Protein AF-0000000087414180 (afdb_homodimer)

InterPro domains:
  IPR001584 Integrase, catalytic core [PF00665] (111-208)
  IPR001584 Integrase, catalytic core [PF13333] (220-267)
  IPR001584 Integrase, catalytic core [PS50994] (100-274)
  IPR012337 Ribonuclease H-like superfamily [SSF53098] (107-270)
  IPR025948 HTH-like domain [PF13276] (43-95)
  IPR036397 Ribonuclease H superfamily [G3DSA:3.30.420.10] (105-278)
  IPR048020 IS3 transposase [NF033516] (4-269)
  IPR050900 Transposase IS3/IS150/IS904 [PTHR46889] (3-269)

Sequence (558 aa):
MEDSHLSVEEVCRLLSVHKSTFYRQKAKATFVQPSARQRPKQAVIQEKVRVLCQQHPTYGYRRIWALLKRQGIEVNQKTVYSVMKAEGLTQKQKRYEAKRTYQPVDFQINSSNQVWHIDMTKIWTSEGWKYLVSIIDAYDRRIVAWSLDNYCRDDEAISVLEKAVNEAFPYGVREQGLKLVQDNGSQFTSRDFVSTLKILGIEQIRTSYKHPQSNGKMERWYRTLKEEEVWANEYQNLEEARASIGTYITLYNEQRPHSALGYRAPLEVYMGEYSTKAAMEDSHLSVEEVCRLLSVHKSTFYRQKAKATFVQPSARQRPKQAVIQEKVRVLCQQHPTYGYRRIWALLKRQGIEVNQKTVYSVMKAEGLTQKQKRYEAKRTYQPVDFQINSSNQVWHIDMTKIWTSEGWKYLVSIIDAYDRRIVAWSLDNYCRDDEAISVLEKAVNEAFPYGVREQGLKLVQDNGSQFTSRDFVSTLKILGIEQIRTSYKHPQSNGKMERWYRTLKEEEVWANEYQNLEEARASIGTYITLYNEQRPHSALGYRAPLEVYMGEYSTKAA

Secondary structure (DSSP, 8-state):
-------HHHHHHHHT--HHHHHHHHHHHT-----TTTHHHHHHHHHHHHHHHHH-TT--HHHHHHHHHHTT----HHHHHHHHHHTT-----------------SS---STTSEEEEEEEEEEETTEEEEEEEEEETTT--EEEEEEES---HHHHHHHHHHHHHHH-TT--TTS--EEEE---HHHHSHHHHHHHHHHTPEEEE--TT-GGGGHHHHHHHHHHIIIIITT--B-SHHHHHHHHHHHHHHHHHT--BGGGTTB-HHHHHHHHHHHHH-/-------HHHHHHHHT--HHHHHHHHHHHT-----TTTHHHHHHHHHHHHHHHHH-TT--HHHHHHHHHHTT----HHHHHHHHHHTT-----------------SS---STTSEEEEEEEEEEETTEEEEEEEEEETTT--EEEEEEES---HHHHHHHHHHHHHHH-TT--TTS--EEEE---HHHHSHHHHHHHHHHTPEEEE--TT-GGGGHHHHHHHHHHIIIIITT--B-SHHHHHHHHHHHHHHHHHT--BGGGTTB-HHHHHHHHHHHHH-

Solvent-accessible surface area (backbone atoms only — not comparable to full-atom values): 30558 Å² total; per-residue (Å²): 132,81,79,73,76,68,48,71,62,53,50,20,60,74,66,73,40,61,58,67,57,51,54,49,48,51,48,57,68,56,56,57,67,71,50,84,79,51,44,59,56,50,51,50,48,48,50,51,52,49,52,50,40,69,75,34,72,78,50,40,47,69,50,50,40,46,52,36,43,72,71,68,43,87,72,58,60,65,56,44,40,50,50,29,46,75,70,54,57,44,55,63,69,70,77,43,76,46,74,74,77,75,56,76,59,95,59,87,76,85,43,71,73,40,38,35,38,46,51,74,48,78,44,74,28,51,38,14,69,30,28,36,37,39,30,34,28,70,55,37,60,26,69,66,28,60,46,72,35,84,56,79,47,36,66,57,51,45,51,30,49,52,52,27,44,52,67,76,24,78,88,54,49,58,85,65,62,29,30,39,35,29,59,84,46,68,39,61,63,30,66,69,37,48,51,50,32,58,75,46,43,41,45,80,39,65,41,41,71,88,48,12,50,65,50,52,66,56,53,52,47,52,51,51,46,38,70,68,46,50,74,43,48,64,31,64,35,68,69,55,38,45,53,54,52,48,52,49,52,50,43,43,25,65,61,38,58,29,75,94,58,78,41,36,16,18,45,53,48,49,51,48,49,49,52,55,66,74,95,133,81,79,74,79,66,48,68,63,53,50,21,60,74,66,74,41,60,56,68,56,51,53,49,48,50,48,58,68,58,56,56,67,70,51,85,79,51,44,60,56,50,51,50,49,48,50,51,50,50,52,50,40,70,74,36,70,78,50,41,48,66,50,49,39,46,52,36,44,73,72,69,43,84,71,59,60,65,56,44,38,50,51,30,45,75,68,52,58,42,55,64,69,73,79,43,76,46,73,75,78,75,55,74,60,95,60,87,77,87,45,71,73,39,37,35,36,45,53,73,49,78,42,77,26,53,38,12,69,29,29,35,36,39,29,34,29,70,56,39,60,27,69,67,30,60,46,72,34,84,56,80,46,37,66,58,51,46,51,30,50,50,52,27,45,52,69,77,24,77,89,55,51,59,87,66,64,30,31,39,34,29,57,86,46,67,39,62,62,31,68,68,36,48,49,51,32,57,76,46,44,42,45,80,39,66,41,40,73,85,48,11,51,64,50,52,66,56,52,52,47,52,49,49,46,37,67,69,47,50,76,43,49,63,31,64,34,69,68,55,40,46,53,53,52,49,52,49,51,51,43,44,24,64,62,38,58,29,74,94,58,79,42,37,17,18,45,52,50,50,50,49,50,49,51,54,65,74,95

pLDDT: mean 80.88, std 18.25, range [28.14, 98.44]

Nearest PDB structures (foldseek):
  8fnm-assembly1_G  TM=6.494E-01  e=1.776E-10  Homo sapiens
  8fnn-assembly1_A  TM=6.494E-01  e=2.878E-10  Homo sapiens
  3f9k-assembly1_A  TM=7.356E-01  e=6.624E-09  Human immunodeficiency virus type 2 (ISOLATE ROD)
  7pel-assembly1_E  TM=6.591E-01  e=3.412E-09  Simian T-lymphotropic virus 1
  3jca-assembly1_F  TM=6.755E-01  e=1.637E-08  Mouse mammary tumor virus

Radius of gyration: 28.56 Å; Cα contacts (8 Å, |Δi|>4): 791; chains: 2; bounding box: 86×73×85 Å

Organism: NCBI:txid267746

Foldseek 3Di:
DPPPPQDLCRVCVVVVHPSVVVVVVVCVVPVPPCPPVNVVVLVVVLVLLVVVCVVALPDALVQSQLVCVVVVHDDDSVSSNVSCVVVVSHDPPPPPVPPPPQDDDPDDDDAWQQEKEWDKDWAAALVGIKIKIWIATPPLRATQFMDIGRDDALVRVLVRVVSSCCRVPVPAQAPVNGEYEYEPDCSCPPPVNVVSCVVRNYHYDYCDPVNVSVCVSVVVVVVCLCVRFRVVDHHHDRVRVCVRSVVVSVCQQQPAFDVVNVGDHSVVRNVVRVVVVVD/DPPPPQDLCRVCVVVVHDSVVVVVVVCVVPVPPCPPVCVVVLVVVLVLLVVVCVVALPDALVQSQLVCVVVVHDDDSVSSNVSCVVVVSHPPPPPPVPPPPQDDDPDDDDAWQQEKEWDKDWAAALVGIKIKIWIATPPLRATQFMDIGRDDALVRVLVRVVSSCCRVPVPAQAPVNGEYEYEVDCSCPPPVNVVSCVVRNYHYDYCDPVNVSRCVSVVVVVVCLCVRFRVVDHHHDRVRCRVRSVVVSVCQQQPAFDVVNVGDHSVVRNVVRVVVVVD

Structure (mmCIF, N/CA/C/O backbone):
data_AF-0000000087414180-model_v1
#
loop_
_entity.id
_entity.type
_entity.pdbx_description
1 polymer Transposase
#
loop_
_atom_site.group_PDB
_atom_site.id
_atom_site.type_symbol
_atom_site.label_atom_id
_atom_site.label_alt_id
_atom_site.label_comp_id
_atom_site.label_asym_id
_atom_site.label_entity_id
_atom_site.label_seq_id
_atom_site.pdbx_PDB_ins_code
_atom_site.Cartn_x
_atom_site.Cartn_y
_atom_site.Cartn_z
_atom_site.occupancy
_atom_site.B_iso_or_equiv
_atom_site.auth_seq_id
_atom_site.auth_comp_id
_atom_site.auth_asym_id
_atom_site.auth_atom_id
_atom_site.pdbx_PDB_model_num
ATOM 1 N N . MET A 1 1 ? -59.938 -28.969 -28.438 1 28.14 1 MET A N 1
ATOM 2 C CA . MET A 1 1 ? -59.469 -27.625 -28.141 1 28.14 1 MET A CA 1
ATOM 3 C C . MET A 1 1 ? -58.031 -27.656 -27.609 1 28.14 1 MET A C 1
ATOM 5 O O . MET A 1 1 ? -57.781 -28.203 -26.547 1 28.14 1 MET A O 1
ATOM 9 N N . GLU A 1 2 ? -57 -27.859 -28.5 1 32.5 2 GLU A N 1
ATOM 10 C CA . GLU A 1 2 ? -55.594 -28.078 -28.25 1 32.5 2 GLU A CA 1
ATOM 11 C C . GLU A 1 2 ? -55 -26.953 -27.406 1 32.5 2 GLU A C 1
ATOM 13 O O . GLU A 1 2 ? -55.125 -25.766 -27.734 1 32.5 2 GLU A O 1
ATOM 18 N N . ASP A 1 3 ? -55.125 -27.031 -26.031 1 37.16 3 ASP A N 1
ATOM 19 C CA . ASP A 1 3 ? -54.5 -26.156 -25.031 1 37.16 3 ASP A CA 1
ATOM 20 C C . ASP A 1 3 ? -53.125 -25.703 -25.484 1 37.16 3 ASP A C 1
ATOM 22 O O . ASP A 1 3 ? -52.188 -26.516 -25.562 1 37.16 3 ASP A O 1
ATOM 26 N N . SER A 1 4 ? -53.062 -24.891 -26.5 1 44 4 SER A N 1
ATOM 27 C CA . SER A 1 4 ? -51.875 -24.281 -27.062 1 44 4 SER A CA 1
ATOM 28 C C . SER A 1 4 ? -50.969 -23.688 -25.953 1 44 4 SER A C 1
ATOM 30 O O . SER A 1 4 ? -51.406 -22.797 -25.234 1 44 4 SER A O 1
ATOM 32 N N . HIS A 1 5 ? -50.219 -24.547 -25.25 1 51.25 5 HIS A N 1
ATOM 33 C CA . HIS A 1 5 ? -49.219 -24.188 -24.25 1 51.25 5 HIS A CA 1
ATOM 34 C C . HIS A 1 5 ? -48.312 -23.047 -24.734 1 51.25 5 HIS A C 1
ATOM 36 O O . HIS A 1 5 ? -47.656 -23.172 -25.75 1 51.25 5 HIS A O 1
ATOM 42 N N . LEU A 1 6 ? -48.812 -21.828 -24.625 1 52.41 6 LEU A N 1
ATOM 43 C CA . LEU A 1 6 ? -47.969 -20.672 -24.922 1 52.41 6 LEU A CA 1
ATOM 44 C C . LEU A 1 6 ? -46.656 -20.734 -24.125 1 52.41 6 LEU A C 1
ATOM 46 O O . LEU A 1 6 ? -46.656 -21.125 -22.953 1 52.41 6 LEU A O 1
ATOM 50 N N . SER A 1 7 ? -45.562 -20.719 -24.797 1 61.56 7 SER A N 1
ATOM 51 C CA . SER A 1 7 ? -44.25 -20.672 -24.141 1 61.56 7 SER A CA 1
ATOM 52 C C . SER A 1 7 ? -44.094 -19.438 -23.281 1 61.56 7 SER A C 1
ATOM 54 O O . SER A 1 7 ? -44.844 -18.453 -23.453 1 61.56 7 SER A O 1
ATOM 56 N N . VAL A 1 8 ? -43.375 -19.484 -22.25 1 64.12 8 VAL A N 1
ATOM 57 C CA . VAL A 1 8 ? -43.094 -18.359 -21.375 1 64.12 8 VAL A CA 1
ATOM 58 C C . VAL A 1 8 ? -42.719 -17.125 -22.203 1 64.12 8 VAL A C 1
ATOM 60 O O . VAL A 1 8 ? -43.188 -16.016 -21.906 1 64.12 8 VAL A O 1
ATOM 63 N N . GLU A 1 9 ? -42.031 -17.391 -23.188 1 65 9 GLU A N 1
ATOM 64 C CA . GLU A 1 9 ? -41.625 -16.312 -24.078 1 65 9 GLU A CA 1
ATOM 65 C C . GLU A 1 9 ? -42.812 -15.695 -24.797 1 65 9 GLU A C 1
ATOM 67 O O . GLU A 1 9 ? -42.906 -14.477 -24.953 1 65 9 GLU A O 1
ATOM 72 N N . GLU A 1 10 ? -43.656 -16.484 -25.25 1 64 10 GLU A N 1
ATOM 73 C CA . GLU A 1 10 ? -44.844 -16.031 -25.953 1 64 10 GLU A CA 1
ATOM 74 C C . GLU A 1 10 ? -45.781 -15.266 -25.031 1 64 10 GLU A C 1
ATOM 76 O O . GLU A 1 10 ? -46.375 -14.25 -25.422 1 64 10 GLU A O 1
ATOM 81 N N . VAL A 1 11 ? -45.906 -15.797 -23.859 1 61.19 11 VAL A N 1
ATOM 82 C CA . VAL A 1 11 ? -46.75 -15.133 -22.875 1 61.19 11 VAL A CA 1
ATOM 83 C C . VAL A 1 11 ? -46.125 -13.781 -22.516 1 61.19 11 VAL A C 1
ATOM 85 O O . VAL A 1 11 ? -46.844 -12.773 -22.438 1 61.19 11 VAL A O 1
ATOM 88 N N . CYS A 1 12 ? -44.844 -13.805 -22.344 1 64.56 12 CYS A N 1
ATOM 89 C CA . CYS A 1 12 ? -44.156 -12.555 -22.016 1 64.56 12 CYS A CA 1
ATOM 90 C C . CYS A 1 12 ? -44.312 -11.547 -23.156 1 64.56 12 CYS A C 1
ATOM 92 O O . CYS A 1 12 ? -44.562 -10.367 -22.906 1 64.56 12 CYS A O 1
ATOM 94 N N . ARG A 1 13 ? -44.156 -11.93 -24.344 1 64.62 13 ARG A N 1
ATOM 95 C CA . ARG A 1 13 ? -44.344 -11.094 -25.516 1 64.62 13 ARG A CA 1
ATOM 96 C C . ARG A 1 13 ? -45.781 -10.555 -25.594 1 64.62 13 ARG A C 1
ATOM 98 O O . ARG A 1 13 ? -46 -9.383 -25.906 1 64.62 13 ARG A O 1
ATOM 105 N N . LEU A 1 14 ? -46.719 -11.359 -25.297 1 63.19 14 LEU A N 1
ATOM 106 C CA . LEU A 1 14 ? -48.125 -10.977 -25.391 1 63.19 14 LEU A CA 1
ATOM 107 C C . LEU A 1 14 ? -48.469 -9.945 -24.312 1 63.19 14 LEU A C 1
ATOM 109 O O . LEU A 1 14 ? -49.312 -9.062 -24.547 1 63.19 14 LEU A O 1
ATOM 113 N N . LEU A 1 15 ? -47.781 -10.086 -23.188 1 63.03 15 LEU A N 1
ATOM 114 C CA . LEU A 1 15 ? -48.094 -9.203 -22.062 1 63.03 15 LEU A CA 1
ATOM 115 C C . LEU A 1 15 ? -47.125 -8.023 -22.016 1 63.03 15 LEU A C 1
ATOM 117 O O . LEU A 1 15 ? -47.219 -7.168 -21.141 1 63.03 15 LEU A O 1
ATOM 121 N N . SER A 1 16 ? -46.25 -7.84 -23.047 1 63.69 16 SER A N 1
ATOM 122 C CA . SER A 1 16 ? -45.25 -6.766 -23.172 1 63.69 16 SER A CA 1
ATOM 123 C C . SER A 1 16 ? -44.375 -6.66 -21.938 1 63.69 16 SER A C 1
ATOM 125 O O . SER A 1 16 ? -44.094 -5.559 -21.453 1 63.69 16 SER A O 1
ATOM 127 N N . VAL A 1 17 ? -44.219 -7.656 -21.328 1 61 17 VAL A N 1
ATOM 128 C CA . VAL A 1 17 ? -43.281 -7.738 -20.203 1 61 17 VAL A CA 1
ATOM 129 C C . VAL A 1 17 ? -42 -8.469 -20.656 1 61 17 VAL A C 1
ATOM 131 O O . VAL A 1 17 ? -42.094 -9.445 -21.391 1 61 17 VAL A O 1
ATOM 134 N N . HIS A 1 18 ? -40.875 -7.871 -20.562 1 64.25 18 HIS A N 1
ATOM 135 C CA . HIS A 1 18 ? -39.625 -8.539 -20.906 1 64.25 18 HIS A CA 1
ATOM 136 C C . HIS A 1 18 ? -39.5 -9.859 -20.156 1 64.25 18 HIS A C 1
ATOM 138 O O . HIS A 1 18 ? -39.906 -9.969 -19 1 64.25 18 HIS A O 1
ATOM 144 N N . LYS A 1 19 ? -39.062 -10.953 -20.703 1 63.41 19 LYS A N 1
ATOM 145 C CA . LYS A 1 19 ? -38.906 -12.297 -20.156 1 63.41 19 LYS A CA 1
ATOM 146 C C . LYS A 1 19 ? -38.156 -12.273 -18.828 1 63.41 19 LYS A C 1
ATOM 148 O O . LYS A 1 19 ? -38.5 -13.023 -17.906 1 63.41 19 LYS A O 1
ATOM 153 N N . SER A 1 20 ? -37.219 -11.383 -18.734 1 63.75 20 SER A N 1
ATOM 154 C CA . SER A 1 20 ? -36.406 -11.305 -17.516 1 63.75 20 SER A CA 1
ATOM 155 C C . SER A 1 20 ? -37.25 -10.812 -16.328 1 63.75 20 SER A C 1
ATOM 157 O O . SER A 1 20 ? -37.062 -11.273 -15.203 1 63.75 20 SER A O 1
ATOM 159 N N . THR A 1 21 ? -38.094 -9.977 -16.578 1 59.94 21 THR A N 1
ATOM 160 C CA . THR A 1 21 ? -39 -9.477 -15.562 1 59.94 21 THR A CA 1
ATOM 161 C C . THR A 1 21 ? -39.938 -10.578 -15.086 1 59.94 21 THR A C 1
ATOM 163 O O . THR A 1 21 ? -40.25 -10.664 -13.891 1 59.94 21 THR A O 1
ATOM 166 N N . PHE A 1 22 ? -40.531 -11.406 -15.984 1 55.47 22 PHE A N 1
ATOM 167 C CA . PHE A 1 22 ? -41.375 -12.547 -15.641 1 55.47 22 PHE A CA 1
ATOM 168 C C . PHE A 1 22 ? -40.625 -13.508 -14.719 1 55.47 22 PHE A C 1
ATOM 170 O O . PHE A 1 22 ? -41.188 -13.93 -13.695 1 55.47 22 PHE A O 1
ATOM 177 N N . TYR A 1 23 ? -39.5 -13.844 -15.047 1 61.5 23 TYR A N 1
ATOM 178 C CA . TYR A 1 23 ? -38.719 -14.781 -14.234 1 61.5 23 TYR A CA 1
ATOM 179 C C . TYR A 1 23 ? -38.312 -14.148 -12.906 1 61.5 23 TYR A C 1
ATOM 181 O O . TYR A 1 23 ? -38.281 -14.828 -11.875 1 61.5 23 TYR A O 1
ATOM 189 N N . ARG A 1 24 ? -38.156 -12.883 -12.945 1 59.09 24 ARG A N 1
ATOM 190 C CA . ARG A 1 24 ? -37.906 -12.164 -11.703 1 59.09 24 ARG A CA 1
ATOM 191 C C . ARG A 1 24 ? -39.125 -12.195 -10.797 1 59.09 24 ARG A C 1
ATOM 193 O O . ARG A 1 24 ? -39 -12.422 -9.586 1 59.09 24 ARG A O 1
ATOM 200 N N . GLN A 1 25 ? -40.25 -11.953 -11.375 1 55.09 25 GLN A N 1
ATOM 201 C CA . GLN A 1 25 ? -41.5 -11.953 -10.633 1 55.09 25 GLN A CA 1
ATOM 202 C C . GLN A 1 25 ? -41.906 -13.375 -10.25 1 55.09 25 GLN A C 1
ATOM 204 O O . GLN A 1 25 ? -42.406 -13.602 -9.156 1 55.09 25 GLN A O 1
ATOM 209 N N . LYS A 1 26 ? -41.844 -14.289 -11.18 1 52.84 26 LYS A N 1
ATOM 210 C CA . LYS A 1 26 ? -42.062 -15.695 -10.844 1 52.84 26 LYS A CA 1
ATOM 211 C C . LYS A 1 26 ? -41.125 -16.141 -9.719 1 52.84 26 LYS A C 1
ATOM 213 O O . LYS A 1 26 ? -41.562 -16.859 -8.812 1 52.84 26 LYS A O 1
ATOM 218 N N . ALA A 1 27 ? -39.844 -15.789 -9.773 1 47.72 27 ALA A N 1
ATOM 219 C CA . ALA A 1 27 ? -38.906 -16.094 -8.719 1 47.72 27 ALA A CA 1
ATOM 220 C C . ALA A 1 27 ? -39.281 -15.406 -7.41 1 47.72 27 ALA A C 1
ATOM 222 O O . ALA A 1 27 ? -39.156 -15.984 -6.332 1 47.72 27 ALA A O 1
ATOM 223 N N . LYS A 1 28 ? -39.656 -14.211 -7.496 1 47.06 28 LYS A N 1
ATOM 224 C CA . LYS A 1 28 ? -40.156 -13.531 -6.309 1 47.06 28 LYS A CA 1
ATOM 225 C C . LYS A 1 28 ? -41.438 -14.219 -5.777 1 47.06 28 LYS A C 1
ATOM 227 O O . LYS A 1 28 ? -41.625 -14.297 -4.562 1 47.06 28 LYS A O 1
ATOM 232 N N . ALA A 1 29 ? -42.312 -14.484 -6.598 1 46.44 29 ALA A N 1
ATOM 233 C CA . ALA A 1 29 ? -43.562 -15.148 -6.191 1 46.44 29 ALA A CA 1
ATOM 234 C C . ALA A 1 29 ? -43.281 -16.562 -5.68 1 46.44 29 ALA A C 1
ATOM 236 O O . ALA A 1 29 ? -43.969 -17.062 -4.805 1 46.44 29 ALA A O 1
ATOM 237 N N . THR A 1 30 ? -42.406 -17.266 -6.395 1 40.19 30 THR A N 1
ATOM 238 C CA . THR A 1 30 ? -41.969 -18.547 -5.848 1 40.19 30 THR A CA 1
ATOM 239 C C . THR A 1 30 ? -40.969 -18.344 -4.707 1 40.19 30 THR A C 1
ATOM 241 O O . THR A 1 30 ? -40.219 -19.25 -4.367 1 40.19 30 THR A O 1
ATOM 244 N N . PHE A 1 31 ? -40.656 -17.203 -4.281 1 38.81 31 PHE A N 1
ATOM 245 C CA . PHE A 1 31 ? -39.938 -17.094 -3.014 1 38.81 31 PHE A CA 1
ATOM 246 C C . PHE A 1 31 ? -40.562 -18.016 -1.964 1 38.81 31 PHE A C 1
ATOM 248 O O . PHE A 1 31 ? -41.594 -17.672 -1.368 1 38.81 31 PHE A O 1
ATOM 255 N N . VAL A 1 32 ? -40.719 -19.219 -2.334 1 35.5 32 VAL A N 1
ATOM 256 C CA . VAL A 1 32 ? -41 -20.25 -1.344 1 35.5 32 VAL A CA 1
ATOM 257 C C . VAL A 1 32 ? -40.125 -20.031 -0.099 1 35.5 32 VAL A C 1
ATOM 259 O O . VAL A 1 32 ? -38.969 -19.703 -0.203 1 35.5 32 VAL A O 1
ATOM 262 N N . GLN A 1 33 ? -40.656 -19.656 1.005 1 41.31 33 GLN A N 1
ATOM 263 C CA . GLN A 1 33 ? -39.969 -19.859 2.283 1 41.31 33 GLN A CA 1
ATOM 264 C C . GLN A 1 33 ? -39.031 -21.062 2.225 1 41.31 33 GLN A C 1
ATOM 266 O O . GLN A 1 33 ? -39.344 -22.078 1.578 1 41.31 33 GLN A O 1
ATOM 271 N N . PRO A 1 34 ? -37.719 -20.922 2.23 1 41.75 34 PRO A N 1
ATOM 272 C CA . PRO A 1 34 ? -36.969 -22.172 2.219 1 41.75 34 PRO A CA 1
ATOM 273 C C . PRO A 1 34 ? -37.75 -23.344 2.809 1 41.75 34 PRO A C 1
ATOM 275 O O . PRO A 1 34 ? -38.438 -23.172 3.816 1 41.75 34 PRO A O 1
ATOM 278 N N . SER A 1 35 ? -38.312 -24.219 2.088 1 39.94 35 SER A N 1
ATOM 279 C CA . SER A 1 35 ? -38.969 -25.391 2.621 1 39.94 35 SER A CA 1
ATOM 280 C C . SER A 1 35 ? -38.25 -25.938 3.848 1 39.94 35 SER A C 1
ATOM 282 O O . SER A 1 35 ? -37.062 -25.672 4.043 1 39.94 35 SER A O 1
ATOM 284 N N . ALA A 1 36 ? -38.875 -26.578 4.793 1 44.5 36 ALA A N 1
ATOM 285 C CA . ALA A 1 36 ? -38.312 -27.25 5.977 1 44.5 36 ALA A CA 1
ATOM 286 C C . ALA A 1 36 ? -37.031 -28 5.645 1 44.5 36 ALA A C 1
ATOM 288 O O . ALA A 1 36 ? -36.125 -28.078 6.469 1 44.5 36 ALA A O 1
ATOM 289 N N . ARG A 1 37 ? -36.906 -28.641 4.566 1 44.31 37 ARG A N 1
ATOM 290 C CA . ARG A 1 37 ? -35.75 -29.453 4.168 1 44.31 37 ARG A CA 1
ATOM 291 C C . ARG A 1 37 ? -34.594 -28.562 3.723 1 44.31 37 ARG A C 1
ATOM 293 O O . ARG A 1 37 ? -33.438 -29 3.719 1 44.31 37 ARG A O 1
ATOM 300 N N . GLN A 1 38 ? -34.719 -27.391 3.107 1 49.53 38 GLN A N 1
ATOM 301 C CA . GLN A 1 38 ? -33.688 -26.531 2.553 1 49.53 38 GLN A CA 1
ATOM 302 C C . GLN A 1 38 ? -33.062 -25.641 3.635 1 49.53 38 GLN A C 1
ATOM 304 O O . GLN A 1 38 ? -31.984 -25.109 3.453 1 49.53 38 GLN A O 1
ATOM 309 N N . ARG A 1 39 ? -33.656 -25.5 4.738 1 51.31 39 ARG A N 1
ATOM 310 C CA . ARG A 1 39 ? -33.219 -24.719 5.895 1 51.31 39 ARG A CA 1
ATOM 311 C C . ARG A 1 39 ? -31.906 -25.281 6.461 1 51.31 39 ARG A C 1
ATOM 313 O O . ARG A 1 39 ? -31.016 -24.516 6.824 1 51.31 39 ARG A O 1
ATOM 320 N N . PRO A 1 40 ? -31.969 -26.562 6.605 1 51.88 40 PRO A N 1
ATOM 321 C CA . PRO A 1 40 ? -30.719 -27.047 7.188 1 51.88 40 PRO A CA 1
ATOM 322 C C . PRO A 1 40 ? -29.5 -26.75 6.312 1 51.88 40 PRO A C 1
ATOM 324 O O . PRO A 1 40 ? -28.422 -26.438 6.832 1 51.88 40 PRO A O 1
ATOM 327 N N . LYS A 1 41 ? -29.703 -26.75 4.98 1 67.25 41 LYS A N 1
ATOM 328 C CA . LYS A 1 41 ? -28.578 -26.516 4.074 1 67.25 41 LYS A CA 1
ATOM 329 C C . LYS A 1 41 ? -28.125 -25.047 4.133 1 67.25 41 LYS A C 1
ATOM 331 O O . LYS A 1 41 ? -26.922 -24.766 4.133 1 67.25 41 LYS A O 1
ATOM 336 N N . GLN A 1 42 ? -29.078 -24.234 4.359 1 74.81 42 GLN A N 1
ATOM 337 C CA . GLN A 1 42 ? -28.734 -22.812 4.438 1 74.81 42 GLN A CA 1
ATOM 338 C C . GLN A 1 42 ? -27.984 -22.5 5.727 1 74.81 42 GLN A C 1
ATOM 340 O O . GLN A 1 42 ? -27.047 -21.703 5.723 1 74.81 42 GLN A O 1
ATOM 345 N N . ALA A 1 43 ? -28.469 -23.203 6.75 1 80.88 43 ALA A N 1
ATOM 346 C CA . ALA A 1 43 ? -27.797 -22.984 8.031 1 80.88 43 ALA A CA 1
ATOM 347 C C . ALA A 1 43 ? -26.359 -23.484 7.98 1 80.88 43 ALA A C 1
ATOM 349 O O . ALA A 1 43 ? -25.453 -22.859 8.539 1 80.88 43 ALA A O 1
ATOM 350 N N . VAL A 1 44 ? -26.234 -24.562 7.297 1 83.19 44 VAL A N 1
ATOM 351 C CA . VAL A 1 44 ? -24.891 -25.125 7.168 1 83.19 44 VAL A CA 1
ATOM 352 C C . VAL A 1 44 ? -24.016 -24.188 6.348 1 83.19 44 VAL A C 1
ATOM 354 O O . VAL A 1 44 ? -22.859 -23.938 6.707 1 83.19 44 VAL A O 1
ATOM 357 N N . ILE A 1 45 ? -24.578 -23.688 5.324 1 87.31 45 ILE A N 1
ATOM 358 C CA . ILE A 1 45 ? -23.844 -22.781 4.457 1 87.31 45 ILE A CA 1
ATOM 359 C C . ILE A 1 45 ? -23.484 -21.516 5.23 1 87.31 45 ILE A C 1
ATOM 361 O O . ILE A 1 45 ? -22.359 -21.016 5.141 1 87.31 45 ILE A O 1
ATOM 365 N N . GLN A 1 46 ? -24.344 -21.078 5.996 1 88.75 46 GLN A N 1
ATOM 366 C CA . GLN A 1 46 ? -24.125 -19.875 6.797 1 88.75 46 GLN A CA 1
ATOM 367 C C . GLN A 1 46 ? -23 -20.078 7.797 1 88.75 46 GLN A C 1
ATOM 369 O O . GLN A 1 46 ? -22.125 -19.219 7.957 1 88.75 46 GLN A O 1
ATOM 374 N N . GLU A 1 47 ? -23.047 -21.203 8.383 1 88.31 47 GLU A N 1
ATOM 375 C CA . GLU A 1 47 ? -22 -21.5 9.359 1 88.31 47 GLU A CA 1
ATOM 376 C C . GLU A 1 47 ? -20.641 -21.625 8.695 1 88.31 47 GLU A C 1
ATOM 378 O O . GLU A 1 47 ? -19.641 -21.125 9.219 1 88.31 47 GLU A O 1
ATOM 383 N N . LYS A 1 48 ? -20.625 -22.281 7.637 1 90.44 48 LYS A N 1
ATOM 384 C CA . LYS A 1 48 ? -19.359 -22.469 6.93 1 90.44 48 LYS A CA 1
ATOM 385 C C . LYS A 1 48 ? -18.812 -21.141 6.426 1 90.44 48 LYS A C 1
ATOM 387 O O . LYS A 1 48 ? -17.609 -20.891 6.496 1 90.44 48 LYS A O 1
ATOM 392 N N . VAL A 1 49 ? -19.641 -20.344 5.922 1 89.5 49 VAL A N 1
ATOM 393 C CA . VAL A 1 49 ? -19.266 -19.016 5.457 1 89.5 49 VAL A CA 1
ATOM 394 C C . VAL A 1 49 ? -18.688 -18.219 6.617 1 89.5 49 VAL A C 1
ATOM 396 O O . VAL A 1 49 ? -17.656 -17.562 6.477 1 89.5 49 VAL A O 1
ATOM 399 N N . ARG A 1 50 ? -19.266 -18.344 7.703 1 85.44 50 ARG A N 1
ATOM 400 C CA . ARG A 1 50 ? -18.812 -17.625 8.891 1 85.44 50 ARG A C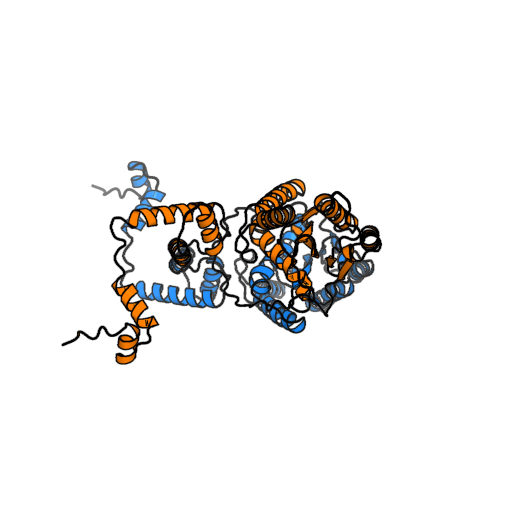A 1
ATOM 401 C C . ARG A 1 50 ? -17.406 -18.062 9.289 1 85.44 50 ARG A C 1
ATOM 403 O O . ARG A 1 50 ? -16.547 -17.234 9.594 1 85.44 50 ARG A O 1
ATOM 410 N N . VAL A 1 51 ? -17.25 -19.312 9.305 1 85.44 51 VAL A N 1
ATOM 411 C CA . VAL A 1 51 ? -15.961 -19.875 9.695 1 85.44 51 VAL A CA 1
ATOM 412 C C . VAL A 1 51 ? -14.875 -19.422 8.734 1 85.44 51 VAL A C 1
ATOM 414 O O . VAL A 1 51 ? -13.797 -18.984 9.156 1 85.44 51 VAL A O 1
ATOM 417 N N . LEU A 1 52 ? -15.164 -19.484 7.496 1 88.44 52 LEU A N 1
ATOM 418 C CA . LEU A 1 52 ? -14.188 -19.094 6.48 1 88.44 52 LEU A CA 1
ATOM 419 C C . LEU A 1 52 ? -13.875 -17.609 6.566 1 88.44 52 LEU A C 1
ATOM 421 O O . LEU A 1 52 ? -12.727 -17.203 6.402 1 88.44 52 LEU A O 1
ATOM 425 N N . CYS A 1 53 ? -14.828 -16.844 6.863 1 85.19 53 CYS A N 1
ATOM 426 C CA . CYS A 1 53 ? -14.633 -15.398 6.98 1 85.19 53 CYS A CA 1
ATOM 427 C C . CYS A 1 53 ? -13.797 -15.062 8.203 1 85.19 53 CYS A C 1
ATOM 429 O O . CYS A 1 53 ? -13.023 -14.102 8.188 1 85.19 53 CYS A O 1
ATOM 431 N N . GLN A 1 54 ? -13.961 -15.844 9.188 1 80.62 54 GLN A N 1
ATOM 432 C CA . GLN A 1 54 ? -13.148 -15.656 10.383 1 80.62 54 GLN A CA 1
ATOM 433 C C . GLN A 1 54 ? -11.688 -16 10.109 1 80.62 54 GLN A C 1
ATOM 435 O O . GLN A 1 54 ? -10.781 -15.312 10.586 1 80.62 54 GLN A O 1
ATOM 440 N N . GLN A 1 55 ? -11.555 -17.016 9.305 1 81.56 55 GLN A N 1
ATOM 441 C CA . GLN A 1 55 ? -10.211 -17.469 8.969 1 81.56 55 GLN A CA 1
ATOM 442 C C . GLN A 1 55 ? -9.547 -16.516 7.969 1 81.56 55 GLN A C 1
ATOM 444 O O . GLN A 1 55 ? -8.328 -16.359 7.977 1 81.56 55 GLN A O 1
ATOM 449 N N . HIS A 1 56 ? -10.406 -16 7.145 1 84.38 56 HIS A N 1
ATOM 450 C CA . HIS A 1 56 ? -9.914 -15.125 6.09 1 84.38 56 HIS A CA 1
ATOM 451 C C . HIS A 1 56 ? -10.688 -13.812 6.066 1 84.38 56 HIS A C 1
ATOM 453 O O . HIS A 1 56 ? -11.453 -13.555 5.141 1 84.38 56 HIS A O 1
ATOM 459 N N . PRO A 1 57 ? -10.367 -13.008 6.91 1 76.69 57 PRO A N 1
ATOM 460 C CA . PRO A 1 57 ? -11.164 -11.789 7.07 1 76.69 57 PRO A CA 1
ATOM 461 C C . PRO A 1 57 ? -11.047 -10.844 5.875 1 76.69 57 PRO A C 1
ATOM 463 O O . PRO A 1 57 ? -11.906 -9.977 5.68 1 76.69 57 PRO A O 1
ATOM 466 N N . THR A 1 58 ? -10.102 -11.086 5.039 1 78.62 58 THR A N 1
ATOM 467 C CA . THR A 1 58 ? -9.883 -10.156 3.939 1 78.62 58 THR A CA 1
ATOM 468 C C . THR A 1 58 ? -10.516 -10.68 2.654 1 78.62 58 THR A C 1
ATOM 470 O O . THR A 1 58 ? -10.562 -9.977 1.645 1 78.62 58 THR A O 1
ATOM 473 N N . TYR A 1 59 ? -10.992 -11.844 2.736 1 84.75 59 TYR A N 1
ATOM 474 C CA . TYR A 1 59 ? -11.523 -12.438 1.515 1 84.75 59 TYR A CA 1
ATOM 475 C C . TYR A 1 59 ? -12.922 -11.914 1.22 1 84.75 59 TYR A C 1
ATOM 477 O O . TYR A 1 59 ? -13.758 -11.805 2.123 1 84.75 59 TYR A O 1
ATOM 485 N N . GLY A 1 60 ? -13.211 -11.586 -0.061 1 84.25 60 GLY A N 1
ATOM 486 C CA . GLY A 1 60 ? -14.562 -11.297 -0.517 1 84.25 60 GLY A CA 1
ATOM 487 C C . GLY A 1 60 ? -15.359 -12.555 -0.818 1 84.25 60 GLY A C 1
ATOM 488 O O . GLY A 1 60 ? -14.852 -13.664 -0.693 1 84.25 60 GLY A O 1
ATOM 489 N N . TYR A 1 61 ? -16.562 -12.242 -1.223 1 87.69 61 TYR A N 1
ATOM 490 C CA . TYR A 1 61 ? -17.5 -13.359 -1.358 1 87.69 61 TYR A CA 1
ATOM 491 C C . TYR A 1 61 ? -17.047 -14.32 -2.455 1 87.69 61 TYR A C 1
ATOM 493 O O . TYR A 1 61 ? -17.297 -15.523 -2.387 1 87.69 61 TYR A O 1
ATOM 501 N N . ARG A 1 62 ? -16.328 -13.805 -3.424 1 89.88 62 ARG A N 1
ATOM 502 C CA . ARG A 1 62 ? -15.891 -14.664 -4.516 1 89.88 62 ARG A CA 1
ATOM 503 C C . ARG A 1 62 ? -14.836 -15.656 -4.039 1 89.88 62 ARG A C 1
ATOM 505 O O . ARG A 1 62 ? -14.867 -16.828 -4.41 1 89.88 62 ARG A O 1
ATOM 512 N N . ARG A 1 63 ? -13.945 -15.234 -3.279 1 90.44 63 ARG A N 1
ATOM 513 C CA . ARG A 1 63 ? -12.906 -16.125 -2.768 1 90.44 63 ARG A CA 1
ATOM 514 C C . ARG A 1 63 ? -13.469 -17.094 -1.743 1 90.44 63 ARG A C 1
ATOM 516 O O . ARG A 1 63 ? -13.062 -18.25 -1.688 1 90.44 63 ARG A O 1
ATOM 523 N N . ILE A 1 64 ? -14.367 -16.625 -0.948 1 90.94 64 ILE A N 1
ATOM 524 C CA . ILE A 1 64 ? -15.039 -17.5 0.003 1 90.94 64 ILE A CA 1
ATOM 525 C C . ILE A 1 64 ? -15.812 -18.578 -0.75 1 90.94 64 ILE A C 1
ATOM 527 O O . ILE A 1 64 ? -15.773 -19.75 -0.374 1 90.94 64 ILE A O 1
ATOM 531 N N . TRP A 1 65 ? -16.484 -18.109 -1.765 1 93.06 65 TRP A N 1
ATOM 532 C CA . TRP A 1 65 ? -17.188 -19.062 -2.623 1 93.06 65 TRP A CA 1
ATOM 533 C C . TRP A 1 65 ? -16.234 -20.109 -3.174 1 93.06 65 TRP A C 1
ATOM 535 O O . TRP A 1 65 ? -16.531 -21.312 -3.145 1 93.06 65 TRP A O 1
ATOM 545 N N . ALA A 1 66 ? -15.117 -19.703 -3.629 1 93.12 66 ALA A N 1
ATOM 546 C CA . ALA A 1 66 ? -14.133 -20.609 -4.195 1 93.12 66 ALA A CA 1
ATOM 547 C C . ALA A 1 66 ? -13.648 -21.609 -3.146 1 93.12 66 ALA A C 1
ATOM 549 O O . ALA A 1 66 ? -13.453 -22.797 -3.449 1 93.12 66 ALA A O 1
ATOM 550 N N . LEU A 1 67 ? -13.461 -21.125 -1.987 1 92.12 67 LEU A N 1
ATOM 551 C CA . LEU A 1 67 ? -13.016 -22 -0.908 1 92.12 67 LEU A CA 1
ATOM 552 C C . LEU A 1 67 ? -14.086 -23.047 -0.577 1 92.12 67 LEU A C 1
ATOM 554 O O . LEU A 1 67 ? -13.773 -24.203 -0.322 1 92.12 67 LEU A O 1
ATOM 558 N N . LEU A 1 68 ? -15.328 -22.625 -0.584 1 92.19 68 LEU A N 1
ATOM 559 C CA . LEU A 1 68 ? -16.422 -23.562 -0.364 1 92.19 68 LEU A CA 1
ATOM 560 C C . LEU A 1 68 ? -16.453 -24.641 -1.447 1 92.19 68 LEU A C 1
ATOM 562 O O . LEU A 1 68 ? -16.594 -25.828 -1.147 1 92.19 68 LEU A O 1
ATOM 566 N N . LYS A 1 69 ? -16.281 -24.219 -2.621 1 90.88 69 LYS A N 1
ATOM 567 C CA . LYS A 1 69 ? -16.266 -25.141 -3.746 1 90.88 69 LYS A CA 1
ATOM 568 C C . LYS A 1 69 ? -15.141 -26.156 -3.6 1 90.88 69 LYS A C 1
ATOM 570 O O . LYS A 1 69 ? -15.328 -27.344 -3.863 1 90.88 69 LYS A O 1
ATOM 575 N N . ARG A 1 70 ? -14.094 -25.688 -3.18 1 89.38 70 ARG A N 1
ATOM 576 C CA . ARG A 1 70 ? -12.938 -26.562 -2.973 1 89.38 70 ARG A CA 1
ATOM 577 C C . ARG A 1 70 ? -13.219 -27.578 -1.877 1 89.38 70 ARG A C 1
ATOM 579 O O . ARG A 1 70 ? -12.664 -28.688 -1.894 1 89.38 70 ARG A O 1
ATOM 586 N N . GLN A 1 71 ? -14.039 -27.234 -0.97 1 89.19 71 GLN A N 1
ATOM 587 C CA . GLN A 1 71 ? -14.406 -28.141 0.115 1 89.19 71 GLN A CA 1
ATOM 588 C C . GLN A 1 71 ? -15.555 -29.062 -0.298 1 89.19 71 GLN A C 1
ATOM 590 O O . GLN A 1 71 ? -16.078 -29.812 0.523 1 89.19 71 GLN A O 1
ATOM 595 N N . GLY A 1 72 ? -15.984 -28.875 -1.456 1 88.44 72 GLY A N 1
ATOM 596 C CA . GLY A 1 72 ? -17.031 -29.75 -1.975 1 88.44 72 GLY A CA 1
ATOM 597 C C . GLY A 1 72 ? -18.422 -29.188 -1.758 1 88.44 72 GLY A C 1
ATOM 598 O O . GLY A 1 72 ? -19.422 -29.906 -1.949 1 88.44 72 GLY A O 1
ATOM 599 N N . ILE A 1 73 ? -18.453 -28.031 -1.299 1 88.69 73 ILE A N 1
ATOM 600 C CA . ILE A 1 73 ? -19.75 -27.406 -1.062 1 88.69 73 ILE A CA 1
ATOM 601 C C . ILE A 1 73 ? -20.156 -26.562 -2.273 1 88.69 73 ILE A C 1
ATOM 603 O O . ILE A 1 73 ? -19.516 -25.547 -2.562 1 88.69 73 ILE A O 1
ATOM 607 N N . GLU A 1 74 ? -21.109 -27.031 -2.939 1 89 74 GLU A N 1
ATOM 608 C CA . G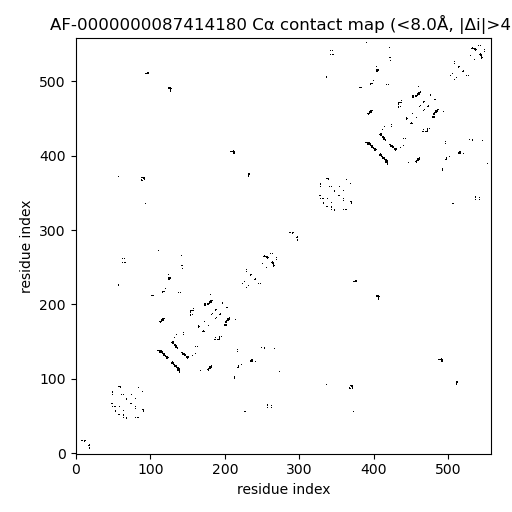LU A 1 74 ? -21.562 -26.328 -4.133 1 89 74 GLU A CA 1
ATOM 609 C C . GLU A 1 74 ? -22.656 -25.312 -3.789 1 89 74 GLU A C 1
ATOM 611 O O . GLU A 1 74 ? -23.719 -25.688 -3.312 1 89 74 GLU A O 1
ATOM 616 N N . VAL A 1 75 ? -22.422 -24.156 -3.92 1 90 75 VAL A N 1
ATOM 617 C CA . VAL A 1 75 ? -23.359 -23.078 -3.666 1 90 75 VAL A CA 1
ATOM 618 C C . VAL A 1 75 ? -23.172 -21.969 -4.703 1 90 75 VAL A C 1
ATOM 620 O O . VAL A 1 75 ? -22.078 -21.812 -5.25 1 90 75 VAL A O 1
ATOM 623 N N . ASN A 1 76 ? -24.281 -21.312 -4.992 1 91.12 76 ASN A N 1
ATOM 624 C CA . ASN A 1 76 ? -24.188 -20.172 -5.91 1 91.12 76 ASN A CA 1
ATOM 625 C C . ASN A 1 76 ? -23.469 -19 -5.277 1 91.12 76 ASN A C 1
ATOM 627 O O . ASN A 1 76 ? -23.625 -18.719 -4.086 1 91.12 76 ASN A O 1
ATOM 631 N N . GLN A 1 77 ? -22.734 -18.312 -6.125 1 90.94 77 GLN A N 1
ATOM 632 C CA . GLN A 1 77 ? -21.953 -17.172 -5.672 1 90.94 77 GLN A CA 1
ATOM 633 C C . GLN A 1 77 ? -22.859 -16.125 -5.023 1 90.94 77 GLN A C 1
ATOM 635 O O . GLN A 1 77 ? -22.484 -15.508 -4.02 1 90.94 77 GLN A O 1
ATOM 640 N N . LYS A 1 78 ? -23.938 -15.977 -5.551 1 90.44 78 LYS A N 1
ATOM 641 C CA . LYS A 1 78 ? -24.859 -14.961 -5.062 1 90.44 78 LYS A CA 1
ATOM 642 C C . LYS A 1 78 ? -25.359 -15.297 -3.654 1 90.44 78 LYS A C 1
ATOM 644 O O . LYS A 1 78 ? -25.609 -14.398 -2.85 1 90.44 78 LYS A O 1
ATOM 649 N N . THR A 1 79 ? -25.5 -16.531 -3.389 1 89.31 79 THR A N 1
ATOM 650 C CA . THR A 1 79 ? -25.906 -16.969 -2.057 1 89.31 79 THR A CA 1
ATOM 651 C C . THR A 1 79 ? -24.844 -16.609 -1.023 1 89.31 79 THR A C 1
ATOM 653 O O . THR A 1 79 ? -25.156 -16.125 0.063 1 89.31 79 THR A O 1
ATOM 656 N N . VAL A 1 80 ? -23.656 -16.875 -1.423 1 90.62 80 VAL A N 1
ATOM 657 C CA . VAL A 1 80 ? -22.547 -16.531 -0.528 1 90.62 80 VAL A CA 1
ATOM 658 C C . VAL A 1 80 ? -22.547 -15.031 -0.258 1 90.62 80 VAL A C 1
ATOM 660 O O . VAL A 1 80 ? -22.406 -14.602 0.889 1 90.62 80 VAL A O 1
ATOM 663 N N . TYR A 1 81 ? -22.734 -14.289 -1.26 1 89.31 81 TYR A N 1
ATOM 664 C CA . TYR A 1 81 ? -22.797 -12.836 -1.138 1 89.31 81 TYR A CA 1
ATOM 665 C C . TYR A 1 81 ? -23.922 -12.422 -0.188 1 89.31 81 TYR A C 1
ATOM 667 O O . TYR A 1 81 ? -23.703 -11.586 0.698 1 89.31 81 TYR A O 1
ATOM 675 N N . SER A 1 82 ? -25.016 -12.992 -0.389 1 86.75 82 SER A N 1
ATOM 676 C CA . SER A 1 82 ? -26.188 -12.664 0.423 1 86.75 82 SER A CA 1
ATOM 677 C C . SER A 1 82 ? -25.938 -12.977 1.896 1 86.75 82 SER A C 1
ATOM 679 O O . SER A 1 82 ? -26.312 -12.188 2.771 1 86.75 82 SER A O 1
ATOM 681 N N . VAL A 1 83 ? -25.375 -14.102 2.148 1 85.62 83 VAL A N 1
ATOM 682 C CA . VAL A 1 83 ? -25.078 -14.516 3.516 1 85.62 83 VAL A CA 1
ATOM 683 C C . VAL A 1 83 ? -24.094 -13.547 4.152 1 85.62 83 VAL A C 1
ATOM 685 O O . VAL A 1 83 ? -24.297 -13.086 5.277 1 85.62 83 VAL A O 1
ATOM 688 N N . MET A 1 84 ? -23.078 -13.258 3.402 1 85.75 84 MET A N 1
ATOM 689 C CA . MET A 1 84 ? -22.047 -12.359 3.932 1 85.75 84 MET A CA 1
ATOM 690 C C . MET A 1 84 ? -22.609 -10.969 4.18 1 85.75 84 MET A C 1
ATOM 692 O O . MET A 1 84 ? -22.297 -10.336 5.188 1 85.75 84 MET A O 1
ATOM 696 N N . LYS A 1 85 ? -23.391 -10.555 3.271 1 81.19 85 LYS A N 1
ATOM 697 C CA . LYS A 1 85 ? -24.031 -9.25 3.406 1 81.19 85 LYS A CA 1
ATOM 698 C C . LYS A 1 85 ? -24.938 -9.203 4.633 1 81.19 85 LYS A C 1
ATOM 700 O O . LYS A 1 85 ? -24.891 -8.242 5.41 1 81.19 85 LYS A O 1
ATOM 705 N N . ALA A 1 86 ? -25.688 -10.156 4.766 1 77.38 86 ALA A N 1
ATOM 706 C CA . ALA A 1 86 ? -26.625 -10.242 5.883 1 77.38 86 ALA A CA 1
ATOM 707 C C . ALA A 1 86 ? -25.891 -10.234 7.219 1 77.38 86 ALA A C 1
ATOM 709 O O . ALA A 1 86 ? -26.391 -9.703 8.211 1 77.38 86 ALA A O 1
ATOM 710 N N . GLU A 1 87 ? -24.734 -10.789 7.203 1 75.81 87 GLU A N 1
ATOM 711 C CA . GLU A 1 87 ? -23.969 -10.906 8.438 1 75.81 87 GLU A CA 1
ATOM 712 C C . GLU A 1 87 ? -22.984 -9.75 8.594 1 75.81 87 GLU A C 1
ATOM 714 O O . GLU A 1 87 ? -22.219 -9.711 9.555 1 75.81 87 GLU A O 1
ATOM 719 N N . GLY A 1 88 ? -23 -8.898 7.602 1 71.69 88 GLY A N 1
ATOM 720 C CA . GLY A 1 88 ? -22.109 -7.754 7.68 1 71.69 88 GLY A CA 1
ATOM 721 C C . GLY A 1 88 ? -20.656 -8.117 7.426 1 71.69 88 GLY A C 1
ATOM 722 O O . GLY A 1 88 ? -19.75 -7.484 7.973 1 71.69 88 GLY A O 1
ATOM 723 N N . LEU A 1 89 ? -20.469 -9.172 6.676 1 68.19 89 LEU A N 1
ATOM 724 C CA . LEU A 1 89 ? -19.125 -9.703 6.473 1 68.19 89 LEU A CA 1
ATOM 725 C C . LEU A 1 89 ? -18.562 -9.266 5.121 1 68.19 89 LEU A C 1
ATOM 727 O O . LEU A 1 89 ? -17.469 -9.68 4.738 1 68.19 89 LEU A O 1
ATOM 731 N N . THR A 1 90 ? -19.312 -8.523 4.406 1 65.12 90 THR A N 1
ATOM 732 C CA . THR A 1 90 ? -18.844 -8.133 3.082 1 65.12 90 THR A CA 1
ATOM 733 C C . THR A 1 90 ? -17.797 -7.027 3.178 1 65.12 90 THR A C 1
ATOM 735 O O . THR A 1 90 ? -17.859 -6.18 4.07 1 65.12 90 THR A O 1
ATOM 738 N N . GLN A 1 91 ? -16.609 -7.379 2.484 1 57.5 91 GLN A N 1
ATOM 739 C CA . GLN A 1 91 ? -15.617 -6.32 2.354 1 57.5 91 GLN A CA 1
ATOM 740 C C . GLN A 1 91 ? -16.125 -5.191 1.462 1 57.5 91 GLN A C 1
ATOM 742 O O . GLN A 1 91 ? -16.75 -5.445 0.43 1 57.5 91 GLN A O 1
ATOM 747 N N . LYS A 1 92 ? -16.547 -4.188 1.914 1 51.62 92 LYS A N 1
ATOM 748 C CA . LYS A 1 92 ? -17.062 -3.117 1.066 1 51.62 92 LYS A CA 1
ATOM 749 C C . LYS A 1 92 ? -16.078 -2.758 -0.037 1 51.62 92 LYS A C 1
ATOM 751 O O . LYS A 1 92 ? -14.906 -2.494 0.236 1 51.62 92 LYS A O 1
ATOM 756 N N . GLN A 1 93 ? -16.172 -3.592 -1.227 1 47.41 93 GLN A N 1
ATOM 757 C CA . GLN A 1 93 ? -15.328 -3.275 -2.381 1 47.41 93 GLN A CA 1
ATOM 758 C C . GLN A 1 93 ? -15.484 -1.813 -2.789 1 47.41 93 GLN A C 1
ATOM 760 O O . GLN A 1 93 ? -16.609 -1.321 -2.939 1 47.41 93 GLN A O 1
ATOM 765 N N . LYS A 1 94 ? -14.773 -0.979 -2.34 1 47.59 94 LYS A N 1
ATOM 766 C CA . LYS A 1 94 ? -14.812 0.333 -2.979 1 47.59 94 LYS A CA 1
ATOM 767 C C . LYS A 1 94 ? -14.938 0.203 -4.492 1 47.59 94 LYS A C 1
ATOM 769 O O . LYS A 1 94 ? -14.219 -0.574 -5.121 1 47.59 94 LYS A O 1
ATOM 774 N N . ARG A 1 95 ? -16.125 0.133 -5.078 1 41.81 95 ARG A N 1
ATOM 775 C CA . ARG A 1 95 ? -16.484 0.03 -6.492 1 41.81 95 ARG A CA 1
ATOM 776 C C . ARG A 1 95 ? -15.562 0.904 -7.348 1 41.81 95 ARG A C 1
ATOM 778 O O . ARG A 1 95 ? -15.906 2.045 -7.66 1 41.81 95 ARG A O 1
ATOM 785 N N . TYR A 1 96 ? -14.297 1.196 -6.973 1 42.09 96 TYR A N 1
ATOM 786 C CA . TYR A 1 96 ? -13.742 2.02 -8.047 1 42.09 96 TYR A CA 1
ATOM 787 C C . TYR A 1 96 ? -13.516 1.193 -9.305 1 42.09 96 TYR A C 1
ATOM 789 O O . TYR A 1 96 ? -12.945 0.102 -9.242 1 42.09 96 TYR A O 1
ATOM 797 N N . GLU A 1 97 ? -14.602 1.12 -10.094 1 41.12 97 GLU A N 1
ATOM 798 C CA . GLU A 1 97 ? -14.633 0.444 -11.391 1 41.12 97 GLU A CA 1
ATOM 799 C C . GLU A 1 97 ? -13.391 0.775 -12.211 1 41.12 97 GLU A C 1
ATOM 801 O O . GLU A 1 97 ? -13.477 1.476 -13.219 1 41.12 97 GLU A O 1
ATOM 806 N N . ALA A 1 98 ? -12.32 1.103 -11.625 1 44.56 98 ALA A N 1
ATOM 807 C CA . ALA A 1 98 ? -11.312 1.299 -12.656 1 44.56 98 ALA A CA 1
ATOM 808 C C . ALA A 1 98 ? -11.055 0.005 -13.422 1 44.56 98 ALA A C 1
ATOM 810 O O . ALA A 1 98 ? -10.664 -1.007 -12.836 1 44.56 98 ALA A O 1
ATOM 811 N N . LYS A 1 99 ? -11.75 -0.161 -14.492 1 42.53 99 LYS A N 1
ATOM 812 C CA . LYS A 1 99 ? -11.445 -1.277 -15.383 1 42.53 99 LYS A CA 1
ATOM 813 C C . LYS A 1 99 ? -10.008 -1.209 -15.883 1 42.53 99 LYS A C 1
ATOM 815 O O . LYS A 1 99 ? -9.602 -0.222 -16.5 1 42.53 99 LYS A O 1
ATOM 820 N N . ARG A 1 100 ? -9.078 -1.915 -15.242 1 47.69 100 ARG A N 1
ATOM 821 C CA . ARG A 1 100 ? -7.719 -1.99 -15.758 1 47.69 100 ARG A CA 1
ATOM 822 C C . ARG A 1 100 ? -7.699 -2.545 -17.172 1 47.69 100 ARG A C 1
ATOM 824 O O . ARG A 1 100 ? -8.281 -3.596 -17.453 1 47.69 100 ARG A O 1
ATOM 831 N N . THR A 1 101 ? -7.641 -1.702 -18.172 1 43.59 101 THR A N 1
ATOM 832 C CA . THR A 1 101 ? -7.332 -2.203 -19.5 1 43.59 101 THR A CA 1
ATOM 833 C C . THR A 1 101 ? -5.902 -2.738 -19.562 1 43.59 101 THR A C 1
ATOM 835 O O . THR A 1 101 ? -4.949 -2.002 -19.312 1 43.59 101 THR A O 1
ATOM 838 N N . TYR A 1 102 ? -5.809 -3.988 -19.25 1 45.78 102 TYR A N 1
ATOM 839 C CA . TYR A 1 102 ? -4.496 -4.602 -19.391 1 45.78 102 TYR A CA 1
ATOM 840 C C . TYR A 1 102 ? -4.055 -4.605 -20.859 1 45.78 102 TYR A C 1
ATOM 842 O O . TYR A 1 102 ? -4.797 -5.055 -21.734 1 45.78 102 TYR A O 1
ATOM 850 N N . GLN A 1 103 ? -3.23 -3.752 -21.203 1 46.69 103 GLN A N 1
ATOM 851 C CA . GLN A 1 103 ? -2.627 -4.008 -22.516 1 46.69 103 GLN A CA 1
ATOM 852 C C . GLN A 1 103 ? -1.641 -5.172 -22.438 1 46.69 103 GLN A C 1
ATOM 854 O O . GLN A 1 103 ? -0.766 -5.199 -21.578 1 46.69 103 GLN A O 1
ATOM 859 N N . PRO A 1 104 ? -1.939 -6.156 -23.172 1 47.91 104 PRO A N 1
ATOM 860 C CA . PRO A 1 104 ? -1.107 -7.359 -23.203 1 47.91 104 PRO A CA 1
ATOM 861 C C . PRO A 1 104 ? 0.35 -7.062 -23.547 1 47.91 104 PRO A C 1
ATOM 863 O O . PRO A 1 104 ? 0.634 -6.113 -24.281 1 47.91 104 PRO A O 1
ATOM 866 N N . VAL A 1 105 ? 1.233 -7.367 -22.609 1 53.31 105 VAL A N 1
ATOM 867 C CA . VAL A 1 105 ? 2.631 -7.461 -23.031 1 53.31 105 VAL A CA 1
ATOM 868 C C . VAL A 1 105 ? 2.729 -8.18 -24.375 1 53.31 105 VAL A C 1
ATOM 870 O O . VAL A 1 105 ? 1.88 -9.016 -24.703 1 53.31 105 VAL A O 1
ATOM 873 N N . ASP A 1 106 ? 3.602 -7.609 -25.188 1 55.59 106 ASP A N 1
ATOM 874 C CA . ASP A 1 106 ? 3.807 -8.016 -26.562 1 55.59 106 ASP A CA 1
ATOM 875 C C . ASP A 1 106 ? 4.027 -9.523 -26.672 1 55.59 106 ASP A C 1
ATOM 877 O O . ASP A 1 106 ? 4.148 -10.062 -27.781 1 55.59 106 ASP A O 1
ATOM 881 N N . PHE A 1 107 ? 4.277 -10.156 -25.516 1 65.19 107 PHE A N 1
ATOM 882 C CA . PHE A 1 107 ? 4.48 -11.578 -25.781 1 65.19 107 PHE A CA 1
ATOM 883 C C . PHE A 1 107 ? 3.463 -12.422 -25.016 1 65.19 107 PHE A C 1
ATOM 885 O O . PHE A 1 107 ? 2.967 -12.008 -23.969 1 65.19 107 PHE A O 1
ATOM 892 N N . GLN A 1 108 ? 3.119 -13.352 -25.656 1 77.25 108 GLN A N 1
ATOM 893 C CA . GLN A 1 108 ? 2.172 -14.32 -25.125 1 77.25 108 GLN A CA 1
ATOM 894 C C . GLN A 1 108 ? 2.818 -15.164 -24.031 1 77.25 108 GLN A C 1
ATOM 896 O O . GLN A 1 108 ? 3.9 -15.719 -24.219 1 77.25 108 GLN A O 1
ATOM 901 N N . ILE A 1 109 ? 2.326 -15.164 -22.875 1 86.88 109 ILE A N 1
ATOM 902 C CA . ILE A 1 109 ? 2.777 -15.984 -21.75 1 86.88 109 ILE A CA 1
ATOM 903 C C . ILE A 1 109 ? 1.931 -17.25 -21.656 1 86.88 109 ILE A C 1
ATOM 905 O O . ILE A 1 109 ? 0.731 -17.188 -21.375 1 86.88 109 ILE A O 1
ATOM 909 N N . ASN A 1 110 ? 2.611 -18.406 -21.891 1 89.44 110 ASN A N 1
ATOM 910 C CA . ASN A 1 110 ? 1.828 -19.625 -22 1 89.44 110 ASN A CA 1
ATOM 911 C C . ASN A 1 110 ? 2.291 -20.688 -21 1 89.44 110 ASN A C 1
ATOM 913 O O . ASN A 1 110 ? 1.742 -21.781 -20.938 1 89.44 110 ASN A O 1
ATOM 917 N N . SER A 1 111 ? 3.289 -20.344 -20.25 1 92.5 111 SER A N 1
ATOM 918 C CA . SER A 1 111 ? 3.783 -21.328 -19.297 1 92.5 111 SER A CA 1
ATOM 919 C C . SER A 1 111 ? 4.484 -20.641 -18.125 1 92.5 111 SER A C 1
ATOM 921 O O . SER A 1 111 ? 4.809 -19.453 -18.188 1 92.5 111 SER A O 1
ATOM 923 N N . SER A 1 112 ? 4.691 -21.438 -17.141 1 94.44 112 SER A N 1
ATOM 924 C CA . SER A 1 112 ? 5.453 -20.953 -15.984 1 94.44 112 SER A CA 1
ATOM 925 C C . SER A 1 112 ? 6.922 -20.766 -16.344 1 94.44 112 SER A C 1
ATOM 927 O O . SER A 1 112 ? 7.441 -21.406 -17.25 1 94.44 112 SER A O 1
ATOM 929 N N . ASN A 1 113 ? 7.574 -19.844 -15.672 1 95 113 ASN A N 1
ATOM 930 C CA . ASN A 1 113 ? 9.016 -19.594 -15.758 1 95 113 ASN A CA 1
ATOM 931 C C . ASN A 1 113 ? 9.414 -19.094 -17.141 1 95 113 ASN A C 1
ATOM 933 O O . ASN A 1 113 ? 10.539 -19.344 -17.594 1 95 113 ASN A O 1
ATOM 937 N N . GLN A 1 114 ? 8.492 -18.5 -17.797 1 94.12 114 GLN A N 1
ATOM 938 C CA . GLN A 1 114 ? 8.797 -17.812 -19.047 1 94.12 114 GLN A CA 1
ATOM 939 C C . GLN A 1 114 ? 9.117 -16.328 -18.797 1 94.12 114 GLN A C 1
ATOM 941 O O . GLN A 1 114 ? 10.047 -15.789 -19.391 1 94.12 114 GLN A O 1
ATOM 946 N N . VAL A 1 115 ? 8.297 -15.789 -17.969 1 93.81 115 VAL A N 1
ATOM 947 C CA . VAL A 1 115 ? 8.461 -14.375 -17.641 1 93.81 115 VAL A CA 1
ATOM 948 C C . VAL A 1 115 ? 8.305 -14.18 -16.125 1 93.81 115 VAL A C 1
ATOM 950 O O . VAL A 1 115 ? 7.32 -14.625 -15.531 1 93.81 115 VAL A O 1
ATOM 953 N N . TRP A 1 116 ? 9.312 -13.57 -15.547 1 95.5 116 TRP A N 1
ATOM 954 C CA . TRP A 1 116 ? 9.273 -13.188 -14.141 1 95.5 116 TRP A CA 1
ATOM 955 C C . TRP A 1 116 ? 9.25 -11.672 -13.992 1 95.5 116 TRP A C 1
ATOM 957 O O . TRP A 1 116 ? 9.758 -10.945 -14.859 1 95.5 116 TRP A O 1
ATOM 967 N N . HIS A 1 117 ? 8.625 -11.227 -12.977 1 95 117 HIS A N 1
ATOM 968 C CA . HIS A 1 117 ? 8.703 -9.828 -12.555 1 95 117 HIS A CA 1
ATOM 969 C C . HIS A 1 117 ? 9.438 -9.695 -11.219 1 95 117 HIS A C 1
ATOM 971 O O . HIS A 1 117 ? 9.188 -10.469 -10.289 1 95 117 HIS A O 1
ATOM 977 N N . ILE A 1 118 ? 10.367 -8.758 -11.164 1 95.38 118 ILE A N 1
ATOM 978 C CA . ILE A 1 118 ? 11.07 -8.492 -9.914 1 95.38 118 ILE A CA 1
ATOM 979 C C . ILE A 1 118 ? 10.844 -7.047 -9.492 1 95.38 118 ILE A C 1
ATOM 981 O O . ILE A 1 118 ? 10.805 -6.145 -10.328 1 95.38 118 ILE A O 1
ATOM 985 N N . ASP A 1 119 ? 10.625 -6.82 -8.25 1 93.69 119 ASP A N 1
ATOM 986 C CA . ASP A 1 119 ? 10.492 -5.484 -7.684 1 93.69 119 ASP A CA 1
ATOM 987 C C . ASP A 1 119 ? 10.727 -5.5 -6.176 1 93.69 119 ASP A C 1
ATOM 989 O O . ASP A 1 119 ? 10.953 -6.562 -5.59 1 93.69 119 ASP A O 1
ATOM 993 N N . MET A 1 120 ? 10.75 -4.297 -5.68 1 93.38 120 MET A N 1
ATOM 994 C CA . MET A 1 120 ? 10.992 -4.141 -4.25 1 93.38 120 MET A CA 1
ATOM 995 C C . MET A 1 120 ? 9.938 -3.236 -3.615 1 93.38 120 MET A C 1
ATOM 997 O O . MET A 1 120 ? 9.43 -2.32 -4.266 1 93.38 120 MET A O 1
ATOM 1001 N N . THR A 1 121 ? 9.562 -3.494 -2.363 1 93.69 121 THR A N 1
ATOM 1002 C CA . THR A 1 121 ? 8.711 -2.609 -1.582 1 93.69 121 THR A CA 1
ATOM 1003 C C . THR A 1 121 ? 9.227 -2.475 -0.154 1 93.69 121 THR A C 1
ATOM 1005 O O . THR A 1 121 ? 10.07 -3.26 0.281 1 93.69 121 THR A O 1
ATOM 1008 N N . LYS A 1 122 ? 8.711 -1.491 0.479 1 91.88 122 LYS A N 1
ATOM 1009 C CA . LYS A 1 122 ? 9.109 -1.242 1.86 1 91.88 122 LYS A CA 1
ATOM 1010 C C . LYS A 1 122 ? 8.07 -1.778 2.842 1 91.88 122 LYS A C 1
ATOM 1012 O O . LYS A 1 122 ? 6.871 -1.689 2.59 1 91.88 122 LYS A O 1
ATOM 1017 N N . ILE A 1 123 ? 8.617 -2.295 3.93 1 93.19 123 ILE A N 1
ATOM 1018 C CA . ILE A 1 123 ? 7.801 -2.787 5.035 1 93.19 123 ILE A CA 1
ATOM 1019 C C . ILE A 1 123 ? 8.258 -2.143 6.34 1 93.19 123 ILE A C 1
ATOM 1021 O O . ILE A 1 123 ? 9.453 -2.129 6.652 1 93.19 123 ILE A O 1
ATOM 1025 N N . TRP A 1 124 ? 7.285 -1.68 7.066 1 89.75 124 TRP A N 1
ATOM 1026 C CA . TRP A 1 124 ? 7.625 -0.978 8.297 1 89.75 124 TRP A CA 1
ATOM 1027 C C . TRP A 1 124 ? 7.664 -1.94 9.484 1 89.75 124 TRP A C 1
ATOM 1029 O O . TRP A 1 124 ? 6.809 -2.822 9.602 1 89.75 124 TRP A O 1
ATOM 1039 N N . THR A 1 125 ? 8.672 -1.775 10.352 1 89.38 125 THR A N 1
ATOM 1040 C CA . THR A 1 125 ? 8.789 -2.457 11.641 1 89.38 125 THR A CA 1
ATOM 1041 C C . THR A 1 125 ? 9.133 -1.465 12.75 1 89.38 125 THR A C 1
ATOM 1043 O O . THR A 1 125 ? 9.453 -0.307 12.477 1 89.38 125 THR A O 1
ATOM 1046 N N . SER A 1 126 ? 9.078 -1.965 13.938 1 84.44 126 SER A N 1
ATOM 1047 C CA . SER A 1 126 ? 9.438 -1.104 15.062 1 84.44 126 SER A CA 1
ATOM 1048 C C . SER A 1 126 ? 10.906 -0.705 15.008 1 84.44 126 SER A C 1
ATOM 1050 O O . SER A 1 126 ? 11.32 0.265 15.648 1 84.44 126 SER A O 1
ATOM 1052 N N . GLU A 1 127 ? 11.695 -1.454 14.219 1 84 127 GLU A N 1
ATOM 1053 C CA . GLU A 1 127 ? 13.117 -1.155 14.031 1 84 127 GLU A CA 1
ATOM 1054 C C . GLU A 1 127 ? 13.328 -0.208 12.852 1 84 127 GLU A C 1
ATOM 1056 O O . GLU A 1 127 ? 14.445 0.246 12.609 1 84 127 GLU A O 1
ATOM 1061 N N . GLY A 1 128 ? 12.266 0.095 12.203 1 84.5 128 GLY A N 1
ATOM 1062 C CA . GLY A 1 128 ? 12.383 0.924 11.016 1 84.5 128 GLY A CA 1
ATOM 1063 C C . GLY A 1 128 ? 11.984 0.202 9.742 1 84.5 128 GLY A C 1
ATOM 1064 O O . GLY A 1 128 ? 11.336 -0.845 9.797 1 84.5 128 GLY A O 1
ATOM 1065 N N . TRP A 1 129 ? 12.352 0.804 8.664 1 88.06 129 TRP A N 1
ATOM 1066 C CA . TRP A 1 129 ? 11.984 0.272 7.359 1 88.06 129 TRP A CA 1
ATOM 1067 C C . TRP A 1 129 ? 12.82 -0.962 7.023 1 88.06 129 TRP A C 1
ATOM 1069 O O . TRP A 1 129 ? 14.023 -1 7.289 1 88.06 129 TRP A O 1
ATOM 1079 N N . LYS A 1 130 ? 12.133 -1.895 6.527 1 92.19 130 LYS A N 1
ATOM 1080 C CA . LYS A 1 130 ? 12.742 -3.062 5.898 1 92.19 130 LYS A CA 1
ATOM 1081 C C . LYS A 1 130 ? 12.367 -3.145 4.422 1 92.19 130 LYS A C 1
ATOM 1083 O O . LYS A 1 130 ? 11.398 -2.525 3.984 1 92.19 130 LYS A O 1
ATOM 1088 N N . TYR A 1 131 ? 13.211 -3.912 3.688 1 93.81 131 TYR A N 1
ATOM 1089 C CA . TYR A 1 131 ? 13.047 -3.922 2.238 1 93.81 131 TYR A CA 1
ATOM 1090 C C . TYR A 1 131 ? 12.758 -5.328 1.73 1 93.81 131 TYR A C 1
ATOM 1092 O O . TYR A 1 131 ? 13.562 -6.242 1.915 1 93.81 131 TYR A O 1
ATOM 1100 N N . LEU A 1 132 ? 11.609 -5.461 1.097 1 97.06 132 LEU A N 1
ATOM 1101 C CA . LEU A 1 132 ? 11.172 -6.746 0.558 1 97.06 132 LEU A CA 1
ATOM 1102 C C . LEU A 1 132 ? 11.391 -6.805 -0.95 1 97.06 132 LEU A C 1
ATOM 1104 O O . LEU A 1 132 ? 10.797 -6.023 -1.697 1 97.06 132 LEU A O 1
ATOM 1108 N N . VAL A 1 133 ? 12.234 -7.691 -1.365 1 97.19 133 VAL A N 1
ATOM 1109 C CA . VAL A 1 133 ? 12.391 -8 -2.783 1 97.19 133 VAL A CA 1
ATOM 1110 C C . VAL A 1 133 ? 11.625 -9.273 -3.123 1 97.19 133 VAL A C 1
ATOM 1112 O O . VAL A 1 133 ? 11.688 -10.258 -2.383 1 97.19 133 VAL A O 1
ATOM 1115 N N . SER A 1 134 ? 10.875 -9.227 -4.207 1 97.62 134 SER A N 1
ATOM 1116 C CA . SER A 1 134 ? 10.094 -10.398 -4.598 1 97.62 134 SER A CA 1
ATOM 1117 C C . SER A 1 134 ? 10.156 -10.625 -6.105 1 97.62 134 SER A C 1
ATOM 1119 O O . SER A 1 134 ? 10.328 -9.672 -6.875 1 97.62 134 SER A O 1
ATOM 1121 N N . ILE A 1 135 ? 10 -11.859 -6.488 1 97.88 135 ILE A N 1
ATOM 1122 C CA . ILE A 1 135 ? 9.836 -12.266 -7.875 1 97.88 135 ILE A CA 1
ATOM 1123 C C . ILE A 1 135 ? 8.508 -13.008 -8.039 1 97.88 135 ILE A C 1
ATOM 1125 O O . ILE A 1 135 ? 8.234 -13.961 -7.301 1 97.88 135 ILE A O 1
ATOM 1129 N N . ILE A 1 136 ? 7.73 -12.555 -8.961 1 97.5 136 ILE A N 1
ATOM 1130 C CA . ILE A 1 136 ? 6.457 -13.211 -9.234 1 97.5 136 ILE A CA 1
ATOM 1131 C C . ILE A 1 136 ? 6.453 -13.75 -10.664 1 97.5 136 ILE A C 1
ATOM 1133 O O . ILE A 1 136 ? 6.957 -13.094 -11.578 1 97.5 136 ILE A O 1
ATOM 1137 N N . ASP A 1 137 ? 5.945 -14.938 -10.828 1 96.5 137 ASP A N 1
ATOM 1138 C CA . ASP A 1 137 ? 5.781 -15.516 -12.156 1 96.5 137 ASP A CA 1
ATOM 1139 C C . ASP A 1 137 ? 4.566 -14.922 -12.867 1 96.5 137 ASP A C 1
ATOM 1141 O O . ASP A 1 137 ? 3.488 -14.812 -12.281 1 96.5 137 ASP A O 1
ATOM 1145 N N . ALA A 1 138 ? 4.738 -14.656 -14.094 1 93.69 138 ALA A N 1
ATOM 1146 C CA . ALA A 1 138 ? 3.699 -13.953 -14.844 1 93.69 138 ALA A CA 1
ATOM 1147 C C . ALA A 1 138 ? 2.545 -14.883 -15.188 1 93.69 138 ALA A C 1
ATOM 1149 O O . ALA A 1 138 ? 1.415 -14.438 -15.398 1 93.69 138 ALA A O 1
ATOM 1150 N N . TYR A 1 139 ? 2.785 -16.109 -15.273 1 93.81 139 TYR A N 1
ATOM 1151 C CA . TYR A 1 139 ? 1.779 -17.062 -15.727 1 93.81 139 TYR A CA 1
ATOM 1152 C C . TYR A 1 139 ? 0.99 -17.625 -14.547 1 93.81 139 TYR A C 1
ATOM 1154 O O . TYR A 1 139 ? -0.225 -17.422 -14.453 1 93.81 139 TYR A O 1
ATOM 1162 N N . ASP A 1 140 ? 1.678 -18.188 -13.641 1 95.88 140 ASP A N 1
ATOM 1163 C CA . ASP A 1 140 ? 0.973 -18.891 -12.57 1 95.88 140 ASP A CA 1
ATOM 1164 C C . ASP A 1 140 ? 0.834 -18.016 -11.328 1 95.88 140 ASP A C 1
ATOM 1166 O O . ASP A 1 140 ? 0.208 -18.406 -10.344 1 95.88 140 ASP A O 1
ATOM 1170 N N . ARG A 1 141 ? 1.453 -16.859 -11.266 1 96.38 141 ARG A N 1
ATOM 1171 C CA . ARG A 1 141 ? 1.318 -15.828 -10.234 1 96.38 141 ARG A CA 1
ATOM 1172 C C . ARG A 1 141 ? 1.989 -16.266 -8.938 1 96.38 141 ARG A C 1
ATOM 1174 O O . ARG A 1 141 ? 1.768 -15.664 -7.887 1 96.38 141 ARG A O 1
ATOM 1181 N N . ARG A 1 142 ? 2.779 -17.281 -9.008 1 97.38 142 ARG A N 1
ATOM 1182 C CA . ARG A 1 142 ? 3.51 -17.703 -7.816 1 97.38 142 ARG A CA 1
ATOM 1183 C C . ARG A 1 142 ? 4.602 -16.688 -7.457 1 97.38 142 ARG A C 1
ATOM 1185 O O . ARG A 1 142 ? 5.262 -16.141 -8.344 1 97.38 142 ARG A O 1
ATOM 1192 N N . ILE A 1 143 ? 4.723 -16.484 -6.18 1 98.38 143 ILE A N 1
ATOM 1193 C CA . ILE A 1 143 ? 5.945 -15.836 -5.719 1 98.38 143 ILE A CA 1
ATOM 1194 C C . ILE A 1 143 ? 7.09 -16.844 -5.707 1 98.38 143 ILE A C 1
ATOM 1196 O O . ILE A 1 143 ? 7.145 -17.719 -4.844 1 98.38 143 ILE A O 1
ATOM 1200 N N . VAL A 1 144 ? 7.992 -16.672 -6.68 1 98.12 144 VAL A N 1
ATOM 1201 C CA . VAL A 1 144 ? 9.039 -17.656 -6.918 1 98.12 144 VAL A CA 1
ATOM 1202 C C . VAL A 1 144 ? 10.109 -17.562 -5.832 1 98.12 144 VAL A C 1
ATOM 1204 O O .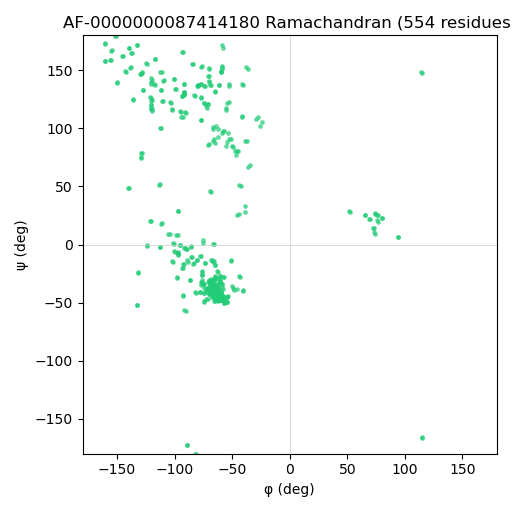 VAL A 1 144 ? 10.641 -18.578 -5.375 1 98.12 144 VAL A O 1
ATOM 1207 N N . ALA A 1 145 ? 10.43 -16.375 -5.508 1 98.44 145 ALA A N 1
ATOM 1208 C CA . ALA A 1 145 ? 11.406 -16.109 -4.461 1 98.44 145 ALA A CA 1
ATOM 1209 C C . ALA A 1 145 ? 11.188 -14.727 -3.842 1 98.44 145 ALA A C 1
ATOM 1211 O O . ALA A 1 145 ? 10.531 -13.867 -4.438 1 98.44 145 ALA A O 1
ATOM 1212 N N . TRP A 1 146 ? 11.703 -14.562 -2.656 1 98.44 146 TRP A N 1
ATOM 1213 C CA . TRP A 1 146 ? 11.625 -13.289 -1.948 1 98.44 146 TRP A CA 1
ATOM 1214 C C . TRP A 1 146 ? 12.68 -13.211 -0.846 1 98.44 146 TRP A C 1
ATOM 1216 O O . TRP A 1 146 ? 13.234 -14.234 -0.442 1 98.44 146 TRP A O 1
ATOM 1226 N N . SER A 1 147 ? 12.969 -12.008 -0.49 1 98.12 147 SER A N 1
ATOM 1227 C CA . SER A 1 147 ? 13.797 -11.758 0.683 1 98.12 147 SER A CA 1
ATOM 1228 C C . SER A 1 147 ? 13.438 -10.438 1.348 1 98.12 147 SER A C 1
ATOM 1230 O O . SER A 1 147 ? 13.07 -9.469 0.669 1 98.12 147 SER A O 1
ATOM 1232 N N . LEU A 1 148 ? 13.414 -10.43 2.635 1 97.81 148 LEU A N 1
ATOM 1233 C CA . LEU A 1 148 ? 13.242 -9.227 3.432 1 97.81 148 LEU A CA 1
ATOM 1234 C C . LEU A 1 148 ? 14.531 -8.867 4.168 1 97.81 148 LEU A C 1
ATOM 1236 O O . LEU A 1 148 ? 15.047 -9.672 4.953 1 97.81 148 LEU A O 1
ATOM 1240 N N . ASP A 1 149 ? 14.969 -7.641 3.914 1 95.75 149 ASP A N 1
ATOM 1241 C CA . ASP A 1 149 ? 16.297 -7.312 4.41 1 95.75 149 ASP A CA 1
ATOM 1242 C C . ASP A 1 149 ? 16.344 -5.891 4.969 1 95.75 149 ASP A C 1
ATOM 1244 O O . ASP A 1 149 ? 15.414 -5.109 4.77 1 95.75 149 ASP A O 1
ATOM 1248 N N . ASN A 1 150 ? 17.469 -5.582 5.652 1 91.5 150 ASN A N 1
ATOM 1249 C CA . ASN A 1 150 ? 17.703 -4.254 6.215 1 91.5 150 ASN A CA 1
ATOM 1250 C C . ASN A 1 150 ? 18.094 -3.248 5.137 1 91.5 150 ASN A C 1
ATOM 1252 O O . ASN A 1 150 ? 17.906 -2.041 5.309 1 91.5 150 ASN A O 1
ATOM 1256 N N . TYR A 1 151 ? 18.625 -3.822 4.039 1 87.62 151 TYR A N 1
ATOM 1257 C CA . TYR A 1 151 ? 19.188 -2.951 3.01 1 87.62 151 TYR A CA 1
ATOM 1258 C C . TYR A 1 151 ? 18.547 -3.221 1.656 1 87.62 151 TYR A C 1
ATOM 1260 O O . TYR A 1 151 ? 17.922 -4.27 1.453 1 87.62 151 TYR A O 1
ATOM 1268 N N . CYS A 1 152 ? 18.594 -2.215 0.855 1 86.19 152 CYS A N 1
ATOM 1269 C CA . CYS A 1 152 ? 18.047 -2.311 -0.487 1 86.19 152 CYS A CA 1
ATOM 1270 C C . CYS A 1 152 ? 19.141 -2.234 -1.544 1 86.19 152 CYS A C 1
ATOM 1272 O O . CYS A 1 152 ? 19.047 -1.435 -2.477 1 86.19 152 CYS A O 1
ATOM 1274 N N . ARG A 1 153 ? 20.109 -3.029 -1.393 1 88.38 153 ARG A N 1
ATOM 1275 C CA . ARG A 1 153 ? 21.234 -3.018 -2.314 1 88.38 153 ARG A CA 1
ATOM 1276 C C . ARG A 1 153 ? 21.047 -4.035 -3.432 1 88.38 153 ARG A C 1
ATOM 1278 O O . ARG A 1 153 ? 20.109 -4.836 -3.395 1 88.38 153 ARG A O 1
ATOM 1285 N N . ASP A 1 154 ? 21.828 -3.895 -4.43 1 93.44 154 ASP A N 1
ATOM 1286 C CA . ASP A 1 154 ? 21.766 -4.855 -5.527 1 93.44 154 ASP A CA 1
ATOM 1287 C C . ASP A 1 154 ? 22.094 -6.266 -5.043 1 93.44 154 ASP A C 1
ATOM 1289 O O . ASP A 1 154 ? 21.609 -7.25 -5.594 1 93.44 154 ASP A O 1
ATOM 1293 N N . ASP A 1 155 ? 22.875 -6.379 -3.984 1 95.38 155 ASP A N 1
ATOM 1294 C CA . ASP A 1 155 ? 23.219 -7.684 -3.428 1 95.38 155 ASP A CA 1
ATOM 1295 C C . ASP A 1 155 ? 21.969 -8.461 -3.02 1 95.38 155 ASP A C 1
ATOM 1297 O O . ASP A 1 155 ? 21.875 -9.664 -3.273 1 95.38 155 ASP A O 1
ATOM 1301 N N . GLU A 1 156 ? 21.078 -7.809 -2.35 1 95.06 156 GLU A N 1
ATOM 1302 C CA . GLU A 1 156 ? 19.828 -8.461 -1.928 1 95.06 156 GLU A CA 1
ATOM 1303 C C . GLU A 1 156 ? 19 -8.891 -3.131 1 95.06 156 GLU A C 1
ATOM 1305 O O . GLU A 1 156 ? 18.422 -9.984 -3.131 1 95.06 156 GLU A O 1
ATOM 1310 N N . ALA A 1 157 ? 18.938 -8.07 -4.105 1 96.25 157 ALA A N 1
ATOM 1311 C CA . ALA A 1 157 ? 18.203 -8.391 -5.324 1 96.25 157 ALA A CA 1
ATOM 1312 C C . ALA A 1 157 ? 18.812 -9.594 -6.031 1 96.25 157 ALA A C 1
ATOM 1314 O O . ALA A 1 157 ? 18.094 -10.492 -6.488 1 96.25 157 ALA A O 1
ATOM 1315 N N . ILE A 1 158 ? 20.125 -9.609 -6.133 1 97.75 158 ILE A N 1
ATOM 1316 C CA . ILE A 1 158 ? 20.828 -10.695 -6.789 1 97.75 158 ILE A CA 1
ATOM 1317 C C . ILE A 1 158 ? 20.594 -12 -6.031 1 97.75 158 ILE A C 1
ATOM 1319 O O . ILE A 1 158 ? 20.375 -13.047 -6.641 1 97.75 158 ILE A O 1
ATOM 1323 N N . SER A 1 159 ? 20.641 -11.922 -4.762 1 97.44 159 SER A N 1
ATOM 1324 C CA . SER A 1 159 ? 20.406 -13.117 -3.945 1 97.44 159 SER A CA 1
ATOM 1325 C C . SER A 1 159 ? 19.031 -13.703 -4.207 1 97.44 159 SER A C 1
ATOM 1327 O O . SER A 1 159 ? 18.891 -14.922 -4.305 1 97.44 159 SER A O 1
ATOM 1329 N N . VAL A 1 160 ? 18.047 -12.875 -4.305 1 98 160 VAL A N 1
ATOM 1330 C CA . VAL A 1 160 ? 16.688 -13.328 -4.574 1 98 160 VAL A CA 1
ATOM 1331 C C . VAL A 1 160 ? 16.609 -13.961 -5.961 1 98 160 VAL A C 1
ATOM 1333 O O . VAL A 1 160 ? 15.961 -14.992 -6.148 1 98 160 VAL A O 1
ATOM 1336 N N . LEU A 1 161 ? 17.234 -13.352 -6.898 1 97.62 161 LEU A N 1
ATOM 1337 C CA . LEU A 1 161 ? 17.281 -13.883 -8.258 1 97.62 161 LEU A CA 1
ATOM 1338 C C . LEU A 1 161 ? 17.922 -15.266 -8.281 1 97.62 161 LEU A C 1
ATOM 1340 O O . LEU A 1 161 ? 17.406 -16.188 -8.898 1 97.62 161 LEU A O 1
ATOM 1344 N N . GLU A 1 162 ? 19.031 -15.391 -7.633 1 97 162 GLU A N 1
ATOM 1345 C CA . GLU A 1 162 ? 19.75 -16.656 -7.59 1 97 162 GLU A CA 1
ATOM 1346 C C . GLU A 1 162 ? 18.891 -17.75 -6.922 1 97 162 GLU A C 1
ATOM 1348 O O . GLU A 1 162 ? 18.859 -18.891 -7.387 1 97 162 GLU A O 1
ATOM 1353 N N . LYS A 1 163 ? 18.266 -17.375 -5.891 1 97.31 163 LYS A N 1
ATOM 1354 C CA . LYS A 1 163 ? 17.359 -18.312 -5.219 1 97.31 163 LYS A CA 1
ATOM 1355 C C . LYS A 1 163 ? 16.266 -18.797 -6.16 1 97.31 163 LYS A C 1
ATOM 1357 O O . LYS A 1 163 ? 15.961 -19.984 -6.211 1 97.31 163 LYS A O 1
ATOM 1362 N N . ALA A 1 164 ? 15.695 -17.891 -6.852 1 97.88 164 ALA A N 1
ATOM 1363 C CA . ALA A 1 164 ? 14.617 -18.203 -7.785 1 97.88 164 ALA A CA 1
ATOM 1364 C C . ALA A 1 164 ? 15.102 -19.141 -8.883 1 97.88 164 ALA A C 1
ATOM 1366 O O . ALA A 1 164 ? 14.438 -20.141 -9.195 1 97.88 164 ALA A O 1
ATOM 1367 N N . VAL A 1 165 ? 16.234 -18.812 -9.438 1 97.06 165 VAL A N 1
ATOM 1368 C CA . VAL A 1 165 ? 16.781 -19.578 -10.539 1 97.06 165 VAL A CA 1
ATOM 1369 C C . VAL A 1 165 ? 17.125 -20.984 -10.055 1 97.06 165 VAL A C 1
ATOM 1371 O O . VAL A 1 165 ? 16.859 -21.984 -10.742 1 97.06 165 VAL A O 1
ATOM 1374 N N . ASN A 1 166 ? 17.703 -21.062 -8.898 1 95.19 166 ASN A N 1
ATOM 1375 C CA . ASN A 1 166 ? 18.094 -22.359 -8.352 1 95.19 166 ASN A CA 1
ATOM 1376 C C . ASN A 1 166 ? 16.875 -23.25 -8.109 1 95.19 166 ASN A C 1
ATOM 1378 O O . ASN A 1 166 ? 16.938 -24.469 -8.297 1 95.19 166 ASN A O 1
ATOM 1382 N N . GLU A 1 167 ? 15.82 -22.609 -7.742 1 92.12 167 GLU A N 1
ATOM 1383 C CA . GLU A 1 167 ? 14.594 -23.359 -7.457 1 92.12 167 GLU A CA 1
ATOM 1384 C C . GLU A 1 167 ? 13.883 -23.766 -8.742 1 92.12 167 GLU A C 1
ATOM 1386 O O . GLU A 1 167 ? 13.445 -24.906 -8.883 1 92.12 167 GLU A O 1
ATOM 1391 N N . ALA A 1 168 ? 13.828 -22.938 -9.664 1 93.44 168 ALA A N 1
ATOM 1392 C CA . ALA A 1 168 ? 13.016 -23.141 -10.859 1 93.44 168 ALA A CA 1
ATOM 1393 C C . ALA A 1 168 ? 13.781 -23.938 -11.914 1 93.44 168 ALA A C 1
ATOM 1395 O O . ALA A 1 168 ? 13.18 -24.641 -12.734 1 93.44 168 ALA A O 1
ATOM 1396 N N . PHE A 1 169 ? 15.125 -23.734 -11.867 1 93.12 169 PHE A N 1
ATOM 1397 C CA . PHE A 1 169 ? 15.977 -24.359 -12.875 1 93.12 169 PHE A CA 1
ATOM 1398 C C . PHE A 1 169 ? 17.125 -25.109 -12.227 1 93.12 169 PHE A C 1
ATOM 1400 O O . PHE A 1 169 ? 18.297 -24.734 -12.375 1 93.12 169 PHE A O 1
ATOM 1407 N N . PRO A 1 170 ? 16.859 -26.188 -11.695 1 87.38 170 PRO A N 1
ATOM 1408 C CA . PRO A 1 170 ? 17.906 -26.938 -10.984 1 87.38 170 PRO A CA 1
ATOM 1409 C C . PRO A 1 170 ? 19.047 -27.375 -11.898 1 87.38 170 PRO A C 1
ATOM 1411 O O . PRO A 1 170 ? 20.172 -27.578 -11.445 1 87.38 170 PRO A O 1
ATOM 1414 N N . TYR A 1 171 ? 18.766 -27.453 -13.133 1 87.69 171 TYR A N 1
ATOM 1415 C CA . TYR A 1 171 ? 19.797 -27.906 -14.055 1 87.69 171 TYR A CA 1
ATOM 1416 C C . TYR A 1 171 ? 20.344 -26.75 -14.875 1 87.69 171 TYR A C 1
ATOM 1418 O O . TYR A 1 171 ? 21.016 -26.953 -15.891 1 87.69 171 TYR A O 1
ATOM 1426 N N . GLY A 1 172 ? 19.969 -25.562 -14.531 1 86.31 172 GLY A N 1
ATOM 1427 C CA . GLY A 1 172 ? 20.484 -24.375 -15.195 1 86.31 172 GLY A CA 1
ATOM 1428 C C . GLY A 1 172 ? 19.422 -23.609 -15.961 1 86.31 172 GLY A C 1
ATOM 1429 O O . GLY A 1 172 ? 18.516 -24.203 -16.547 1 86.31 172 GLY A O 1
ATOM 1430 N N . VAL A 1 173 ? 19.594 -22.406 -16 1 87.75 173 VAL A N 1
ATOM 1431 C CA . VAL A 1 173 ? 18.594 -21.516 -16.594 1 87.75 173 VAL A CA 1
ATOM 1432 C C . VAL A 1 173 ? 19.016 -21.109 -17.984 1 87.75 173 VAL A C 1
ATOM 1434 O O . VAL A 1 173 ? 18.188 -20.688 -18.797 1 87.75 173 VAL A O 1
ATOM 1437 N N . ARG A 1 174 ? 20.203 -21.328 -18.281 1 83.62 174 ARG A N 1
ATOM 1438 C CA . ARG A 1 174 ? 20.703 -20.875 -19.562 1 83.62 174 ARG A CA 1
ATOM 1439 C C . ARG A 1 174 ? 19.953 -21.531 -20.719 1 83.62 174 ARG A C 1
ATOM 1441 O O . ARG A 1 174 ? 19.656 -22.719 -20.672 1 83.62 174 ARG A O 1
ATOM 1448 N N . GLU A 1 175 ? 19.641 -20.719 -21.688 1 78 175 GLU A N 1
ATOM 1449 C CA . GLU A 1 175 ? 19.016 -21.172 -22.922 1 78 175 GLU A CA 1
ATOM 1450 C C . GLU A 1 175 ? 17.547 -21.516 -22.703 1 78 175 GLU A C 1
ATOM 1452 O O . GLU A 1 175 ? 16.906 -22.078 -23.594 1 78 175 GLU A O 1
ATOM 1457 N N . GLN A 1 176 ? 17 -21.203 -21.547 1 83.69 176 GLN A N 1
ATOM 1458 C CA . GLN A 1 176 ? 15.594 -21.5 -21.266 1 83.69 176 GLN A CA 1
ATOM 1459 C C . GLN A 1 176 ? 14.688 -20.359 -21.719 1 83.69 176 GLN A C 1
ATOM 1461 O O . GLN A 1 176 ? 13.469 -20.516 -21.797 1 83.69 176 GLN A O 1
ATOM 1466 N N . GLY A 1 177 ? 15.328 -19.219 -21.984 1 90.69 177 GLY A N 1
ATOM 1467 C CA . GLY A 1 177 ? 14.578 -18.094 -22.531 1 90.69 177 GLY A CA 1
ATOM 1468 C C . GLY A 1 177 ? 13.812 -17.312 -21.484 1 90.69 177 GLY A C 1
ATOM 1469 O O . GLY A 1 177 ? 12.797 -16.688 -21.781 1 90.69 177 GLY A O 1
ATOM 1470 N N . LEU A 1 178 ? 14.227 -17.406 -20.297 1 94.69 178 LEU A N 1
ATOM 1471 C CA . LEU A 1 178 ? 13.586 -16.672 -19.203 1 94.69 178 LEU A CA 1
ATOM 1472 C C . LEU A 1 178 ? 13.75 -15.172 -19.391 1 94.69 178 LEU A C 1
ATOM 1474 O O . LEU A 1 178 ? 14.844 -14.695 -19.703 1 94.69 178 LEU A O 1
ATOM 1478 N N . LYS A 1 179 ? 12.641 -14.477 -19.234 1 93.81 179 LYS A N 1
ATOM 1479 C CA . LYS A 1 179 ? 12.641 -13.016 -19.266 1 93.81 179 LYS A CA 1
ATOM 1480 C C . LYS A 1 179 ? 12.352 -12.445 -17.875 1 93.81 179 LYS A C 1
ATOM 1482 O O . LYS A 1 179 ? 11.516 -12.977 -17.141 1 93.81 179 LYS A O 1
ATOM 1487 N N . LEU A 1 180 ? 13.031 -11.391 -17.547 1 93.88 180 LEU A N 1
ATOM 1488 C CA . LEU A 1 180 ? 12.828 -10.719 -16.266 1 93.88 180 LEU A CA 1
ATOM 1489 C C . LEU A 1 180 ? 12.391 -9.273 -16.484 1 93.88 180 LEU A C 1
ATOM 1491 O O . LEU A 1 180 ? 13.125 -8.477 -17.078 1 93.88 180 LEU A O 1
ATOM 1495 N N . VAL A 1 181 ? 11.234 -9.023 -16.016 1 91.69 181 VAL A N 1
ATOM 1496 C CA . VAL A 1 181 ? 10.688 -7.672 -16.109 1 91.69 181 VAL A CA 1
ATOM 1497 C C . VAL A 1 181 ? 11.008 -6.902 -14.828 1 91.69 181 VAL A C 1
ATOM 1499 O O . VAL A 1 181 ? 10.75 -7.387 -13.727 1 91.69 181 VAL A O 1
ATOM 1502 N N . GLN A 1 182 ? 11.586 -5.734 -15 1 89.06 182 GLN A N 1
ATOM 1503 C CA . GLN A 1 182 ? 11.938 -4.918 -13.844 1 89.06 182 GLN A CA 1
ATOM 1504 C C . GLN A 1 182 ? 11.766 -3.432 -14.148 1 89.06 182 GLN A C 1
ATOM 1506 O O . GLN A 1 182 ? 11.719 -3.033 -15.312 1 89.06 182 GLN A O 1
ATOM 1511 N N . ASP A 1 183 ? 11.703 -2.648 -13.094 1 82.94 183 ASP A N 1
ATOM 1512 C CA . ASP A 1 183 ? 11.719 -1.2 -13.273 1 82.94 183 ASP A CA 1
ATOM 1513 C C . ASP A 1 183 ? 13.148 -0.66 -13.266 1 82.94 183 ASP A C 1
ATOM 1515 O O . ASP A 1 183 ? 14.109 -1.428 -13.352 1 82.94 183 ASP A O 1
ATOM 1519 N N . ASN A 1 184 ? 13.336 0.66 -13.258 1 78.88 184 ASN A N 1
ATOM 1520 C CA . ASN A 1 184 ? 14.648 1.286 -13.336 1 78.88 184 ASN A CA 1
ATOM 1521 C C . ASN A 1 184 ? 15.18 1.667 -11.961 1 78.88 184 ASN A C 1
ATOM 1523 O O . ASN A 1 184 ? 15.891 2.662 -11.812 1 78.88 184 ASN A O 1
ATOM 1527 N N . GLY A 1 185 ? 14.758 0.915 -11.008 1 79.44 185 GLY A N 1
ATOM 1528 C CA . GLY A 1 185 ? 15.367 1.121 -9.703 1 79.44 185 GLY A CA 1
ATOM 1529 C C . GLY A 1 185 ? 16.875 0.896 -9.703 1 79.44 185 GLY A C 1
ATOM 1530 O O . GLY A 1 185 ? 17.375 0.051 -10.438 1 79.44 185 GLY A O 1
ATOM 1531 N N . SER A 1 186 ? 17.531 1.6 -8.883 1 81.19 186 SER A N 1
ATOM 1532 C CA . SER A 1 186 ? 19 1.551 -8.867 1 81.19 186 SER A CA 1
ATOM 1533 C C . SER A 1 186 ? 19.5 0.135 -8.602 1 81.19 186 SER A C 1
ATOM 1535 O O . SER A 1 186 ? 20.547 -0.261 -9.117 1 81.19 186 SER A O 1
ATOM 1537 N N . GLN A 1 187 ? 18.797 -0.622 -7.812 1 85.88 187 GLN A N 1
ATOM 1538 C CA . GLN A 1 187 ? 19.188 -1.993 -7.504 1 85.88 187 GLN A CA 1
ATOM 1539 C C . GLN A 1 187 ? 19.141 -2.873 -8.75 1 85.88 187 GLN A C 1
ATOM 1541 O O . GLN A 1 187 ? 19.906 -3.826 -8.875 1 85.88 187 GLN A O 1
ATOM 1546 N N . PHE A 1 188 ? 18.266 -2.541 -9.625 1 88.81 188 PHE A N 1
ATOM 1547 C CA . PHE A 1 188 ? 18 -3.4 -10.781 1 88.81 188 PHE A CA 1
ATOM 1548 C C . PHE A 1 188 ? 18.781 -2.922 -11.992 1 88.81 188 PHE A C 1
ATOM 1550 O O . PHE A 1 188 ? 18.828 -3.6 -13.023 1 88.81 188 PHE A O 1
ATOM 1557 N N . THR A 1 189 ? 19.422 -1.768 -11.844 1 87.31 189 THR A N 1
ATOM 1558 C CA . THR A 1 189 ? 20.203 -1.227 -12.961 1 87.31 189 THR A CA 1
ATOM 1559 C C . THR A 1 189 ? 21.688 -1.23 -12.641 1 87.31 189 THR A C 1
ATOM 1561 O O . THR A 1 189 ? 22.5 -0.832 -13.469 1 87.31 189 THR A O 1
ATOM 1564 N N . SER A 1 190 ? 22.016 -1.632 -11.516 1 91.5 190 SER A N 1
ATOM 1565 C CA . SER A 1 190 ? 23.422 -1.693 -11.133 1 91.5 190 SER A CA 1
ATOM 1566 C C . SER A 1 190 ? 24.219 -2.59 -12.078 1 91.5 190 SER A C 1
ATOM 1568 O O . SER A 1 190 ? 23.656 -3.523 -12.664 1 91.5 190 SER A O 1
ATOM 1570 N N . ARG A 1 191 ? 25.453 -2.299 -12.172 1 94.88 191 ARG A N 1
ATOM 1571 C CA . ARG A 1 191 ? 26.328 -3.094 -13.023 1 94.88 191 ARG A CA 1
ATOM 1572 C C . ARG A 1 191 ? 26.344 -4.555 -12.586 1 94.88 191 ARG A C 1
ATOM 1574 O O . ARG A 1 191 ? 26.297 -5.457 -13.43 1 94.88 191 ARG A O 1
ATOM 1581 N N . ASP A 1 192 ? 26.422 -4.746 -11.305 1 96 192 ASP A N 1
ATOM 1582 C CA . ASP A 1 192 ? 26.484 -6.102 -10.773 1 96 192 ASP A CA 1
ATOM 1583 C C . ASP A 1 192 ? 25.203 -6.879 -11.102 1 96 192 ASP A C 1
ATOM 1585 O O . ASP A 1 192 ? 25.266 -8.055 -11.469 1 96 192 ASP A O 1
ATOM 1589 N N . PHE A 1 193 ? 24.141 -6.309 -11 1 96.81 193 PHE A N 1
ATOM 1590 C CA . PHE A 1 193 ? 22.875 -6.965 -11.281 1 96.81 193 PHE A CA 1
ATOM 1591 C C . PHE A 1 193 ? 22.766 -7.316 -12.758 1 96.81 193 PHE A C 1
ATOM 1593 O O . PHE A 1 193 ? 22.438 -8.453 -13.109 1 96.81 193 PHE A O 1
ATOM 1600 N N . VAL A 1 194 ? 23.109 -6.402 -13.617 1 95.75 194 VAL A N 1
ATOM 1601 C CA . VAL A 1 194 ? 23.016 -6.602 -15.055 1 95.75 194 VAL A CA 1
ATOM 1602 C C . VAL A 1 194 ? 24 -7.68 -15.492 1 95.75 194 VAL A C 1
ATOM 1604 O O . VAL A 1 194 ? 23.688 -8.516 -16.344 1 95.75 194 VAL A O 1
ATOM 1607 N N . SER A 1 195 ? 25.156 -7.625 -14.945 1 97.12 195 SER A N 1
ATOM 1608 C CA . SER A 1 195 ? 26.156 -8.641 -15.242 1 97.12 195 SER A CA 1
ATOM 1609 C C . SER A 1 195 ? 25.656 -10.031 -14.852 1 97.12 195 SER A C 1
ATOM 1611 O O . SER A 1 195 ? 25.906 -11.008 -15.555 1 97.12 195 SER A O 1
ATOM 1613 N N . THR A 1 196 ? 25 -10.094 -13.711 1 96.56 196 THR A N 1
ATOM 1614 C CA . THR A 1 196 ? 24.469 -11.367 -13.234 1 96.56 196 THR A CA 1
ATOM 1615 C C . THR A 1 196 ? 23.422 -11.906 -14.211 1 96.56 196 THR A C 1
ATOM 1617 O O . THR A 1 196 ? 23.422 -13.102 -14.523 1 96.56 196 THR A O 1
ATOM 1620 N N . LEU A 1 197 ? 22.594 -11.086 -14.727 1 96.81 197 LEU A N 1
ATOM 1621 C CA . LEU A 1 197 ? 21.594 -11.492 -15.703 1 96.81 197 LEU A CA 1
ATOM 1622 C C . LEU A 1 197 ? 22.25 -12.055 -16.953 1 96.81 197 LEU A C 1
ATOM 1624 O O . LEU A 1 197 ? 21.828 -13.086 -17.484 1 96.81 197 LEU A O 1
ATOM 1628 N N . LYS A 1 198 ? 23.281 -11.414 -17.391 1 95.75 198 LYS A N 1
ATOM 1629 C CA . LYS A 1 198 ? 24 -11.844 -18.594 1 95.75 198 LYS A CA 1
ATOM 1630 C C . LYS A 1 198 ? 24.641 -13.219 -18.375 1 95.75 198 LYS A C 1
ATOM 1632 O O . LYS A 1 198 ? 24.547 -14.086 -19.25 1 95.75 198 LYS A O 1
ATOM 1637 N N . ILE A 1 199 ? 25.203 -13.367 -17.266 1 95.12 199 ILE A N 1
ATOM 1638 C CA . ILE A 1 199 ? 25.875 -14.617 -16.938 1 95.12 199 ILE A CA 1
ATOM 1639 C C . ILE A 1 199 ? 24.859 -15.758 -16.906 1 95.12 199 ILE A C 1
ATOM 1641 O O . ILE A 1 199 ? 25.125 -16.859 -17.391 1 95.12 199 ILE A O 1
ATOM 1645 N N . LEU A 1 200 ? 23.672 -15.469 -16.422 1 95.25 200 LEU A N 1
ATOM 1646 C CA . LEU A 1 200 ? 22.625 -16.484 -16.266 1 95.25 200 LEU A CA 1
ATOM 1647 C C . LEU A 1 200 ? 21.859 -16.672 -17.562 1 95.25 200 LEU A C 1
ATOM 1649 O O . LEU A 1 200 ? 21.047 -17.594 -17.672 1 95.25 200 LEU A O 1
ATOM 1653 N N . GLY A 1 201 ? 22.094 -15.773 -18.484 1 95.19 201 GLY A N 1
ATOM 1654 C CA . GLY A 1 201 ? 21.391 -15.859 -19.75 1 95.19 201 GLY A CA 1
ATOM 1655 C C 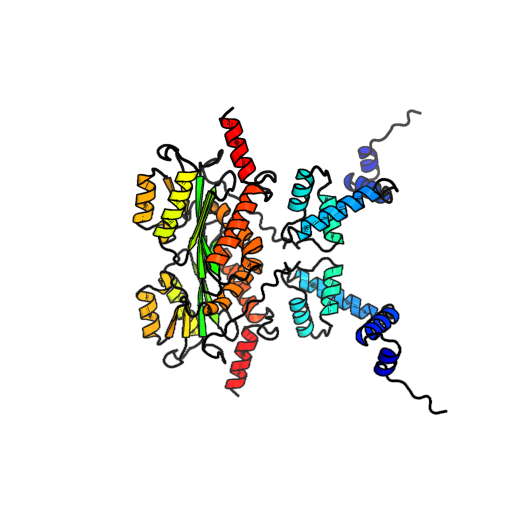. GLY A 1 201 ? 19.938 -15.406 -19.672 1 95.19 201 GLY A C 1
ATOM 1656 O O . GLY A 1 201 ? 19.078 -15.922 -20.375 1 95.19 201 GLY A O 1
ATOM 1657 N N . ILE A 1 202 ? 19.594 -14.586 -18.766 1 96.19 202 ILE A N 1
ATOM 1658 C CA . ILE A 1 202 ? 18.25 -14.07 -18.578 1 96.19 202 ILE A CA 1
ATOM 1659 C C . ILE A 1 202 ? 18.094 -12.766 -19.359 1 96.19 202 ILE A C 1
ATOM 1661 O O . ILE A 1 202 ? 18.938 -11.875 -19.266 1 96.19 202 ILE A O 1
ATOM 1665 N N . GLU A 1 203 ? 17.047 -12.633 -20.125 1 93.69 203 GLU A N 1
ATOM 1666 C CA . GLU A 1 203 ? 16.766 -11.406 -20.859 1 93.69 203 GLU A CA 1
ATOM 1667 C C . GLU A 1 203 ? 16.078 -10.367 -19.984 1 93.69 203 GLU A C 1
ATOM 1669 O O . GLU A 1 203 ? 15.039 -10.648 -19.375 1 93.69 203 GLU A O 1
ATOM 1674 N N . GLN A 1 204 ? 16.625 -9.227 -19.984 1 91.5 204 GLN A N 1
ATOM 1675 C CA . GLN A 1 204 ? 16.109 -8.141 -19.172 1 91.5 204 GLN A CA 1
ATOM 1676 C C . GLN A 1 204 ? 15.102 -7.301 -19.953 1 91.5 204 GLN A C 1
ATOM 1678 O O . GLN A 1 204 ? 15.375 -6.879 -21.078 1 91.5 204 GLN A O 1
ATOM 1683 N N . ILE A 1 205 ? 13.945 -7.125 -19.312 1 87.31 205 ILE A N 1
ATOM 1684 C CA . ILE A 1 205 ? 12.93 -6.242 -19.875 1 87.31 205 ILE A CA 1
ATOM 1685 C C . ILE A 1 205 ? 12.641 -5.098 -18.906 1 87.31 205 ILE A C 1
ATOM 1687 O O . ILE A 1 205 ? 12.156 -5.32 -17.797 1 87.31 205 ILE A O 1
ATOM 1691 N N . ARG A 1 206 ? 12.922 -3.912 -19.297 1 82.88 206 ARG A N 1
ATOM 1692 C CA . ARG A 1 206 ? 12.672 -2.754 -18.453 1 82.88 206 ARG A CA 1
ATOM 1693 C C . ARG A 1 206 ? 11.297 -2.164 -18.719 1 82.88 206 ARG A C 1
ATOM 1695 O O . ARG A 1 206 ? 10.852 -2.092 -19.859 1 82.88 206 ARG A O 1
ATOM 1702 N N . THR A 1 207 ? 10.57 -1.942 -17.656 1 74.19 207 THR A N 1
ATOM 1703 C CA . THR A 1 207 ? 9.211 -1.433 -17.781 1 74.19 207 THR A CA 1
ATOM 1704 C C . THR A 1 207 ? 9.211 0.007 -18.281 1 74.19 207 THR A C 1
ATOM 1706 O O . THR A 1 207 ? 9.5 0.936 -17.516 1 74.19 207 THR A O 1
ATOM 1709 N N . SER A 1 208 ? 10.008 0.311 -19.328 1 60.94 208 SER A N 1
ATOM 1710 C CA . SER A 1 208 ? 10.062 1.659 -19.891 1 60.94 208 SER A CA 1
ATOM 1711 C C . SER A 1 208 ? 8.688 2.115 -20.359 1 60.94 208 SER A C 1
ATOM 1713 O O . SER A 1 208 ? 7.73 1.335 -20.359 1 60.94 208 SER A O 1
ATOM 1715 N N . TYR A 1 209 ? 8.547 3.453 -20.703 1 52.78 209 TYR A N 1
ATOM 1716 C CA . TYR A 1 209 ? 7.41 4.242 -21.172 1 52.78 209 TYR A CA 1
ATOM 1717 C C . TYR A 1 209 ? 6.613 3.482 -22.219 1 52.78 209 TYR A C 1
ATOM 1719 O O . TYR A 1 209 ? 5.383 3.572 -22.266 1 52.78 209 TYR A O 1
ATOM 1727 N N . LYS A 1 210 ? 7.297 2.668 -22.875 1 51.25 210 LYS A N 1
ATOM 1728 C CA . LYS A 1 210 ? 6.605 2.143 -24.062 1 51.25 210 LYS A CA 1
ATOM 1729 C C . LYS A 1 210 ? 5.855 0.858 -23.719 1 51.25 210 LYS A C 1
ATOM 1731 O O . LYS A 1 210 ? 4.957 0.448 -24.469 1 51.25 210 LYS A O 1
ATOM 1736 N N . HIS A 1 211 ? 6.152 0.227 -22.625 1 56.72 211 HIS A N 1
ATOM 1737 C CA . HIS A 1 211 ? 5.488 -1.037 -22.328 1 56.72 211 HIS A CA 1
ATOM 1738 C C . HIS A 1 211 ? 5.137 -1.144 -20.859 1 56.72 211 HIS A C 1
ATOM 1740 O O . HIS A 1 211 ? 5.598 -2.059 -20.172 1 56.72 211 HIS A O 1
ATOM 1746 N N . PRO A 1 212 ? 4.496 -0.049 -20.312 1 53.53 212 PRO A N 1
ATOM 1747 C CA . PRO A 1 212 ? 4.266 0.157 -18.891 1 53.53 212 PRO A CA 1
ATOM 1748 C C . PRO A 1 212 ? 3.49 -0.99 -18.234 1 53.53 212 PRO A C 1
ATOM 1750 O O . PRO A 1 212 ? 3.66 -1.263 -17.047 1 53.53 212 PRO A O 1
ATOM 1753 N N . GLN A 1 213 ? 2.637 -1.685 -19.062 1 54.38 213 GLN A N 1
ATOM 1754 C CA . GLN A 1 213 ? 1.692 -2.648 -18.516 1 54.38 213 GLN A CA 1
ATOM 1755 C C . GLN A 1 213 ? 2.42 -3.848 -17.906 1 54.38 213 GLN A C 1
ATOM 1757 O O . GLN A 1 213 ? 1.81 -4.676 -17.234 1 54.38 213 GLN A O 1
ATOM 1762 N N . SER A 1 214 ? 3.771 -3.785 -17.984 1 61.53 214 SER A N 1
ATOM 1763 C CA . SER A 1 214 ? 4.535 -5.012 -17.781 1 61.53 214 SER A CA 1
ATOM 1764 C C . SER A 1 214 ? 4.695 -5.324 -16.297 1 61.53 214 SER A C 1
ATOM 1766 O O . SER A 1 214 ? 4.824 -6.488 -15.906 1 61.53 214 SER A O 1
ATOM 1768 N N . ASN A 1 215 ? 4.379 -4.332 -15.398 1 76 215 ASN A N 1
ATOM 1769 C CA . ASN A 1 215 ? 4.633 -4.695 -14.016 1 76 215 ASN A CA 1
ATOM 1770 C C . ASN A 1 215 ? 3.357 -4.633 -13.172 1 76 215 ASN A C 1
ATOM 1772 O O . ASN A 1 215 ? 3.42 -4.562 -11.945 1 76 215 ASN A O 1
ATOM 1776 N N . GLY A 1 216 ? 2.254 -4.688 -13.844 1 82.25 216 GLY A N 1
ATOM 1777 C CA . GLY A 1 216 ? 0.955 -4.668 -13.188 1 82.25 216 GLY A CA 1
ATOM 1778 C C . GLY A 1 216 ? 0.74 -5.844 -12.258 1 82.25 216 GLY A C 1
ATOM 1779 O O . GLY A 1 216 ? 0.097 -5.703 -11.211 1 82.25 216 GLY A O 1
ATOM 1780 N N . LYS A 1 217 ? 1.352 -6.918 -12.594 1 89.06 217 LYS A N 1
ATOM 1781 C CA . LYS A 1 217 ? 1.231 -8.117 -11.766 1 89.06 217 LYS A CA 1
ATOM 1782 C C . LYS A 1 217 ? 1.896 -7.918 -10.406 1 89.06 217 LYS A C 1
ATOM 1784 O O . LYS A 1 217 ? 1.367 -8.352 -9.383 1 89.06 217 LYS A O 1
ATOM 1789 N N . MET A 1 218 ? 3 -7.242 -10.477 1 92 218 MET A N 1
ATOM 1790 C CA . MET A 1 218 ? 3.713 -6.961 -9.234 1 92 218 MET A CA 1
ATOM 1791 C C . MET A 1 218 ? 2.934 -5.969 -8.375 1 92 218 MET A C 1
ATOM 1793 O O . MET A 1 218 ? 2.865 -6.121 -7.152 1 92 218 MET A O 1
ATOM 1797 N N . GLU A 1 219 ? 2.393 -5.004 -8.977 1 87.5 219 GLU A N 1
ATOM 1798 C CA . GLU A 1 219 ? 1.579 -4.035 -8.25 1 87.5 219 GLU A CA 1
ATOM 1799 C C . GLU A 1 219 ? 0.4 -4.711 -7.559 1 87.5 219 GLU A C 1
ATOM 1801 O O . GLU A 1 219 ? 0.114 -4.43 -6.395 1 87.5 219 GLU A O 1
ATOM 1806 N N . ARG A 1 220 ? -0.223 -5.543 -8.273 1 90.88 220 ARG A N 1
ATOM 1807 C CA . ARG A 1 220 ? -1.355 -6.266 -7.707 1 90.88 220 ARG A CA 1
ATOM 1808 C C . ARG A 1 220 ? -0.916 -7.141 -6.539 1 90.88 220 ARG A C 1
ATOM 1810 O O . ARG A 1 220 ? -1.604 -7.219 -5.52 1 90.88 220 ARG A O 1
ATOM 1817 N N . TRP A 1 221 ? 0.162 -7.746 -6.703 1 94.75 221 TRP A N 1
ATOM 1818 C CA . TRP A 1 221 ? 0.691 -8.594 -5.637 1 94.75 221 TRP A CA 1
ATOM 1819 C C . TRP A 1 221 ? 1.001 -7.766 -4.391 1 94.75 221 TRP A C 1
ATOM 1821 O O . TRP A 1 221 ? 0.612 -8.133 -3.281 1 94.75 221 TRP A O 1
ATOM 1831 N N . TYR A 1 222 ? 1.69 -6.66 -4.555 1 94.88 222 TYR A N 1
ATOM 1832 C CA . TYR A 1 222 ? 2.057 -5.84 -3.404 1 94.88 222 TYR A CA 1
ATOM 1833 C C . TYR A 1 222 ? 0.817 -5.266 -2.727 1 94.88 222 TYR A C 1
ATOM 1835 O O . TYR A 1 222 ? 0.769 -5.156 -1.499 1 94.88 222 TYR A O 1
ATOM 1843 N N . ARG A 1 223 ? -0.119 -4.902 -3.531 1 92.19 223 ARG A N 1
ATOM 1844 C CA . ARG A 1 223 ? -1.385 -4.469 -2.949 1 92.19 223 ARG A CA 1
ATOM 1845 C C . ARG A 1 223 ? -1.984 -5.562 -2.068 1 92.19 223 ARG A C 1
ATOM 1847 O O . ARG A 1 223 ? -2.359 -5.305 -0.923 1 92.19 223 ARG A O 1
ATOM 1854 N N . THR A 1 224 ? -2.082 -6.773 -2.6 1 93.62 224 THR A N 1
ATOM 1855 C CA . THR A 1 224 ? -2.629 -7.918 -1.88 1 93.62 224 THR A CA 1
ATOM 1856 C C . THR A 1 224 ? -1.849 -8.172 -0.593 1 93.62 224 THR A C 1
ATOM 1858 O O . THR A 1 224 ? -2.439 -8.32 0.478 1 93.62 224 THR A O 1
ATOM 1861 N N . LEU A 1 225 ? -0.548 -8.141 -0.674 1 96.12 225 LEU A N 1
ATOM 1862 C CA . LEU A 1 225 ? 0.322 -8.375 0.473 1 96.12 225 LEU A CA 1
ATOM 1863 C C . LEU A 1 225 ? 0.081 -7.336 1.559 1 96.12 225 LEU A C 1
ATOM 1865 O O . LEU A 1 225 ? -0.054 -7.676 2.736 1 96.12 225 LEU A O 1
ATOM 1869 N N . LYS A 1 226 ? 0.052 -6.109 1.17 1 93.44 226 LYS A N 1
ATOM 1870 C CA . LYS A 1 226 ? -0.092 -5.023 2.135 1 93.44 226 LYS A CA 1
ATOM 1871 C C . LYS A 1 226 ? -1.462 -5.062 2.807 1 93.44 226 LYS A C 1
ATOM 1873 O O . LYS A 1 226 ? -1.562 -4.957 4.031 1 93.44 226 LYS A O 1
ATOM 1878 N N . GLU A 1 227 ? -2.447 -5.309 2.051 1 88.38 227 GLU A N 1
ATOM 1879 C CA . GLU A 1 227 ? -3.812 -5.301 2.57 1 88.38 227 GLU A CA 1
ATOM 1880 C C . GLU A 1 227 ? -4.07 -6.512 3.459 1 88.38 227 GLU A C 1
ATOM 1882 O O . GLU A 1 227 ? -4.77 -6.41 4.469 1 88.38 227 GLU A O 1
ATOM 1887 N N . GLU A 1 228 ? -3.559 -7.613 3.061 1 90.12 228 GLU A N 1
ATOM 1888 C CA . GLU A 1 228 ? -3.951 -8.852 3.729 1 90.12 228 GLU A CA 1
ATOM 1889 C C . GLU A 1 228 ? -2.984 -9.203 4.855 1 90.12 228 GLU A C 1
ATOM 1891 O O . GLU A 1 228 ? -3.326 -9.969 5.758 1 90.12 228 GLU A O 1
ATOM 1896 N N . GLU A 1 229 ? -1.814 -8.648 4.805 1 92.69 229 GLU A N 1
ATOM 1897 C CA . GLU A 1 229 ? -0.82 -9.117 5.77 1 92.69 229 GLU A CA 1
ATOM 1898 C C . GLU A 1 229 ? -0.127 -7.938 6.453 1 92.69 229 GLU A C 1
ATOM 1900 O O . GLU A 1 229 ? -0.165 -7.82 7.68 1 92.69 229 GLU A O 1
ATOM 1905 N N . VAL A 1 230 ? 0.393 -7.02 5.766 1 93.31 230 VAL A N 1
ATOM 1906 C CA . VAL A 1 230 ? 1.347 -6.047 6.289 1 93.31 230 VAL A CA 1
ATOM 1907 C C . VAL A 1 230 ? 0.619 -5.027 7.16 1 93.31 230 VAL A C 1
ATOM 1909 O O . VAL A 1 230 ? 1.046 -4.742 8.281 1 93.31 230 VAL A O 1
ATOM 1912 N N . TRP A 1 231 ? -0.421 -4.5 6.676 1 87.19 231 TRP A N 1
ATOM 1913 C CA . TRP A 1 231 ? -1.077 -3.395 7.367 1 87.19 231 TRP A CA 1
ATOM 1914 C C . TRP A 1 231 ? -1.901 -3.902 8.547 1 87.19 231 TRP A C 1
ATOM 1916 O O . TRP A 1 231 ? -2.312 -3.121 9.406 1 87.19 231 TRP A O 1
ATOM 1926 N N . ALA A 1 232 ? -2.059 -5.215 8.625 1 81.81 232 ALA A N 1
ATOM 1927 C CA . ALA A 1 232 ? -2.783 -5.82 9.734 1 81.81 232 ALA A CA 1
ATOM 1928 C C . ALA A 1 232 ? -1.835 -6.18 10.875 1 81.81 232 ALA A C 1
ATOM 1930 O O . ALA A 1 232 ? -2.273 -6.617 11.945 1 81.81 232 ALA A O 1
ATOM 1931 N N . ASN A 1 233 ? -0.559 -5.941 10.633 1 86.56 233 ASN A N 1
ATOM 1932 C CA . ASN A 1 233 ? 0.426 -6.395 11.609 1 86.56 233 ASN A CA 1
ATOM 1933 C C . ASN A 1 233 ? 1.362 -5.262 12.023 1 86.56 233 ASN A C 1
ATOM 1935 O O . ASN A 1 233 ? 1.573 -4.312 11.266 1 86.56 233 ASN A O 1
ATOM 1939 N N . GLU A 1 234 ? 1.774 -5.367 13.25 1 86.88 234 GLU A N 1
ATOM 1940 C CA . GLU A 1 234 ? 2.859 -4.543 13.766 1 86.88 234 GLU A CA 1
ATOM 1941 C C . GLU A 1 234 ? 4.094 -5.383 14.078 1 86.88 234 GLU A C 1
ATOM 1943 O O . GLU A 1 234 ? 4.215 -5.938 15.172 1 86.88 234 GLU A O 1
ATOM 1948 N N . TYR A 1 235 ? 4.969 -5.312 13.172 1 90.62 235 TYR A N 1
ATOM 1949 C CA . TYR A 1 235 ? 6.168 -6.129 13.336 1 90.62 235 TYR A CA 1
ATOM 1950 C C . TYR A 1 235 ? 7.156 -5.465 14.289 1 90.62 235 TYR A C 1
ATOM 1952 O O . TYR A 1 235 ? 7.418 -4.266 14.188 1 90.62 235 TYR A O 1
ATOM 1960 N N . GLN A 1 236 ? 7.711 -6.254 15.156 1 87.81 236 GLN A N 1
ATOM 1961 C CA . GLN A 1 236 ? 8.664 -5.703 16.109 1 87.81 236 GLN A CA 1
ATOM 1962 C C . GLN A 1 236 ? 10.055 -5.562 15.484 1 87.81 236 GLN A C 1
ATOM 1964 O O . GLN A 1 236 ? 10.773 -4.609 15.781 1 87.81 236 GLN A O 1
ATOM 1969 N N . ASN A 1 237 ? 10.391 -6.562 14.75 1 92.12 237 ASN A N 1
ATOM 1970 C CA . ASN A 1 237 ? 11.727 -6.582 14.156 1 92.12 237 ASN A CA 1
ATOM 1971 C C . ASN A 1 237 ? 11.742 -7.363 12.844 1 92.12 237 ASN A C 1
ATOM 1973 O O . ASN A 1 237 ? 10.711 -7.883 12.414 1 92.12 237 ASN A O 1
ATOM 1977 N N . LEU A 1 238 ? 12.93 -7.398 12.258 1 94.81 238 LEU A N 1
ATOM 1978 C CA . LEU A 1 238 ? 13.109 -8.031 10.961 1 94.81 238 LEU A CA 1
ATOM 1979 C C . LEU A 1 238 ? 12.734 -9.508 11.016 1 94.81 238 LEU A C 1
ATOM 1981 O O . LEU A 1 238 ? 12.039 -10.016 10.133 1 94.81 238 LEU A O 1
ATOM 1985 N N . GLU A 1 239 ? 13.172 -10.219 12.016 1 96.88 239 GLU A N 1
ATOM 1986 C CA . GLU A 1 239 ? 12.938 -11.656 12.133 1 96.88 239 GLU A CA 1
ATOM 1987 C C . GLU A 1 239 ? 11.453 -11.969 12.219 1 96.88 239 GLU A C 1
ATOM 1989 O O . GLU A 1 239 ? 10.969 -12.883 11.547 1 96.88 239 GLU A O 1
ATOM 1994 N N . GLU A 1 240 ? 10.812 -11.211 13.016 1 96.25 240 GLU A N 1
ATOM 1995 C CA . GLU A 1 240 ? 9.375 -11.406 13.148 1 96.25 240 GLU A CA 1
ATOM 1996 C C . GLU A 1 240 ? 8.656 -11.125 11.836 1 96.25 240 GLU A C 1
ATOM 1998 O O . GLU A 1 240 ? 7.781 -11.891 11.422 1 96.25 240 GLU A O 1
ATOM 2003 N N . ALA A 1 241 ? 9 -10.008 11.242 1 97.06 241 ALA A N 1
ATOM 2004 C CA . ALA A 1 241 ? 8.398 -9.656 9.961 1 97.06 241 ALA A CA 1
ATOM 2005 C C . ALA A 1 241 ? 8.664 -10.734 8.914 1 97.06 241 ALA A C 1
ATOM 2007 O O . ALA A 1 241 ? 7.762 -11.125 8.18 1 97.06 241 ALA A O 1
ATOM 2008 N N . ARG A 1 242 ? 9.883 -11.188 8.875 1 98.19 242 ARG A N 1
ATOM 2009 C CA . ARG A 1 242 ? 10.289 -12.219 7.918 1 98.19 242 ARG A CA 1
ATOM 2010 C C . ARG A 1 242 ? 9.469 -13.492 8.102 1 98.19 242 ARG A C 1
ATOM 2012 O O . ARG A 1 242 ? 9.008 -14.086 7.129 1 98.19 242 ARG A O 1
ATOM 2019 N N . ALA A 1 243 ? 9.359 -13.906 9.281 1 97.88 243 ALA A N 1
ATOM 2020 C CA . ALA A 1 243 ? 8.609 -15.125 9.578 1 97.88 243 ALA A CA 1
ATOM 2021 C C . ALA A 1 243 ? 7.145 -14.977 9.195 1 97.88 243 ALA A C 1
ATOM 2023 O O . ALA A 1 243 ? 6.574 -15.867 8.555 1 97.88 243 ALA A O 1
ATOM 2024 N N . SER A 1 244 ? 6.57 -13.867 9.594 1 97 244 SER A N 1
ATOM 2025 C CA . SER A 1 244 ? 5.152 -13.633 9.336 1 97 244 SER A CA 1
ATOM 2026 C C . SER A 1 244 ? 4.875 -13.516 7.84 1 97 244 SER A C 1
ATOM 2028 O O . SER A 1 244 ? 3.971 -14.172 7.32 1 97 244 SER A O 1
ATOM 2030 N N . ILE A 1 245 ? 5.633 -12.734 7.18 1 98.12 245 ILE A N 1
ATOM 2031 C CA . ILE A 1 245 ? 5.473 -12.516 5.746 1 98.12 245 ILE A CA 1
ATOM 2032 C C . ILE A 1 245 ? 5.766 -13.812 4.996 1 98.12 245 ILE A C 1
ATOM 2034 O O . ILE A 1 245 ? 5.082 -14.141 4.023 1 98.12 245 ILE A O 1
ATOM 2038 N N . GLY A 1 246 ? 6.781 -14.523 5.441 1 98.38 246 GLY A N 1
ATOM 2039 C CA . GLY A 1 246 ? 7.066 -15.828 4.855 1 98.38 246 GLY A CA 1
ATOM 2040 C C . GLY A 1 246 ? 5.895 -16.781 4.93 1 98.38 246 GLY A C 1
ATOM 2041 O O . GLY A 1 246 ? 5.574 -17.453 3.945 1 98.38 246 GLY A O 1
ATOM 2042 N N . THR A 1 247 ? 5.344 -16.844 6.074 1 97.31 247 THR A N 1
ATOM 2043 C CA . THR A 1 247 ? 4.172 -17.703 6.258 1 97.31 247 THR A CA 1
ATOM 2044 C C . THR A 1 247 ? 3.039 -17.266 5.332 1 97.31 247 THR A C 1
ATOM 2046 O O . THR A 1 247 ? 2.396 -18.109 4.695 1 97.31 247 THR A O 1
ATOM 2049 N N . TYR A 1 248 ? 2.828 -16 5.258 1 97.06 248 TYR A N 1
ATOM 2050 C CA . TYR A 1 248 ? 1.782 -15.492 4.379 1 97.06 248 TYR A CA 1
ATOM 2051 C C . TYR A 1 248 ? 2.057 -15.867 2.926 1 97.06 248 TYR A C 1
ATOM 2053 O O . TYR A 1 248 ? 1.15 -16.281 2.203 1 97.06 248 TYR A O 1
ATOM 2061 N N . ILE A 1 249 ? 3.268 -15.68 2.504 1 98.19 249 ILE A N 1
ATOM 2062 C CA . ILE A 1 249 ? 3.611 -15.953 1.111 1 98.19 249 ILE A CA 1
ATOM 2063 C C . ILE A 1 249 ? 3.42 -17.438 0.81 1 98.19 249 ILE A C 1
ATOM 2065 O O . ILE A 1 249 ? 2.955 -17.797 -0.273 1 98.19 249 ILE A O 1
ATOM 2069 N N . THR A 1 250 ? 3.77 -18.266 1.736 1 97.62 250 THR A N 1
ATOM 2070 C CA . THR A 1 250 ? 3.533 -19.703 1.576 1 97.62 250 THR A CA 1
ATOM 2071 C C . THR A 1 250 ? 2.045 -19.984 1.386 1 97.62 250 THR A C 1
ATOM 2073 O O . THR A 1 250 ? 1.66 -20.719 0.469 1 97.62 250 THR A O 1
ATOM 2076 N N . LEU A 1 251 ? 1.251 -19.406 2.195 1 95 251 LEU A N 1
ATOM 2077 C CA . LEU A 1 251 ? -0.194 -19.594 2.105 1 95 251 LEU A CA 1
ATOM 2078 C C . LEU A 1 251 ? -0.732 -19.016 0.797 1 95 251 LEU A C 1
ATOM 2080 O O . LEU A 1 251 ? -1.616 -19.609 0.175 1 95 251 LEU A O 1
ATOM 2084 N N . TYR A 1 252 ? -0.245 -17.922 0.44 1 96.88 252 TYR A N 1
ATOM 2085 C CA . TYR A 1 252 ? -0.611 -17.297 -0.832 1 96.88 252 TYR A CA 1
ATOM 2086 C C . TYR A 1 252 ? -0.373 -18.266 -1.989 1 96.88 252 TYR A C 1
ATOM 2088 O O . TYR A 1 252 ? -1.25 -18.453 -2.834 1 96.88 252 TYR A O 1
ATOM 2096 N N . ASN A 1 253 ? 0.796 -18.844 -2.006 1 97.62 253 ASN A N 1
ATOM 2097 C CA . ASN A 1 253 ? 1.171 -19.734 -3.092 1 97.62 253 ASN A CA 1
ATOM 2098 C C . ASN A 1 253 ? 0.362 -21.031 -3.053 1 97.62 253 ASN A C 1
ATOM 2100 O O . ASN A 1 253 ? -0.048 -21.547 -4.094 1 97.62 253 ASN A O 1
ATOM 2104 N N . GLU A 1 254 ? 0.068 -21.484 -1.906 1 95.81 254 GLU A N 1
ATOM 2105 C CA . GLU A 1 254 ? -0.438 -22.844 -1.774 1 95.81 254 GLU A CA 1
ATOM 2106 C C . GLU A 1 254 ? -1.961 -22.859 -1.679 1 95.81 254 GLU A C 1
ATOM 2108 O O . GLU A 1 254 ? -2.604 -23.828 -2.086 1 95.81 254 GLU A O 1
ATOM 2113 N N . GLN A 1 255 ? -2.516 -21.781 -1.161 1 92.5 255 GLN A N 1
ATOM 2114 C CA . GLN A 1 255 ? -3.91 -21.938 -0.76 1 92.5 255 GLN A CA 1
ATOM 2115 C C . GLN A 1 255 ? -4.766 -20.797 -1.275 1 92.5 255 GLN A C 1
ATOM 2117 O O . GLN A 1 255 ? -5.988 -20.922 -1.389 1 92.5 255 GLN A O 1
ATOM 2122 N N . ARG A 1 256 ? -4.266 -19.688 -1.54 1 93.12 256 ARG A N 1
ATOM 2123 C CA . ARG A 1 256 ? -5.074 -18.516 -1.856 1 93.12 256 ARG A CA 1
ATOM 2124 C C . ARG A 1 256 ? -5.668 -18.609 -3.256 1 93.12 256 ARG A C 1
ATOM 2126 O O . ARG A 1 256 ? -4.938 -18.656 -4.246 1 93.12 256 ARG A O 1
ATOM 2133 N N . PRO A 1 257 ? -6.98 -18.547 -3.324 1 92.88 257 PRO A N 1
ATOM 2134 C CA . PRO A 1 257 ? -7.598 -18.547 -4.652 1 92.88 257 PRO A CA 1
ATOM 2135 C C . PRO A 1 257 ? -7.324 -17.266 -5.43 1 92.88 257 PRO A C 1
ATOM 2137 O O . PRO A 1 257 ? -7.406 -16.172 -4.867 1 92.88 257 PRO A O 1
ATOM 2140 N N . HIS A 1 258 ? -7.027 -17.484 -6.664 1 92.75 258 HIS A N 1
ATOM 2141 C CA . HIS A 1 258 ? -6.711 -16.375 -7.539 1 92.75 258 HIS A CA 1
ATOM 2142 C C . HIS A 1 258 ? -7.668 -16.312 -8.727 1 92.75 258 HIS A C 1
ATOM 2144 O O . HIS A 1 258 ? -7.742 -17.25 -9.516 1 92.75 258 HIS A O 1
ATOM 2150 N N . SER A 1 259 ? -8.328 -15.188 -8.898 1 90.25 259 SER A N 1
ATOM 2151 C CA . SER A 1 259 ? -9.367 -15.07 -9.922 1 90.25 259 SER A CA 1
ATOM 2152 C C . SER A 1 259 ? -8.773 -15.234 -11.32 1 90.25 259 SER A C 1
ATOM 2154 O O . SER A 1 259 ? -9.391 -15.867 -12.18 1 90.25 259 SER A O 1
ATOM 2156 N N . ALA A 1 260 ? -7.59 -14.719 -11.578 1 89.81 260 ALA A N 1
ATOM 2157 C CA . ALA A 1 260 ? -6.949 -14.805 -12.891 1 89.81 260 ALA A CA 1
ATOM 2158 C C . ALA A 1 260 ? -6.586 -16.25 -13.227 1 89.81 260 ALA A C 1
ATOM 2160 O O . ALA A 1 260 ? -6.293 -16.578 -14.375 1 89.81 260 ALA A O 1
ATOM 2161 N N . LEU A 1 261 ? -6.598 -17.141 -12.242 1 93.31 261 LEU A N 1
ATOM 2162 C CA . LEU A 1 261 ? -6.23 -18.547 -12.414 1 93.31 261 LEU A CA 1
ATOM 2163 C C . LEU A 1 261 ? -7.449 -19.453 -12.258 1 93.31 261 LEU A C 1
ATOM 2165 O O . LEU A 1 261 ? -7.32 -20.609 -11.867 1 93.31 261 LEU A O 1
ATOM 2169 N N . GLY A 1 262 ? -8.617 -18.844 -12.391 1 91 262 GLY A N 1
ATOM 2170 C CA . GLY A 1 262 ? -9.828 -19.625 -12.188 1 91 262 GLY A CA 1
ATOM 2171 C C . GLY A 1 262 ? -10.031 -20.047 -10.75 1 91 262 GLY A C 1
ATOM 2172 O O . GLY A 1 262 ? -10.547 -21.141 -10.484 1 91 262 GLY A O 1
ATOM 2173 N N . TYR A 1 263 ? -9.406 -19.328 -9.898 1 92.25 263 TYR A N 1
ATOM 2174 C CA . TYR A 1 263 ? -9.531 -19.469 -8.445 1 92.25 263 TYR A CA 1
ATOM 2175 C C . TYR A 1 263 ? -8.742 -20.672 -7.941 1 92.25 263 TYR A C 1
ATOM 2177 O O . TYR A 1 263 ? -9.078 -21.234 -6.898 1 92.25 263 TYR A O 1
ATOM 2185 N N . ARG A 1 264 ? -7.879 -21.047 -8.727 1 92.31 264 ARG A N 1
ATOM 2186 C CA . ARG A 1 264 ? -6.855 -21.969 -8.234 1 92.31 264 ARG A CA 1
ATOM 2187 C C . ARG A 1 264 ? -5.719 -21.219 -7.555 1 92.31 264 ARG A C 1
ATOM 2189 O O . ARG A 1 264 ? -5.477 -20.047 -7.859 1 92.31 264 ARG A O 1
ATOM 2196 N N . ALA A 1 265 ? -5.082 -21.953 -6.676 1 94.19 265 ALA A N 1
ATOM 2197 C CA . ALA A 1 265 ? -3.916 -21.344 -6.043 1 94.19 265 ALA A CA 1
ATOM 2198 C C . ALA A 1 265 ? -2.717 -21.344 -6.984 1 94.19 265 ALA A C 1
ATOM 2200 O O . ALA A 1 265 ? -2.598 -22.203 -7.852 1 94.19 265 ALA A O 1
ATOM 2201 N N . PRO A 1 266 ? -1.805 -20.406 -6.82 1 96.88 266 PRO A N 1
ATOM 2202 C CA . PRO A 1 266 ? -0.659 -20.297 -7.727 1 96.88 266 PRO A CA 1
ATOM 2203 C C . PRO A 1 266 ? 0.134 -21.594 -7.844 1 96.88 266 PRO A C 1
ATOM 2205 O O . PRO A 1 266 ? 0.454 -22.031 -8.953 1 96.88 266 PRO A O 1
ATOM 2208 N N . LEU A 1 267 ? 0.405 -22.234 -6.773 1 95.75 267 LEU A N 1
ATOM 2209 C CA . LEU A 1 267 ? 1.206 -23.469 -6.789 1 95.75 267 LEU A CA 1
ATOM 2210 C C . LEU A 1 267 ? 0.461 -24.594 -7.492 1 95.75 267 LEU A C 1
ATOM 2212 O O . LEU A 1 267 ? 1.078 -25.438 -8.148 1 95.75 267 LEU A O 1
ATOM 2216 N N . GLU A 1 268 ? -0.859 -24.609 -7.391 1 93.81 268 GLU A N 1
ATOM 2217 C CA . GLU A 1 268 ? -1.669 -25.609 -8.086 1 93.81 268 GLU A CA 1
ATOM 2218 C C . GLU A 1 268 ? -1.498 -25.5 -9.602 1 93.81 268 GLU A C 1
ATOM 2220 O O . GLU A 1 268 ? -1.374 -26.5 -10.297 1 93.81 268 GLU A O 1
ATOM 2225 N N . VAL A 1 269 ? -1.504 -24.312 -10.031 1 94.38 269 VAL A N 1
ATOM 2226 C CA . VAL A 1 269 ? -1.342 -24.078 -11.461 1 94.38 269 VAL A CA 1
ATOM 2227 C C . VAL A 1 269 ? 0.06 -24.484 -11.906 1 94.38 269 VAL A C 1
ATOM 2229 O O . VAL A 1 269 ? 0.224 -25.141 -12.93 1 94.38 269 VAL A O 1
ATOM 2232 N N . TYR A 1 270 ? 1.002 -24.141 -11.172 1 94.5 270 TYR A N 1
ATOM 2233 C CA . TYR A 1 270 ? 2.385 -24.5 -11.469 1 94.5 270 TYR A CA 1
ATOM 2234 C C . TYR A 1 270 ? 2.555 -26.016 -11.539 1 94.5 270 TYR A C 1
ATOM 2236 O O . TYR A 1 270 ? 3.172 -26.531 -12.477 1 94.5 270 TYR A O 1
ATOM 2244 N N . MET A 1 271 ? 1.993 -26.734 -10.594 1 91.81 271 MET A N 1
ATOM 2245 C CA . MET A 1 271 ? 2.131 -28.188 -10.516 1 91.81 271 MET A CA 1
ATOM 2246 C C . MET A 1 271 ? 1.341 -28.859 -11.625 1 91.81 271 MET A C 1
ATOM 2248 O O . MET A 1 271 ? 1.724 -29.938 -12.102 1 91.81 271 MET A O 1
ATOM 2252 N N . GLY A 1 272 ? 0.21 -28.266 -11.875 1 84.56 272 GLY A N 1
ATOM 2253 C CA . GLY A 1 272 ? -0.582 -28.812 -12.961 1 84.56 272 GLY A CA 1
ATOM 2254 C C . GLY A 1 272 ? 0.115 -28.734 -14.305 1 84.56 272 GLY A C 1
ATOM 2255 O O . GLY A 1 272 ? -0.014 -29.656 -15.125 1 84.56 272 GLY A O 1
ATOM 2256 N N . GLU A 1 273 ? 0.769 -27.75 -14.555 1 73.25 273 GLU A N 1
ATOM 2257 C CA . GLU A 1 273 ? 1.533 -27.594 -15.781 1 73.25 273 GLU A CA 1
ATOM 2258 C C . GLU A 1 273 ? 2.658 -28.609 -15.867 1 73.25 273 GLU A C 1
ATOM 2260 O O . GLU A 1 273 ? 2.916 -29.172 -16.938 1 73.25 273 GLU A O 1
ATOM 2265 N N . TYR A 1 274 ? 3.26 -28.734 -14.812 1 67.19 274 TYR A N 1
ATOM 2266 C CA . TYR A 1 274 ? 4.359 -29.688 -14.773 1 67.19 274 TYR A CA 1
ATOM 2267 C C . TYR A 1 274 ? 3.848 -31.125 -14.93 1 67.19 274 TYR A C 1
ATOM 2269 O O . TYR A 1 274 ? 4.52 -31.969 -15.523 1 67.19 274 TYR A O 1
ATOM 2277 N N . SER A 1 275 ? 2.709 -31.25 -14.352 1 58.19 275 SER A N 1
ATOM 2278 C CA . SER A 1 275 ? 2.133 -32.594 -14.508 1 58.19 275 SER A CA 1
ATOM 2279 C C . SER A 1 275 ? 1.729 -32.844 -15.953 1 58.19 275 SER A C 1
ATOM 2281 O O . SER A 1 275 ? 1.872 -33.969 -16.453 1 58.19 275 SER A O 1
ATOM 2283 N N . THR A 1 276 ? 1.329 -31.797 -16.516 1 55 276 THR A N 1
ATOM 2284 C CA . THR A 1 276 ? 0.93 -31.969 -17.906 1 55 276 THR A CA 1
ATOM 2285 C C . THR A 1 276 ? 2.154 -32.094 -18.812 1 55 276 THR A C 1
ATOM 2287 O O . THR A 1 276 ? 2.137 -32.812 -19.797 1 55 276 THR A O 1
ATOM 2290 N N . LYS A 1 277 ? 3.236 -31.484 -18.484 1 54.91 277 LYS A N 1
ATOM 2291 C CA . LYS A 1 277 ? 4.445 -31.578 -19.297 1 54.91 277 LYS A CA 1
ATOM 2292 C C . LYS A 1 277 ? 5.152 -32.906 -19.078 1 54.91 277 LYS A C 1
ATOM 2294 O O . LYS A 1 277 ? 5.762 -33.438 -20.016 1 54.91 277 LYS A O 1
ATOM 2299 N N . ALA A 1 278 ? 5.102 -33.375 -17.922 1 47.72 278 ALA A N 1
ATOM 2300 C CA . ALA A 1 278 ? 5.695 -34.688 -17.656 1 47.72 278 ALA A CA 1
ATOM 2301 C C . ALA A 1 278 ? 4.836 -35.812 -18.234 1 47.72 278 ALA A C 1
ATOM 2303 O O . ALA A 1 278 ? 5.34 -36.906 -18.531 1 47.72 278 ALA A O 1
ATOM 2304 N N . ALA A 1 279 ? 3.641 -35.562 -18.562 1 43.91 279 ALA A N 1
ATOM 2305 C CA . ALA A 1 279 ? 2.84 -36.625 -19.172 1 43.91 279 ALA A CA 1
ATOM 2306 C C . ALA A 1 279 ? 3.051 -36.688 -20.672 1 43.91 279 ALA A C 1
ATOM 2308 O O . ALA A 1 279 ? 3.242 -35.656 -21.328 1 43.91 279 ALA A O 1
ATOM 2309 N N . MET B 1 1 ? -42.469 5.395 57.5 1 28.56 1 MET B N 1
ATOM 2310 C CA . MET B 1 1 ? -41.719 4.355 56.781 1 28.56 1 MET B CA 1
ATOM 2311 C C . MET B 1 1 ? -40.938 4.945 55.594 1 28.56 1 MET B C 1
ATOM 2313 O O . MET B 1 1 ? -41.531 5.438 54.656 1 28.56 1 MET B O 1
ATOM 2317 N N . GLU B 1 2 ? -39.812 5.656 55.844 1 33.09 2 GLU B N 1
ATOM 2318 C CA . GLU B 1 2 ? -38.969 6.402 54.938 1 33.09 2 GLU B CA 1
ATOM 2319 C C . GLU B 1 2 ? -38.5 5.527 53.781 1 33.09 2 GLU B C 1
ATOM 2321 O O . GLU B 1 2 ? -37.969 4.426 54 1 33.09 2 GLU B O 1
ATOM 2326 N N . ASP B 1 3 ? -39.312 5.457 52.656 1 37.78 3 ASP B N 1
ATOM 2327 C CA . ASP B 1 3 ? -39 4.809 51.375 1 37.78 3 ASP B CA 1
ATOM 2328 C C . ASP B 1 3 ? -37.531 4.969 51 1 37.78 3 ASP B C 1
ATOM 2330 O O . ASP B 1 3 ? -37.062 6.074 50.688 1 37.78 3 ASP B O 1
ATOM 2334 N N . SER B 1 4 ? -36.656 4.359 51.75 1 44.53 4 SER B N 1
ATOM 2335 C CA . SER B 1 4 ? -35.219 4.324 51.562 1 44.53 4 SER B CA 1
ATOM 2336 C C . SER B 1 4 ? -34.875 4.023 50.094 1 44.53 4 SER B C 1
ATOM 2338 O O . SER B 1 4 ? -35.219 2.969 49.562 1 44.53 4 SER B O 1
ATOM 2340 N N . HIS B 1 5 ? -34.938 5.055 49.219 1 51.22 5 HIS B N 1
ATOM 2341 C CA . HIS B 1 5 ? -34.562 5.031 47.812 1 51.22 5 HIS B CA 1
ATOM 2342 C C . HIS B 1 5 ? -33.188 4.375 47.625 1 51.22 5 HIS B C 1
ATOM 2344 O O . HIS B 1 5 ? -32.188 4.844 48.188 1 51.22 5 HIS B O 1
ATOM 2350 N N . LEU B 1 6 ? -33.156 3.062 47.625 1 52.38 6 LEU B N 1
ATOM 2351 C CA . LEU B 1 6 ? -31.922 2.359 47.312 1 52.38 6 LEU B CA 1
ATOM 2352 C C . LEU B 1 6 ? -31.375 2.82 45.969 1 52.38 6 LEU B C 1
ATOM 2354 O O . LEU B 1 6 ? -32.125 3.074 45.031 1 52.38 6 LEU B O 1
ATOM 2358 N N . SER B 1 7 ? -30.156 3.314 46 1 61.97 7 SER B N 1
ATOM 2359 C CA . SER B 1 7 ? -29.484 3.699 44.75 1 61.97 7 SER B CA 1
ATOM 2360 C C . SER B 1 7 ? -29.359 2.518 43.781 1 61.97 7 SER B C 1
ATOM 2362 O O . SER B 1 7 ? -29.484 1.362 44.219 1 61.97 7 SER B O 1
ATOM 2364 N N . VAL B 1 8 ? -29.344 2.777 42.531 1 64.56 8 VAL B N 1
ATOM 2365 C CA . VAL B 1 8 ? -29.188 1.743 41.531 1 64.56 8 VAL B CA 1
ATOM 2366 C C . VAL B 1 8 ? -28.016 0.834 41.906 1 64.56 8 VAL B C 1
ATOM 2368 O O . VAL B 1 8 ? -28.109 -0.387 41.75 1 64.56 8 VAL B O 1
ATOM 2371 N N . GLU B 1 9 ? -27.047 1.432 42.375 1 65.12 9 GLU B N 1
ATOM 2372 C CA . GLU B 1 9 ? -25.875 0.669 42.781 1 65.12 9 GLU B CA 1
ATOM 2373 C C . GLU B 1 9 ? -26.203 -0.273 43.938 1 65.12 9 GLU B C 1
ATOM 2375 O O . GLU B 1 9 ? -25.734 -1.415 43.969 1 65.12 9 GLU B O 1
ATOM 2380 N N . GLU B 1 10 ? -26.891 0.179 44.875 1 63.97 10 GLU B N 1
ATOM 2381 C CA . GLU B 1 10 ? -27.281 -0.62 46.031 1 63.97 10 GLU B CA 1
ATOM 2382 C C . GLU B 1 10 ? -28.203 -1.763 45.625 1 63.97 10 GLU B C 1
ATOM 2384 O O . GLU B 1 10 ? -28.078 -2.881 46.125 1 63.97 10 GLU B O 1
ATOM 2389 N N . VAL B 1 11 ? -29.125 -1.421 44.781 1 61.47 11 VAL B N 1
ATOM 2390 C CA . VAL B 1 11 ? -30.047 -2.447 44.281 1 61.47 11 VAL B CA 1
ATOM 2391 C C . VAL B 1 11 ? -29.266 -3.498 43.5 1 61.47 11 VAL B C 1
ATOM 2393 O O . VAL B 1 11 ? -29.484 -4.699 43.656 1 61.47 11 VAL B O 1
ATOM 2396 N N . CYS B 1 12 ? -28.359 -3.006 42.688 1 64.88 12 CYS B N 1
ATOM 2397 C CA . CYS B 1 12 ? -27.547 -3.932 41.906 1 64.88 12 CYS B CA 1
ATOM 2398 C C . CYS B 1 12 ? -26.703 -4.812 42.844 1 64.88 12 CYS B C 1
ATOM 2400 O O . CYS B 1 12 ? -26.594 -6.02 42.625 1 64.88 12 CYS B O 1
ATOM 2402 N N . ARG B 1 13 ? -26.109 -4.305 43.812 1 64.75 13 ARG B N 1
ATOM 2403 C CA . ARG B 1 13 ? -25.328 -5.039 44.781 1 64.75 13 ARG B CA 1
ATOM 2404 C C . ARG B 1 13 ? -26.203 -6.055 45.531 1 64.75 13 ARG B C 1
ATOM 2406 O O . ARG B 1 13 ? -25.766 -7.188 45.75 1 64.75 13 ARG B O 1
ATOM 2413 N N . LEU B 1 14 ? -27.375 -5.68 45.875 1 63.28 14 LEU B N 1
ATOM 2414 C CA . LEU B 1 14 ? -28.281 -6.543 46.625 1 63.28 14 LEU B CA 1
ATOM 2415 C C . LEU B 1 14 ? -28.75 -7.719 45.781 1 63.28 14 LEU B C 1
ATOM 2417 O O . LEU B 1 14 ? -28.953 -8.82 46.281 1 63.28 14 LEU B O 1
ATOM 2421 N N . LEU B 1 15 ? -28.828 -7.441 44.469 1 63.62 15 LEU B N 1
ATOM 2422 C CA . LEU B 1 15 ? -29.328 -8.477 43.562 1 63.62 15 LEU B CA 1
ATOM 2423 C C . LEU B 1 15 ? -28.188 -9.211 42.875 1 63.62 15 LEU B C 1
ATOM 2425 O O . LEU B 1 15 ? -28.406 -10.125 42.094 1 63.62 15 LEU B O 1
ATOM 2429 N N . SER B 1 16 ? -26.891 -8.969 43.281 1 63.28 16 SER B N 1
ATOM 2430 C CA . SER B 1 16 ? -25.672 -9.578 42.75 1 63.28 16 SER B CA 1
ATOM 2431 C C . SER B 1 16 ? -25.609 -9.461 41.219 1 63.28 16 SER B C 1
ATOM 2433 O O . SER B 1 16 ? -25.234 -10.414 40.531 1 63.28 16 SER B O 1
ATOM 2435 N N . VAL B 1 17 ? -26.156 -8.531 40.75 1 60.94 17 VAL B N 1
ATOM 2436 C CA . VAL B 1 17 ? -26.047 -8.203 39.344 1 60.94 17 VAL B CA 1
ATOM 2437 C C . VAL B 1 17 ? -25.109 -7.016 39.156 1 60.94 17 VAL B C 1
ATOM 2439 O O . VAL B 1 17 ? -25.109 -6.082 39.938 1 60.94 17 VAL B O 1
ATOM 2442 N N . HIS B 1 18 ? -24.078 -7.148 38.406 1 64 18 HIS B N 1
ATOM 2443 C CA . HIS B 1 18 ? -23.188 -6.027 38.125 1 64 18 HIS B CA 1
ATOM 2444 C C . HIS B 1 18 ? -23.953 -4.828 37.594 1 64 18 HIS B C 1
ATOM 2446 O O . HIS B 1 18 ? -24.906 -4.988 36.844 1 64 18 HIS B O 1
ATOM 2452 N N . LYS B 1 19 ? -23.75 -3.611 37.969 1 63.75 19 LYS B N 1
ATOM 2453 C CA . LYS B 1 19 ? -24.406 -2.359 37.594 1 63.75 19 LYS B CA 1
ATOM 2454 C C . LYS B 1 19 ? -24.516 -2.227 36.062 1 63.75 19 LYS B C 1
ATOM 2456 O O . LYS B 1 19 ? -25.531 -1.752 35.562 1 63.75 19 LYS B O 1
ATOM 2461 N N . SER B 1 20 ? -23.5 -2.686 35.375 1 64.19 20 SER B N 1
ATOM 2462 C CA . SER B 1 20 ? -23.5 -2.57 33.938 1 64.19 20 SER B CA 1
ATOM 2463 C C . SER B 1 20 ? -24.578 -3.443 33.312 1 64.19 20 SER B C 1
ATOM 2465 O O . SER B 1 20 ? -25.203 -3.055 32.312 1 64.19 20 SER B O 1
ATOM 2467 N N . THR B 1 21 ? -24.812 -4.516 33.844 1 60.19 21 THR B N 1
ATOM 2468 C CA . THR B 1 21 ? -25.859 -5.414 33.406 1 60.19 21 THR B CA 1
ATOM 2469 C C . THR B 1 21 ? -27.234 -4.785 33.625 1 60.19 21 THR B C 1
ATOM 2471 O O . THR B 1 21 ? -28.141 -4.93 32.812 1 60.19 21 THR B O 1
ATOM 2474 N N . PHE B 1 22 ? -27.5 -4.168 34.781 1 56.56 22 PHE B N 1
ATOM 2475 C CA . PHE B 1 22 ? -28.734 -3.461 35.094 1 56.56 22 PHE B CA 1
ATOM 2476 C C . PHE B 1 22 ? -29.016 -2.385 34.031 1 56.56 22 PHE B C 1
ATOM 2478 O O . PHE B 1 22 ? -30.125 -2.289 33.5 1 56.56 22 PHE B O 1
ATOM 2485 N N . TYR B 1 23 ? -28.078 -1.619 33.75 1 62.03 23 TYR B N 1
ATOM 2486 C CA . TYR B 1 23 ? -28.266 -0.551 32.781 1 62.03 23 TYR B CA 1
ATOM 2487 C C . TYR B 1 23 ? -28.422 -1.117 31.375 1 62.03 23 TYR B C 1
ATOM 2489 O O . TYR B 1 23 ? -29.172 -0.573 30.562 1 62.03 23 TYR B O 1
ATOM 2497 N N . ARG B 1 24 ? -27.812 -2.197 31.156 1 59 24 ARG B N 1
ATOM 2498 C CA . ARG B 1 24 ? -28.016 -2.889 29.891 1 59 24 ARG B CA 1
ATOM 2499 C C . ARG B 1 24 ? -29.453 -3.398 29.781 1 59 24 ARG B C 1
ATOM 2501 O O . ARG B 1 24 ? -30.078 -3.256 28.719 1 59 24 ARG B O 1
ATOM 2508 N N . GLN B 1 25 ? -29.906 -3.979 30.812 1 55.16 25 GLN B N 1
ATOM 2509 C CA . GLN B 1 25 ? -31.266 -4.512 30.844 1 55.16 25 GLN B CA 1
ATOM 2510 C C . GLN B 1 25 ? -32.312 -3.387 30.891 1 55.16 25 GLN B C 1
ATOM 2512 O O . GLN B 1 25 ? -33.344 -3.477 30.266 1 55.16 25 GLN B O 1
ATOM 2517 N N . LYS B 1 26 ? -32.094 -2.43 31.766 1 53.31 26 LYS B N 1
ATOM 2518 C CA . LYS B 1 26 ? -32.938 -1.246 31.75 1 53.31 26 LYS B CA 1
ATOM 2519 C C . LYS B 1 26 ? -32.969 -0.599 30.375 1 53.31 26 LYS B C 1
ATOM 2521 O O . LYS B 1 26 ? -34.031 -0.174 29.906 1 53.31 26 LYS B O 1
ATOM 2526 N N . ALA B 1 27 ? -31.844 -0.456 29.703 1 48.09 27 ALA B N 1
ATOM 2527 C CA . ALA B 1 27 ? -31.75 0.077 28.344 1 48.09 27 ALA B CA 1
ATOM 2528 C C . ALA B 1 27 ? -32.469 -0.827 27.359 1 48.09 27 ALA B C 1
ATOM 2530 O O . ALA B 1 27 ? -33.156 -0.342 26.453 1 48.09 27 ALA B O 1
ATOM 2531 N N . LYS B 1 28 ? -32.312 -2.055 27.469 1 48.03 28 LYS B N 1
ATOM 2532 C CA . LYS B 1 28 ? -33.094 -2.982 26.656 1 48.03 28 LYS B CA 1
ATOM 2533 C C . LYS B 1 28 ? -34.594 -2.855 26.953 1 48.03 28 LYS B C 1
ATOM 2535 O O . LYS B 1 28 ? -35.406 -2.971 26.047 1 48.03 28 LYS B O 1
ATOM 2540 N N . ALA B 1 29 ? -34.938 -2.855 28.172 1 45.94 29 ALA B N 1
ATOM 2541 C CA . ALA B 1 29 ? -36.344 -2.701 28.562 1 45.94 29 ALA B CA 1
ATOM 2542 C C . ALA B 1 29 ? -36.875 -1.337 28.141 1 45.94 29 ALA B C 1
ATOM 2544 O O . ALA B 1 29 ? -38.062 -1.2 27.828 1 45.94 29 ALA B O 1
ATOM 2545 N N . THR B 1 30 ? -36.094 -0.322 28.375 1 40.06 30 THR B N 1
ATOM 2546 C CA . THR B 1 30 ? -36.5 0.976 27.844 1 40.06 30 THR B CA 1
ATOM 2547 C C . THR B 1 30 ? -36.25 1.041 26.344 1 40.06 30 THR B C 1
ATOM 2549 O O . THR B 1 30 ? -36.25 2.125 25.75 1 40.06 30 THR B O 1
ATOM 2552 N N . PHE B 1 31 ? -35.781 0.081 25.672 1 38.84 31 PHE B N 1
ATOM 2553 C CA . PHE B 1 31 ? -35.875 0.115 24.203 1 38.84 31 PHE B CA 1
ATOM 2554 C C . PHE B 1 31 ? -37.25 0.614 23.75 1 38.84 31 PHE B C 1
ATOM 2556 O O . PHE B 1 31 ? -38.219 -0.152 23.719 1 38.84 31 PHE B O 1
ATOM 2563 N N . VAL B 1 32 ? -37.625 1.686 24.281 1 35.88 32 VAL B N 1
ATOM 2564 C CA . VAL B 1 32 ? -38.719 2.43 23.719 1 35.88 32 VAL B CA 1
ATOM 2565 C C . VAL B 1 32 ? -38.625 2.453 22.203 1 35.88 32 VAL B C 1
ATOM 2567 O O . VAL B 1 32 ? -37.531 2.66 21.656 1 35.88 32 VAL B O 1
ATOM 2570 N N . GLN B 1 33 ? -39.438 1.812 21.453 1 41.28 33 GLN B N 1
ATOM 2571 C CA . GLN B 1 33 ? -39.625 2.156 20.047 1 41.28 33 GLN B CA 1
ATOM 2572 C C . GLN B 1 33 ? -39.375 3.639 19.812 1 41.28 33 GLN B C 1
ATOM 2574 O O . GLN B 1 33 ? -39.688 4.48 20.641 1 41.28 33 GLN B O 1
ATOM 2579 N N . PRO B 1 34 ? -38.25 4.031 19.156 1 41.97 34 PRO B N 1
ATOM 2580 C CA . PRO B 1 34 ? -38.188 5.484 18.969 1 41.97 34 PRO B CA 1
ATOM 2581 C C . PRO B 1 34 ? -39.562 6.148 18.984 1 41.97 34 PRO B C 1
ATOM 2583 O O . PRO B 1 34 ? -40.5 5.609 18.422 1 41.97 34 PRO B O 1
ATOM 2586 N N . SER B 1 35 ? -39.969 6.82 19.953 1 39.84 35 SER B N 1
ATOM 2587 C CA . SER B 1 35 ? -41.219 7.566 19.969 1 39.84 35 SER B CA 1
ATOM 2588 C C . SER B 1 35 ? -41.469 8.211 18.609 1 39.84 35 SER B C 1
ATOM 2590 O O . SER B 1 35 ? -40.562 8.406 17.812 1 39.84 35 SER B O 1
ATOM 2592 N N . ALA B 1 36 ? -42.688 8.461 18.188 1 44.75 36 ALA B N 1
ATOM 2593 C CA . ALA B 1 36 ? -43.125 9.148 16.984 1 44.75 36 ALA B CA 1
ATOM 2594 C C . ALA B 1 36 ? -42.25 10.375 16.703 1 44.75 36 ALA B C 1
ATOM 2596 O O . ALA B 1 36 ? -41.969 10.711 15.547 1 44.75 36 ALA B O 1
ATOM 2597 N N . ARG B 1 37 ? -41.844 11.133 17.625 1 44.25 37 ARG B N 1
ATOM 2598 C CA . ARG B 1 37 ? -41.062 12.367 17.469 1 44.25 37 ARG B CA 1
ATOM 2599 C C . ARG B 1 37 ? -39.594 12.07 17.172 1 44.25 37 ARG B C 1
ATOM 2601 O O . ARG B 1 37 ? -38.875 12.922 16.641 1 44.25 37 ARG B O 1
ATOM 2608 N N . GLN B 1 38 ? -38.938 11.008 17.641 1 49.28 38 GLN B N 1
ATOM 2609 C CA . GLN B 1 38 ? -37.531 10.688 17.5 1 49.28 38 GLN B CA 1
ATOM 2610 C C . GLN B 1 38 ? -37.25 9.984 16.172 1 49.28 38 GLN B C 1
ATOM 2612 O O . GLN B 1 38 ? -36.094 9.93 15.719 1 49.28 38 GLN B O 1
ATOM 2617 N N . ARG B 1 39 ? -38.188 9.484 15.516 1 51.06 39 ARG B N 1
ATOM 2618 C CA . ARG B 1 39 ? -38.125 8.812 14.219 1 51.06 39 ARG B CA 1
ATOM 2619 C C . ARG B 1 39 ? -37.625 9.75 13.133 1 51.06 39 ARG B C 1
ATOM 2621 O O . ARG B 1 39 ? -36.812 9.359 12.297 1 51.06 39 ARG B O 1
ATOM 2628 N N . PRO B 1 40 ? -38.219 10.898 13.18 1 51.59 40 PRO B N 1
ATOM 2629 C CA . PRO B 1 40 ? -37.75 11.758 12.102 1 51.59 40 PRO B CA 1
ATOM 2630 C C . PRO B 1 40 ? -36.25 12.047 12.195 1 51.59 40 PRO B C 1
ATOM 2632 O O . PRO B 1 40 ? -35.562 12.109 11.172 1 51.59 40 PRO B O 1
ATOM 2635 N N . LYS B 1 41 ? -35.719 12.141 13.445 1 66.88 41 LYS B N 1
ATOM 2636 C CA . LYS B 1 41 ? -34.312 12.453 13.625 1 66.88 41 LYS B CA 1
ATOM 2637 C C . LYS B 1 41 ? -33.438 11.281 13.195 1 66.88 41 LYS B C 1
ATOM 2639 O O . LYS B 1 41 ? -32.406 11.484 12.555 1 66.88 41 LYS B O 1
ATOM 2644 N N . GLN B 1 42 ? -33.969 10.117 13.375 1 75.06 42 GLN B N 1
ATOM 2645 C CA . GLN B 1 42 ? -33.188 8.938 12.992 1 75.06 42 GLN B CA 1
ATOM 2646 C C . GLN B 1 42 ? -33.156 8.781 11.477 1 75.06 42 GLN B C 1
ATOM 2648 O O . GLN B 1 42 ? -32.094 8.406 10.922 1 75.06 42 GLN B O 1
ATOM 2653 N N . ALA B 1 43 ? -34.312 9.117 10.914 1 80.69 43 ALA B N 1
ATOM 2654 C CA . ALA B 1 43 ? -34.344 9.039 9.461 1 80.69 43 ALA B CA 1
ATOM 2655 C C . ALA B 1 43 ? -33.406 10.047 8.828 1 80.69 43 ALA B C 1
ATOM 2657 O O . ALA B 1 43 ? -32.75 9.75 7.824 1 80.69 43 ALA B O 1
ATOM 2658 N N . VAL B 1 44 ? -33.375 11.156 9.461 1 83.12 44 VAL B N 1
ATOM 2659 C CA . VAL B 1 44 ? -32.5 12.203 8.953 1 83.12 44 VAL B CA 1
ATOM 2660 C C . VAL B 1 44 ? -31.031 11.773 9.109 1 83.12 44 VAL B C 1
ATOM 2662 O O . VAL B 1 44 ? -30.234 11.945 8.188 1 83.12 44 VAL B O 1
ATOM 2665 N N . ILE B 1 45 ? -30.766 11.227 10.227 1 87.25 45 ILE B N 1
ATOM 2666 C CA . ILE B 1 45 ? -29.406 10.766 10.492 1 87.25 45 ILE B CA 1
ATOM 2667 C C . ILE B 1 45 ? -29.031 9.648 9.516 1 87.25 45 ILE B C 1
ATOM 2669 O O . ILE B 1 45 ? -27.938 9.641 8.969 1 87.25 45 ILE B O 1
ATOM 2673 N N . GLN B 1 46 ? -29.922 8.836 9.25 1 88.75 46 GLN B N 1
ATOM 2674 C CA . GLN B 1 46 ? -29.688 7.73 8.32 1 88.75 46 GLN B CA 1
ATOM 2675 C C . GLN B 1 46 ? -29.406 8.25 6.918 1 88.75 46 GLN B C 1
ATOM 2677 O O . GLN B 1 46 ? -28.484 7.766 6.25 1 88.75 46 GLN B O 1
ATOM 2682 N N . GLU B 1 47 ? -30.156 9.18 6.562 1 88.31 47 GLU B N 1
ATOM 2683 C CA . GLU B 1 47 ? -29.969 9.75 5.234 1 88.31 47 GLU B CA 1
ATOM 2684 C C . GLU B 1 47 ? -28.625 10.469 5.129 1 88.31 47 GLU B C 1
ATOM 2686 O O . GLU B 1 47 ? -27.922 10.336 4.125 1 88.31 47 GLU B O 1
ATOM 2691 N N . LYS B 1 48 ? -28.328 11.18 6.098 1 90.44 48 LYS B N 1
ATOM 2692 C CA . LYS B 1 48 ? -27.078 11.914 6.082 1 90.44 48 LYS B CA 1
ATOM 2693 C C . LYS B 1 48 ? -25.875 10.969 6.094 1 90.44 48 LYS B C 1
ATOM 2695 O O . LYS B 1 48 ? -24.891 11.195 5.391 1 90.44 48 LYS B O 1
ATOM 2700 N N . VAL B 1 49 ? -25.969 9.984 6.852 1 89.38 49 VAL B N 1
ATOM 2701 C CA . VAL B 1 49 ? -24.922 8.969 6.91 1 89.38 49 VAL B CA 1
ATOM 2702 C C . VAL B 1 49 ? -24.75 8.32 5.543 1 89.38 49 VAL B C 1
ATOM 2704 O O . VAL B 1 49 ? -23.625 8.133 5.066 1 89.38 49 VAL B O 1
ATOM 2707 N N . ARG B 1 50 ? -25.797 8.086 4.926 1 85.5 50 ARG B N 1
ATOM 2708 C CA . ARG B 1 50 ? -25.766 7.473 3.604 1 85.5 50 ARG B CA 1
ATOM 2709 C C . ARG B 1 50 ? -25.047 8.375 2.598 1 85.5 50 ARG B C 1
ATOM 2711 O O . ARG B 1 50 ? -24.219 7.91 1.814 1 85.5 50 ARG B O 1
ATOM 2718 N N . VAL B 1 51 ? -25.406 9.578 2.648 1 85.69 51 VAL B N 1
ATOM 2719 C CA . VAL B 1 51 ? -24.828 10.547 1.72 1 85.69 51 VAL B CA 1
ATOM 2720 C C . VAL B 1 51 ? -23.328 10.648 1.948 1 85.69 51 VAL B C 1
ATOM 2722 O O . VAL B 1 51 ? -22.547 10.609 0.995 1 85.69 51 VAL B O 1
ATOM 2725 N N . LEU B 1 52 ? -22.969 10.742 3.154 1 88.38 52 LEU B N 1
ATOM 2726 C CA . LEU B 1 52 ? -21.547 10.875 3.488 1 88.38 52 LEU B CA 1
ATOM 2727 C C . LEU B 1 52 ? -20.781 9.617 3.098 1 88.38 52 LEU B C 1
ATOM 2729 O O . LEU B 1 52 ? -19.656 9.703 2.609 1 88.38 52 LEU B O 1
ATOM 2733 N N . CYS B 1 53 ? -21.359 8.516 3.232 1 85.12 53 CYS B N 1
ATOM 2734 C CA . CYS B 1 53 ? -20.719 7.254 2.881 1 85.12 53 CYS B CA 1
ATOM 2735 C C . CYS B 1 53 ? -20.547 7.129 1.37 1 85.12 53 CYS B C 1
ATOM 2737 O O . CYS B 1 53 ? -19.578 6.547 0.894 1 85.12 53 CYS B O 1
ATOM 2739 N N . GLN B 1 54 ? -21.484 7.668 0.705 1 80.62 54 GLN B N 1
ATOM 2740 C CA . GLN B 1 54 ? -21.375 7.676 -0.751 1 80.62 54 GLN B CA 1
ATOM 2741 C C . GLN B 1 54 ? -20.25 8.578 -1.219 1 80.62 54 GLN B C 1
ATOM 2743 O O . GLN B 1 54 ? -19.516 8.25 -2.16 1 80.62 54 GLN B O 1
ATOM 2748 N N . GLN B 1 55 ? -20.125 9.656 -0.483 1 81.69 55 GLN B N 1
ATOM 2749 C CA . GLN B 1 55 ? -19.094 10.625 -0.826 1 81.69 55 GLN B CA 1
ATOM 2750 C C . GLN B 1 55 ? -17.703 10.117 -0.412 1 81.69 55 GLN B C 1
ATOM 2752 O O . GLN B 1 55 ? -16.703 10.438 -1.058 1 81.69 55 GLN B O 1
ATOM 2757 N N . HIS B 1 56 ? -17.766 9.422 0.674 1 84.31 56 HIS B N 1
ATOM 2758 C CA . HIS B 1 56 ? -16.516 8.922 1.23 1 84.31 56 HIS B CA 1
ATOM 2759 C C . HIS B 1 56 ? -16.594 7.422 1.499 1 84.31 56 HIS B C 1
ATOM 2761 O O . HIS B 1 56 ? -16.609 6.996 2.656 1 84.31 56 HIS B O 1
ATOM 2767 N N . PRO B 1 57 ? -16.453 6.711 0.527 1 76.62 57 PRO B N 1
ATOM 2768 C CA . PRO B 1 57 ? -16.672 5.27 0.662 1 76.62 57 PRO B CA 1
ATOM 2769 C C . PRO B 1 57 ? -15.617 4.586 1.523 1 76.62 57 PRO B C 1
ATOM 2771 O O . PRO B 1 57 ? -15.844 3.484 2.029 1 76.62 57 PRO B O 1
ATOM 2774 N N . THR B 1 58 ? -14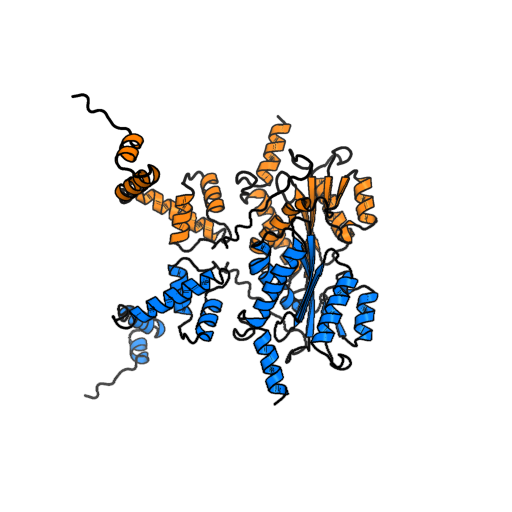.57 5.262 1.794 1 78.56 58 THR B N 1
ATOM 2775 C CA . THR B 1 58 ? -13.492 4.609 2.525 1 78.56 58 THR B CA 1
ATOM 2776 C C . THR B 1 58 ? -13.531 4.992 4.004 1 78.56 58 THR B C 1
ATOM 2778 O O . THR B 1 58 ? -12.789 4.434 4.812 1 78.56 58 THR B O 1
ATOM 2781 N N . TYR B 1 59 ? -14.383 5.867 4.297 1 84.69 59 TYR B N 1
ATOM 2782 C CA . TYR B 1 59 ? -14.406 6.34 5.68 1 84.69 59 TYR B CA 1
ATOM 2783 C C . TYR B 1 59 ? -15.141 5.355 6.578 1 84.69 59 TYR B C 1
ATOM 2785 O O . TYR B 1 59 ? -16.203 4.836 6.215 1 84.69 59 TYR B O 1
ATOM 2793 N N . GLY B 1 60 ? -14.594 5.09 7.781 1 84.06 60 GLY B N 1
ATOM 2794 C CA . GLY B 1 60 ? -15.297 4.359 8.82 1 84.06 60 GLY B CA 1
ATOM 2795 C C . GLY B 1 60 ? -16.25 5.23 9.625 1 84.06 60 GLY B C 1
ATOM 2796 O O . GLY B 1 60 ? -16.359 6.434 9.375 1 84.06 60 GLY B O 1
ATOM 2797 N N . TYR B 1 61 ? -16.859 4.531 10.547 1 87.62 61 TYR B N 1
ATOM 2798 C CA . TYR B 1 61 ? -17.938 5.215 11.258 1 87.62 61 TYR B CA 1
ATOM 2799 C C . TYR B 1 61 ? -17.406 6.383 12.07 1 87.62 61 TYR B C 1
ATOM 2801 O O . TYR B 1 61 ? -18.109 7.379 12.273 1 87.62 61 TYR B O 1
ATOM 2809 N N . ARG B 1 62 ? -16.172 6.305 12.484 1 89.81 62 ARG B N 1
ATOM 2810 C CA . ARG B 1 62 ? -15.617 7.387 13.289 1 89.81 62 ARG B CA 1
ATOM 2811 C C . ARG B 1 62 ? -15.422 8.648 12.461 1 89.81 62 ARG B C 1
ATOM 2813 O O . ARG B 1 62 ? -15.719 9.758 12.922 1 89.81 62 ARG B O 1
ATOM 2820 N N . ARG B 1 63 ? -14.953 8.516 11.312 1 90.38 63 ARG B N 1
ATOM 2821 C CA . ARG B 1 63 ? -14.742 9.672 10.438 1 90.38 63 ARG B CA 1
ATOM 2822 C C . ARG B 1 63 ? -16.078 10.227 9.953 1 90.38 63 ARG B C 1
ATOM 2824 O O . ARG B 1 63 ? -16.234 11.445 9.828 1 90.38 63 ARG B O 1
ATOM 2831 N N . ILE B 1 64 ? -16.984 9.359 9.68 1 90.88 64 ILE B N 1
ATOM 2832 C CA . ILE B 1 64 ? -18.312 9.805 9.297 1 90.88 64 ILE B CA 1
ATOM 2833 C C . ILE B 1 64 ? -18.953 10.578 10.453 1 90.88 64 ILE B C 1
ATOM 2835 O O . ILE B 1 64 ? -19.562 11.625 10.234 1 90.88 64 ILE B O 1
ATOM 2839 N N . TRP B 1 65 ? -18.781 10.016 11.602 1 93.12 65 TRP B N 1
ATOM 2840 C CA . TRP B 1 65 ? -19.266 10.703 12.797 1 93.12 65 TRP B CA 1
ATOM 2841 C C . TRP B 1 65 ? -18.656 12.102 12.906 1 93.12 65 TRP B C 1
ATOM 2843 O O . TRP B 1 65 ? -19.359 13.078 13.164 1 93.12 65 TRP B O 1
ATOM 2853 N N . ALA B 1 66 ? -17.391 12.195 12.68 1 93 66 ALA B N 1
ATOM 2854 C CA . ALA B 1 66 ? -16.703 13.477 12.766 1 93 66 ALA B CA 1
ATOM 2855 C C . ALA B 1 66 ? -17.25 14.461 11.727 1 93 66 ALA B C 1
ATOM 2857 O O . ALA B 1 66 ? -17.391 15.648 12.016 1 93 66 ALA B O 1
ATOM 2858 N N . LEU B 1 67 ? -17.5 13.953 10.586 1 92.12 67 LEU B N 1
ATOM 2859 C CA . LEU B 1 67 ? -18.031 14.805 9.531 1 92.12 67 LEU B CA 1
ATOM 2860 C C . LEU B 1 67 ? -19.422 15.305 9.898 1 92.12 67 LEU B C 1
ATOM 2862 O O . LEU B 1 67 ? -19.766 16.469 9.641 1 92.12 67 LEU B O 1
ATOM 2866 N N . LEU B 1 68 ? -20.234 14.469 10.492 1 92.25 68 LEU B N 1
ATOM 2867 C CA . LEU B 1 68 ? -21.547 14.875 10.961 1 92.25 68 LEU B CA 1
ATOM 2868 C C . LEU B 1 68 ? -21.438 15.969 12.016 1 92.25 68 LEU B C 1
ATOM 2870 O O . LEU B 1 68 ? -22.156 16.969 11.961 1 92.25 68 LEU B O 1
ATOM 2874 N N . LYS B 1 69 ? -20.547 15.773 12.883 1 90.94 69 LYS B N 1
ATOM 2875 C CA . LYS B 1 69 ? -20.328 16.766 13.938 1 90.94 69 LYS B CA 1
ATOM 2876 C C . LYS B 1 69 ? -19.922 18.109 13.352 1 90.94 69 LYS B C 1
ATOM 2878 O O . LYS B 1 69 ? -20.391 19.156 13.797 1 90.94 69 LYS B O 1
ATOM 2883 N N . ARG B 1 70 ? -19.125 18.031 12.414 1 89.31 70 ARG B N 1
ATOM 2884 C CA . ARG B 1 70 ? -18.672 19.25 11.742 1 89.31 70 ARG B CA 1
ATOM 2885 C C . ARG B 1 70 ? -19.844 19.953 11.062 1 89.31 70 ARG B C 1
ATOM 2887 O O . ARG B 1 70 ? -19.812 21.188 10.906 1 89.31 70 ARG B O 1
ATOM 2894 N N . GLN B 1 71 ? -20.797 19.234 10.672 1 89.25 71 GLN B N 1
ATOM 2895 C CA . GLN B 1 71 ? -21.984 19.797 10.031 1 89.25 71 GLN B CA 1
ATOM 2896 C C . GLN B 1 71 ? -23.016 20.25 11.062 1 89.25 71 GLN B C 1
ATOM 2898 O O . GLN B 1 71 ? -24.125 20.656 10.711 1 89.25 71 GLN B O 1
ATOM 2903 N N . GLY B 1 72 ? -22.703 20.031 12.258 1 88.5 72 GLY B N 1
ATOM 2904 C CA . GLY B 1 72 ? -23.578 20.484 13.328 1 88.5 72 GLY B CA 1
ATOM 2905 C C . GLY B 1 72 ? -24.547 19.422 13.789 1 88.5 72 GLY B C 1
ATOM 2906 O O . GLY B 1 72 ? -25.484 19.703 14.531 1 88.5 72 GLY B O 1
ATOM 2907 N N . ILE B 1 73 ? -24.359 18.312 13.273 1 88.75 73 ILE B N 1
ATOM 2908 C CA . ILE B 1 73 ? -25.234 17.203 13.656 1 88.75 73 ILE B CA 1
ATOM 2909 C C . ILE B 1 73 ? -24.609 16.422 14.805 1 88.75 73 ILE B C 1
ATOM 2911 O O . ILE B 1 73 ? -23.578 15.773 14.625 1 88.75 73 ILE B O 1
ATOM 2915 N N . GLU B 1 74 ? -25.203 16.547 15.906 1 89.06 74 GLU B N 1
ATOM 2916 C CA . GLU B 1 74 ? -24.688 15.859 17.078 1 89.06 74 GLU B CA 1
ATOM 2917 C C . GLU B 1 74 ? -25.312 14.477 17.234 1 89.06 74 GLU B C 1
ATOM 2919 O O . GLU B 1 74 ? -26.531 14.352 17.391 1 89.06 74 GLU B O 1
ATOM 2924 N N . VAL B 1 75 ? -24.609 13.531 17.109 1 90.19 75 VAL B N 1
ATOM 2925 C CA . VAL B 1 75 ? -25.047 12.141 17.25 1 90.19 75 VAL B CA 1
ATOM 2926 C C . VAL B 1 75 ? -23.953 11.32 17.922 1 90.19 75 VAL B C 1
ATOM 2928 O O . VAL B 1 75 ? -22.766 11.656 17.828 1 90.19 75 VAL B O 1
ATOM 2931 N N . ASN B 1 76 ? -24.422 10.32 18.641 1 91.19 76 ASN B N 1
ATOM 2932 C CA . ASN B 1 76 ? -23.453 9.414 19.266 1 91.19 76 ASN B CA 1
ATOM 2933 C C . ASN B 1 76 ? -22.75 8.539 18.234 1 91.19 76 ASN B C 1
ATOM 2935 O O . ASN B 1 76 ? -23.375 8.094 17.266 1 91.19 76 ASN B O 1
ATOM 2939 N N . GLN B 1 77 ? -21.5 8.289 18.516 1 91.06 77 GLN B N 1
ATOM 2940 C CA . GLN B 1 77 ? -20.688 7.484 17.609 1 91.06 77 GLN B CA 1
ATOM 2941 C C . GLN B 1 77 ? -21.297 6.105 17.406 1 91.06 77 GLN B C 1
ATOM 2943 O O . GLN B 1 77 ? -21.281 5.57 16.297 1 91.06 77 GLN B O 1
ATOM 2948 N N . LYS B 1 78 ? -21.812 5.621 18.375 1 90.56 78 LYS B N 1
ATOM 2949 C CA . LYS B 1 78 ? -22.375 4.281 18.312 1 90.56 78 LYS B CA 1
ATOM 2950 C C . LYS B 1 78 ? -23.594 4.238 17.391 1 90.56 78 LYS B C 1
ATOM 2952 O O . LYS B 1 78 ? -23.844 3.229 16.734 1 90.56 78 LYS B O 1
ATOM 2957 N N . THR B 1 79 ? -24.328 5.285 17.375 1 89.44 79 THR B N 1
ATOM 2958 C CA . THR B 1 79 ? -25.469 5.379 16.484 1 89.44 79 THR B CA 1
ATOM 2959 C C . THR B 1 79 ? -25.031 5.34 15.023 1 89.44 79 THR B C 1
ATOM 2961 O O . THR B 1 79 ? -25.641 4.648 14.211 1 89.44 79 THR B O 1
ATOM 2964 N N . VAL B 1 80 ? -24.031 6.086 14.797 1 90.75 80 VAL B N 1
ATOM 2965 C CA . VAL B 1 80 ? -23.5 6.098 13.438 1 90.75 80 VAL B CA 1
ATOM 2966 C C . VAL B 1 80 ? -23.047 4.691 13.047 1 90.75 80 VAL B C 1
ATOM 2968 O O . VAL B 1 80 ? -23.359 4.223 11.945 1 90.75 80 VAL B O 1
ATOM 2971 N N . TYR B 1 81 ? -22.391 4.051 13.914 1 89.31 81 TYR B N 1
ATOM 2972 C CA . TYR B 1 81 ? -21.953 2.684 13.688 1 89.31 81 TYR B CA 1
ATOM 2973 C C . TYR B 1 81 ? -23.125 1.765 13.398 1 89.31 81 TYR B C 1
ATOM 2975 O O . TYR B 1 81 ? -23.094 0.981 12.445 1 89.31 81 TYR B O 1
ATOM 2983 N N . SER B 1 82 ? -24.109 1.888 14.188 1 86.81 82 SER B N 1
ATOM 2984 C CA . SER B 1 82 ? -25.281 1.043 14.047 1 86.81 82 SER B CA 1
ATOM 2985 C C . SER B 1 82 ? -25.953 1.256 12.695 1 86.81 82 SER B C 1
ATOM 2987 O O . SER B 1 82 ? -26.391 0.297 12.055 1 86.81 82 SER B O 1
ATOM 2989 N N . VAL B 1 83 ? -26.078 2.484 12.312 1 85.75 83 VAL B N 1
ATOM 2990 C CA . VAL B 1 83 ? -26.703 2.824 11.039 1 85.75 83 VAL B CA 1
ATOM 2991 C C . VAL B 1 83 ? -25.875 2.242 9.891 1 85.75 83 VAL B C 1
ATOM 2993 O O . VAL B 1 83 ? -26.422 1.618 8.984 1 85.75 83 VAL B O 1
ATOM 2996 N N . MET B 1 84 ? -24.609 2.453 9.984 1 85.81 84 MET B N 1
ATOM 2997 C CA . MET B 1 84 ? -23.734 1.967 8.922 1 85.81 84 MET B CA 1
ATOM 2998 C C . MET B 1 84 ? -23.766 0.444 8.844 1 85.81 84 MET B C 1
ATOM 3000 O O . MET B 1 84 ? -23.781 -0.13 7.754 1 85.81 84 MET B O 1
ATOM 3004 N N . LYS B 1 85 ? -23.734 -0.131 9.969 1 81.06 85 LYS B N 1
ATOM 3005 C CA . LYS B 1 85 ? -23.797 -1.588 10.039 1 81.06 85 LYS B CA 1
ATOM 3006 C C . LYS B 1 85 ? -25.094 -2.115 9.438 1 81.06 85 LYS B C 1
ATOM 3008 O O . LYS B 1 85 ? -25.078 -3.062 8.648 1 81.06 85 LYS B O 1
ATOM 3013 N N . ALA B 1 86 ? -26.109 -1.543 9.805 1 77.25 86 ALA B N 1
ATOM 3014 C CA . ALA B 1 86 ? -27.438 -1.949 9.336 1 77.25 86 ALA B CA 1
ATOM 3015 C C . ALA B 1 86 ? -27.531 -1.825 7.816 1 77.25 86 ALA B C 1
ATOM 3017 O O . ALA B 1 86 ? -28.219 -2.621 7.168 1 77.25 86 ALA B O 1
ATOM 3018 N N . GLU B 1 87 ? -26.844 -0.884 7.305 1 75.75 87 GLU B N 1
ATOM 3019 C CA . GLU B 1 87 ? -26.922 -0.621 5.871 1 75.75 87 GLU B CA 1
ATOM 3020 C C . GLU B 1 87 ? -25.797 -1.324 5.121 1 75.75 87 GLU B C 1
ATOM 3022 O O . GLU B 1 87 ? -25.672 -1.18 3.902 1 75.75 87 GLU B O 1
ATOM 3027 N N . GLY B 1 88 ? -24.984 -2 5.891 1 71.69 88 GLY B N 1
ATOM 3028 C CA . GLY B 1 88 ? -23.891 -2.717 5.25 1 71.69 88 GLY B CA 1
ATOM 3029 C C . GLY B 1 88 ? -22.781 -1.805 4.777 1 71.69 88 GLY B C 1
ATOM 3030 O O . GLY B 1 88 ? -22.109 -2.098 3.785 1 71.69 88 GLY B O 1
ATOM 3031 N N . LEU B 1 89 ? -22.656 -0.68 5.434 1 67.94 89 LEU B N 1
ATOM 3032 C CA . LEU B 1 89 ? -21.719 0.344 4.984 1 67.94 89 LEU B CA 1
ATOM 3033 C C . LEU B 1 89 ? -20.453 0.313 5.812 1 67.94 89 LEU B C 1
ATOM 3035 O O . LEU B 1 89 ? -19.562 1.155 5.633 1 67.94 89 LEU B O 1
ATOM 3039 N N . THR B 1 90 ? -20.375 -0.567 6.719 1 64.69 90 THR B N 1
ATOM 3040 C CA . THR B 1 90 ? -19.203 -0.594 7.578 1 64.69 90 THR B CA 1
ATOM 3041 C C . THR B 1 90 ? -18.016 -1.22 6.852 1 64.69 90 THR B C 1
ATOM 3043 O O . THR B 1 90 ? -18.188 -2.127 6.035 1 64.69 90 THR B O 1
ATOM 3046 N N . GLN B 1 91 ? -16.891 -0.355 6.895 1 57.16 91 GLN B N 1
ATOM 3047 C CA . GLN B 1 91 ? -15.648 -0.931 6.391 1 57.16 91 GLN B CA 1
ATOM 3048 C C . GLN B 1 91 ? -15.164 -2.059 7.297 1 57.16 91 GLN B C 1
ATOM 3050 O O . GLN B 1 91 ? -15.219 -1.946 8.523 1 57.16 91 GLN B O 1
ATOM 3055 N N . LYS B 1 92 ? -15.359 -3.195 7.039 1 51.22 92 LYS B N 1
ATOM 3056 C CA . LYS B 1 92 ? -14.914 -4.27 7.922 1 51.22 92 LYS B CA 1
ATOM 3057 C C . LYS B 1 92 ? -13.453 -4.094 8.305 1 51.22 92 LYS B C 1
ATOM 3059 O O . LYS B 1 92 ? -12.594 -3.949 7.43 1 51.22 92 LYS B O 1
ATOM 3064 N N . GLN B 1 93 ? -13.219 -3.207 9.43 1 47.03 93 GLN B N 1
ATOM 3065 C CA . GLN B 1 93 ? -11.867 -3.041 9.945 1 47.03 93 GLN B CA 1
ATOM 3066 C C . GLN B 1 93 ? -11.211 -4.391 10.219 1 47.03 93 GLN B C 1
ATOM 3068 O O . GLN B 1 93 ? -11.805 -5.258 10.867 1 47.03 93 GLN B O 1
ATOM 3073 N N . LYS B 1 94 ? -10.57 -4.938 9.375 1 47.81 94 LYS B N 1
ATOM 3074 C CA . LYS B 1 94 ? -9.75 -6.074 9.789 1 47.81 94 LYS B CA 1
ATOM 3075 C C . LYS B 1 94 ? -9.141 -5.84 11.164 1 47.81 94 LYS B C 1
ATOM 3077 O O . LYS B 1 94 ? -8.578 -4.773 11.43 1 47.81 94 LYS B O 1
ATOM 3082 N N . ARG B 1 95 ? -9.812 -6.203 12.273 1 41.84 95 ARG B N 1
ATOM 3083 C CA . ARG B 1 95 ? -9.383 -6.102 13.664 1 41.84 95 ARG B CA 1
ATOM 3084 C C . ARG B 1 95 ? -7.906 -6.43 13.812 1 41.84 95 ARG B C 1
ATOM 3086 O O . ARG B 1 95 ? -7.543 -7.586 14.039 1 41.84 95 ARG B O 1
ATOM 3093 N N . TYR B 1 96 ? -7.02 -6.141 12.852 1 42 96 TYR B N 1
ATOM 3094 C CA . TYR B 1 96 ? -5.695 -6.535 13.32 1 42 96 TYR B CA 1
ATOM 3095 C C . TYR B 1 96 ? -5.211 -5.602 14.422 1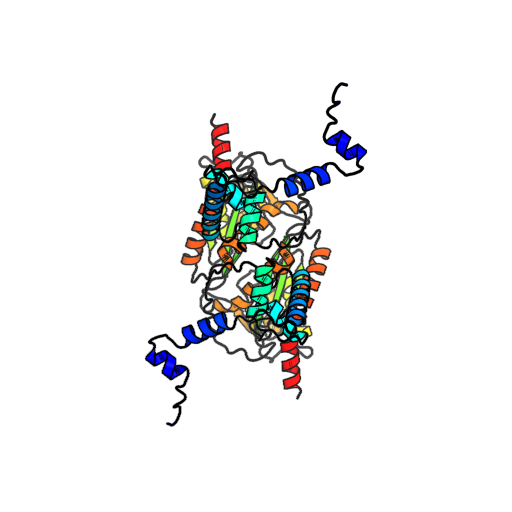 42 96 TYR B C 1
ATOM 3097 O O . TYR B 1 96 ? -5.266 -4.375 14.281 1 42 96 TYR B O 1
ATOM 3105 N N . GLU B 1 97 ? -5.625 -5.953 15.648 1 41.41 97 GLU B N 1
ATOM 3106 C CA . GLU B 1 97 ? -5.262 -5.246 16.875 1 41.41 97 GLU B CA 1
ATOM 3107 C C . GLU B 1 97 ? -3.77 -4.938 16.906 1 41.41 97 GLU B C 1
ATOM 3109 O O . GLU B 1 97 ? -3.053 -5.398 17.797 1 41.41 97 GLU B O 1
ATOM 3114 N N . ALA B 1 98 ? -3.123 -4.836 15.82 1 42 98 ALA B N 1
ATOM 3115 C CA . ALA B 1 98 ? -1.748 -4.496 16.172 1 42 98 ALA B CA 1
ATOM 3116 C C . ALA B 1 98 ? -1.67 -3.109 16.812 1 42 98 ALA B C 1
ATOM 3118 O O . ALA B 1 98 ? -2.047 -2.115 16.172 1 42 98 ALA B O 1
ATOM 3119 N N . LYS B 1 99 ? -1.787 -3.078 18.125 1 42.62 99 LYS B N 1
ATOM 3120 C CA . LYS B 1 99 ? -1.54 -1.829 18.844 1 42.62 99 LYS B CA 1
ATOM 3121 C C . LYS B 1 99 ? -0.136 -1.302 18.562 1 42.62 99 LYS B C 1
ATOM 3123 O O . LYS B 1 99 ? 0.854 -1.997 18.797 1 42.62 99 LYS B O 1
ATOM 3128 N N . ARG B 1 100 ? -0.024 -0.365 17.625 1 47.31 100 ARG B N 1
ATOM 3129 C CA . ARG B 1 100 ? 1.261 0.295 17.422 1 47.31 100 ARG B CA 1
ATOM 3130 C C . ARG B 1 100 ? 1.792 0.883 18.719 1 47.31 100 ARG B C 1
ATOM 3132 O O . ARG B 1 100 ? 1.082 1.617 19.422 1 47.31 100 ARG B O 1
ATOM 3139 N N . THR B 1 101 ? 2.672 0.159 19.422 1 43.09 101 THR B N 1
ATOM 3140 C CA . THR B 1 101 ? 3.412 0.838 20.484 1 43.09 101 THR B CA 1
ATOM 3141 C C . THR B 1 101 ? 4.328 1.911 19.906 1 43.09 101 THR B C 1
ATOM 3143 O O . THR B 1 101 ? 5.195 1.614 19.078 1 43.09 101 THR B O 1
ATOM 3146 N N . TYR B 1 102 ? 3.736 3.092 19.75 1 45.44 102 TYR B N 1
ATOM 3147 C CA . TYR B 1 102 ? 4.566 4.207 19.297 1 45.44 102 TYR B CA 1
ATOM 3148 C C . TYR B 1 102 ? 5.664 4.504 20.312 1 45.44 102 TYR B C 1
ATOM 3150 O O . TYR B 1 102 ? 5.391 4.691 21.5 1 45.44 102 TYR B O 1
ATOM 3158 N N . GLN B 1 103 ? 6.785 4.059 20.078 1 46.41 103 GLN B N 1
ATOM 3159 C CA . GLN B 1 103 ? 7.832 4.648 20.906 1 46.41 103 GLN B CA 1
ATOM 3160 C C . GLN B 1 103 ? 8.109 6.09 20.484 1 46.41 103 GLN B C 1
ATOM 3162 O O . GLN B 1 103 ? 8.32 6.375 19.297 1 46.41 103 GLN B O 1
ATOM 3167 N N . PRO B 1 104 ? 7.867 6.957 21.406 1 47.75 104 PRO B N 1
ATOM 3168 C CA . PRO B 1 104 ? 8.062 8.391 21.156 1 47.75 104 PRO B CA 1
ATOM 3169 C C . PRO B 1 104 ? 9.461 8.727 20.672 1 47.75 104 PRO B C 1
ATOM 3171 O O . PRO B 1 104 ? 10.43 8.039 21.016 1 47.75 104 PRO B O 1
ATOM 3174 N N . VAL B 1 105 ? 9.555 9.234 19.438 1 53.16 105 VAL B N 1
ATOM 3175 C CA . VAL B 1 105 ? 10.797 9.914 19.078 1 53.16 105 VAL B CA 1
ATOM 3176 C C . VAL B 1 105 ? 11.281 10.758 20.25 1 53.16 105 VAL B C 1
ATOM 3178 O O . VAL B 1 105 ? 10.477 11.219 21.062 1 53.16 105 VAL B O 1
ATOM 3181 N N . ASP B 1 106 ? 12.586 10.664 20.438 1 55.38 106 ASP B N 1
ATOM 3182 C CA . ASP B 1 106 ? 13.289 11.273 21.562 1 55.38 106 ASP B CA 1
ATOM 3183 C C . ASP B 1 106 ? 12.93 12.75 21.703 1 55.38 106 ASP B C 1
ATOM 3185 O O . ASP B 1 106 ? 13.375 13.422 22.625 1 55.38 106 ASP B O 1
ATOM 3189 N N . PHE B 1 107 ? 12.289 13.305 20.641 1 64.88 107 PHE B N 1
ATOM 3190 C CA . PHE B 1 107 ? 12.031 14.719 20.906 1 64.88 107 PHE B CA 1
ATOM 3191 C C . PHE B 1 107 ? 10.531 15.008 20.875 1 64.88 107 PHE B C 1
ATOM 3193 O O . PHE B 1 107 ? 9.781 14.312 20.188 1 64.88 107 PHE B O 1
ATOM 3200 N N . GLN B 1 108 ? 10.234 15.781 21.703 1 77.12 108 GLN B N 1
ATOM 3201 C CA . GLN B 1 108 ? 8.852 16.234 21.812 1 77.12 108 GLN B CA 1
ATOM 3202 C C . GLN B 1 108 ? 8.469 17.141 20.641 1 77.12 108 GLN B C 1
ATOM 3204 O O . GLN B 1 108 ? 9.195 18.094 20.328 1 77.12 108 GLN B O 1
ATOM 3209 N N . ILE B 1 109 ? 7.516 16.812 19.906 1 86.81 109 ILE B N 1
ATOM 3210 C CA . ILE B 1 109 ? 6.98 17.609 18.797 1 86.81 109 ILE B CA 1
ATOM 3211 C C . ILE B 1 109 ? 5.793 18.438 19.297 1 86.81 109 ILE B C 1
ATOM 3213 O O . ILE B 1 109 ? 4.75 17.891 19.656 1 86.81 109 ILE B O 1
ATOM 3217 N N . ASN B 1 110 ? 5.992 19.781 19.281 1 89.38 110 ASN B N 1
ATOM 3218 C CA . ASN B 1 110 ? 4.965 20.609 19.906 1 89.38 110 ASN B CA 1
ATOM 3219 C C . ASN B 1 110 ? 4.418 21.656 18.922 1 89.38 110 ASN B C 1
ATOM 3221 O O . ASN B 1 110 ? 3.545 22.453 19.281 1 89.38 110 ASN B O 1
ATOM 3225 N N . SER B 1 111 ? 4.949 21.656 17.75 1 92.5 111 SER B N 1
ATOM 3226 C CA . SER B 1 111 ? 4.473 22.641 16.781 1 92.5 111 SER B CA 1
ATOM 3227 C C . SER B 1 111 ? 4.688 22.156 15.359 1 92.5 111 SER B C 1
ATOM 3229 O O . SER B 1 111 ? 5.43 21.203 15.117 1 92.5 111 SER B O 1
ATOM 3231 N N . SER B 1 112 ? 4.055 22.859 14.492 1 94.38 112 SER B N 1
ATOM 3232 C CA . SER B 1 112 ? 4.254 22.594 13.07 1 94.38 112 SER B CA 1
ATOM 3233 C C . SER B 1 112 ? 5.648 23.016 12.625 1 94.38 112 SER B C 1
ATOM 3235 O O . SER B 1 112 ? 6.258 23.906 13.219 1 94.38 112 SER B O 1
ATOM 3237 N N . ASN B 1 113 ? 6.156 22.344 11.609 1 94.94 113 ASN B N 1
ATOM 3238 C CA . ASN B 1 113 ? 7.402 22.688 10.938 1 94.94 113 ASN B CA 1
ATOM 3239 C C . ASN B 1 113 ? 8.602 22.531 11.867 1 94.94 113 ASN B C 1
ATOM 3241 O O . ASN B 1 113 ? 9.609 23.234 11.711 1 94.94 113 ASN B O 1
ATOM 3245 N N . GLN B 1 114 ? 8.445 21.688 12.828 1 94.06 114 GLN B N 1
ATOM 3246 C CA . GLN B 1 114 ? 9.57 21.312 13.672 1 94.06 114 GLN B CA 1
ATOM 3247 C C . GLN B 1 114 ? 10.266 20.062 13.133 1 94.06 114 GLN B C 1
ATOM 3249 O O . GLN B 1 114 ? 11.492 19.984 13.117 1 94.06 114 GLN B O 1
ATOM 3254 N N . VAL B 1 115 ? 9.422 19.156 12.773 1 93.75 115 VAL B N 1
ATOM 3255 C CA . VAL B 1 115 ? 9.922 17.891 12.25 1 93.75 115 VAL B CA 1
ATOM 3256 C C . VAL B 1 115 ? 9.125 17.484 11.016 1 93.75 115 VAL B C 1
ATOM 3258 O O . VAL B 1 115 ? 7.891 17.453 11.047 1 93.75 115 VAL B O 1
ATOM 3261 N N . TRP B 1 116 ? 9.844 17.266 9.945 1 95.56 116 TRP B N 1
ATOM 3262 C CA . TRP B 1 116 ? 9.258 16.734 8.711 1 95.56 116 TRP B CA 1
ATOM 3263 C C . TRP B 1 116 ? 9.742 15.32 8.43 1 95.56 116 TRP B C 1
ATOM 3265 O O . TRP B 1 116 ? 10.852 14.945 8.836 1 95.56 116 TRP B O 1
ATOM 3275 N N . HIS B 1 117 ? 8.922 14.562 7.828 1 94.94 117 HIS B N 1
ATOM 3276 C CA . HIS B 1 117 ? 9.297 13.273 7.273 1 94.94 117 HIS B CA 1
ATOM 3277 C C . HIS B 1 117 ? 9.25 13.289 5.75 1 94.94 117 HIS B C 1
ATOM 3279 O O . HIS B 1 117 ? 8.297 13.797 5.16 1 94.94 117 HIS B O 1
ATOM 3285 N N . ILE B 1 118 ? 10.305 12.773 5.133 1 95.38 118 ILE B N 1
ATOM 3286 C CA . ILE B 1 118 ? 10.312 12.664 3.678 1 95.38 118 ILE B CA 1
ATOM 3287 C C . ILE B 1 118 ? 10.484 11.203 3.268 1 95.38 118 ILE B C 1
ATOM 3289 O O . ILE B 1 118 ? 11.227 10.461 3.91 1 95.38 118 ILE B O 1
ATOM 3293 N N . ASP B 1 119 ? 9.789 10.789 2.285 1 93.62 119 ASP B N 1
ATOM 3294 C CA . ASP B 1 119 ? 9.906 9.445 1.726 1 93.62 119 ASP B CA 1
ATOM 3295 C C . ASP B 1 119 ? 9.328 9.383 0.312 1 93.62 119 ASP B C 1
ATOM 3297 O O . ASP B 1 119 ? 8.805 10.383 -0.193 1 93.62 119 ASP B O 1
ATOM 3301 N N . MET B 1 120 ? 9.562 8.242 -0.243 1 93.44 120 MET B N 1
ATOM 3302 C CA . MET B 1 120 ? 9.086 8.031 -1.608 1 93.44 120 MET B CA 1
ATOM 3303 C C . MET B 1 120 ? 8.305 6.727 -1.72 1 93.44 120 MET B C 1
ATOM 3305 O O . MET B 1 120 ? 8.586 5.766 -1.008 1 93.44 120 MET B O 1
ATOM 3309 N N . THR B 1 121 ? 7.293 6.684 -2.582 1 93.69 121 THR B N 1
ATOM 3310 C CA . THR B 1 121 ? 6.578 5.457 -2.918 1 93.69 121 THR B CA 1
ATOM 3311 C C . THR B 1 121 ? 6.309 5.379 -4.418 1 93.69 121 THR B C 1
ATOM 3313 O O . THR B 1 121 ? 6.449 6.375 -5.133 1 93.69 121 THR B O 1
ATOM 3316 N N . LYS B 1 122 ? 5.965 4.211 -4.805 1 91.88 122 LYS B N 1
ATOM 3317 C CA . LYS B 1 122 ? 5.676 3.986 -6.219 1 91.88 122 LYS B CA 1
ATOM 3318 C C . LYS B 1 122 ? 4.172 3.975 -6.477 1 91.88 122 LYS B C 1
ATOM 3320 O O . LYS B 1 122 ? 3.402 3.459 -5.664 1 91.88 122 LYS B O 1
ATOM 3325 N N . ILE B 1 123 ? 3.852 4.543 -7.625 1 93.19 123 ILE B N 1
ATOM 3326 C CA . ILE B 1 123 ? 2.475 4.555 -8.109 1 93.19 123 ILE B CA 1
ATOM 3327 C C . ILE B 1 123 ? 2.418 4 -9.531 1 93.19 123 ILE B C 1
ATOM 3329 O O . ILE B 1 123 ? 3.193 4.41 -10.391 1 93.19 123 ILE B O 1
ATOM 3333 N N . TRP B 1 124 ? 1.475 3.131 -9.711 1 89.81 124 TRP B N 1
ATOM 3334 C CA . TRP B 1 124 ? 1.389 2.482 -11.016 1 89.81 124 TRP B CA 1
ATOM 3335 C C . TRP B 1 124 ? 0.453 3.25 -11.945 1 89.81 124 TRP B C 1
ATOM 3337 O O . TRP B 1 124 ? -0.606 3.719 -11.523 1 89.81 124 TRP B O 1
ATOM 3347 N N . THR B 1 125 ? 0.866 3.395 -13.227 1 89.38 125 THR B N 1
ATOM 3348 C CA . THR B 1 125 ? 0.046 3.92 -14.312 1 89.38 125 THR B CA 1
ATOM 3349 C C . THR B 1 125 ? 0.138 3.021 -15.547 1 89.38 125 THR B C 1
ATOM 3351 O O . THR B 1 125 ? 0.969 2.113 -15.594 1 89.38 125 THR B O 1
ATOM 3354 N N . SER B 1 126 ? -0.708 3.326 -16.5 1 84.56 126 SER B N 1
ATOM 3355 C CA . SER B 1 126 ? -0.663 2.553 -17.734 1 84.56 126 SER B CA 1
ATOM 3356 C C . SER B 1 126 ? 0.657 2.758 -18.469 1 84.56 126 SER B C 1
ATOM 3358 O O . SER B 1 126 ? 1.024 1.959 -19.328 1 84.56 126 SER B O 1
ATOM 3360 N N . GLU B 1 127 ? 1.379 3.838 -18.109 1 84.12 127 GLU B N 1
ATOM 3361 C CA . GLU B 1 127 ? 2.686 4.133 -18.688 1 84.12 127 GLU B CA 1
ATOM 3362 C C . GLU B 1 127 ? 3.807 3.469 -17.891 1 84.12 127 GLU B C 1
ATOM 3364 O O . GLU B 1 127 ? 4.969 3.506 -18.297 1 84.12 127 GLU B O 1
ATOM 3369 N N . GLY B 1 128 ? 3.422 2.848 -16.828 1 84.5 128 GLY B N 1
ATOM 3370 C CA . GLY B 1 128 ? 4.434 2.264 -15.969 1 84.5 128 GLY B CA 1
ATOM 3371 C C . GLY B 1 128 ? 4.488 2.912 -14.594 1 84.5 128 GLY B C 1
ATOM 3372 O O . GLY B 1 128 ? 3.561 3.617 -14.195 1 84.5 128 GLY B O 1
ATOM 3373 N N . TRP B 1 129 ? 5.539 2.607 -13.914 1 88.06 129 TRP B N 1
ATOM 3374 C CA . TRP B 1 129 ? 5.711 3.098 -12.555 1 88.06 129 TRP B CA 1
ATOM 3375 C C . TRP B 1 129 ? 6.047 4.586 -12.547 1 88.06 129 TRP B C 1
ATOM 3377 O O . TRP B 1 129 ? 6.828 5.055 -13.383 1 88.06 129 TRP B O 1
ATOM 3387 N N . LYS B 1 130 ? 5.414 5.246 -11.68 1 92.25 130 LYS B N 1
ATOM 3388 C CA . LYS B 1 130 ? 5.754 6.621 -11.32 1 92.25 130 LYS B CA 1
ATOM 3389 C C . LYS B 1 130 ? 6.18 6.715 -9.859 1 92.25 130 LYS B C 1
ATOM 3391 O O . LYS B 1 130 ? 5.883 5.82 -9.062 1 92.25 130 LYS B O 1
ATOM 3396 N N . TYR B 1 131 ? 6.906 7.816 -9.562 1 93.88 131 TYR B N 1
ATOM 3397 C CA . TYR B 1 131 ? 7.508 7.922 -8.242 1 93.88 131 TYR B CA 1
ATOM 3398 C C . TYR B 1 131 ? 6.996 9.156 -7.5 1 93.88 131 TYR B C 1
ATOM 3400 O O . TYR B 1 131 ? 7.18 10.281 -7.961 1 93.88 131 TYR B O 1
ATOM 3408 N N . LEU B 1 132 ? 6.371 8.898 -6.363 1 97.06 132 LEU B N 1
ATOM 3409 C CA . LEU B 1 132 ? 5.812 9.969 -5.543 1 97.06 132 LEU B CA 1
ATOM 3410 C C . LEU B 1 132 ? 6.715 10.273 -4.352 1 97.06 132 LEU B C 1
ATOM 3412 O O . LEU B 1 132 ? 6.934 9.406 -3.496 1 97.06 132 LEU B O 1
ATOM 3416 N N . VAL B 1 133 ? 7.242 11.445 -4.332 1 97.19 133 VAL B N 1
ATOM 3417 C CA . VAL B 1 133 ? 7.957 11.945 -3.16 1 97.19 133 VAL B CA 1
ATOM 3418 C C . VAL B 1 133 ? 7.043 12.852 -2.342 1 97.19 133 VAL B C 1
ATOM 3420 O O . VAL B 1 133 ? 6.336 13.695 -2.898 1 97.19 133 VAL B O 1
ATOM 3423 N N . SER B 1 134 ? 7.027 12.648 -1.029 1 97.62 134 SER B N 1
ATOM 3424 C CA . SER B 1 134 ? 6.172 13.461 -0.174 1 97.62 134 SER B CA 1
ATOM 3425 C C . SER B 1 134 ? 6.887 13.852 1.112 1 97.62 134 SER B C 1
ATOM 3427 O O . SER B 1 134 ? 7.773 13.133 1.583 1 97.62 134 SER B O 1
ATOM 3429 N N . ILE B 1 135 ? 6.488 14.977 1.643 1 97.88 135 ILE B N 1
ATOM 3430 C CA . ILE B 1 135 ? 6.898 15.438 2.965 1 97.88 135 ILE B CA 1
ATOM 3431 C C . ILE B 1 135 ? 5.668 15.625 3.848 1 97.88 135 ILE B C 1
ATOM 3433 O O . ILE B 1 135 ? 4.715 16.312 3.461 1 97.88 135 ILE B O 1
ATOM 3437 N N . ILE B 1 136 ? 5.703 15 4.98 1 97.5 136 ILE B N 1
ATOM 3438 C CA . ILE B 1 136 ? 4.605 15.141 5.934 1 97.5 136 ILE B CA 1
ATOM 3439 C C . ILE B 1 136 ? 5.113 15.789 7.219 1 97.5 136 ILE B C 1
ATOM 3441 O O . ILE B 1 136 ? 6.219 15.484 7.68 1 97.5 136 ILE B O 1
ATOM 3445 N N . ASP B 1 137 ? 4.348 16.703 7.742 1 96.44 137 ASP B N 1
ATOM 3446 C CA . ASP B 1 137 ? 4.664 17.312 9.031 1 96.44 137 ASP B CA 1
ATOM 3447 C C . ASP B 1 137 ? 4.312 16.375 10.18 1 96.44 137 ASP B C 1
ATOM 3449 O O . ASP B 1 137 ? 3.221 15.797 10.211 1 96.44 137 ASP B O 1
ATOM 3453 N N . ALA B 1 138 ? 5.156 16.328 11.117 1 93.62 138 ALA B N 1
ATOM 3454 C CA . ALA B 1 138 ? 4.996 15.359 12.203 1 93.62 138 ALA B CA 1
ATOM 3455 C C . ALA B 1 138 ? 3.918 15.805 13.18 1 93.62 138 ALA B C 1
ATOM 3457 O O . ALA B 1 138 ? 3.322 14.984 13.875 1 93.62 138 ALA B O 1
ATOM 3458 N N . TYR B 1 139 ? 3.688 17.047 13.266 1 93.75 139 TYR B N 1
ATOM 3459 C CA . TYR B 1 139 ? 2.768 17.578 14.258 1 93.75 139 TYR B CA 1
ATOM 3460 C C . TYR B 1 139 ? 1.349 17.656 13.711 1 93.75 139 TYR B C 1
ATOM 3462 O O . TYR B 1 139 ? 0.441 17 14.219 1 93.75 139 TYR B O 1
ATOM 3470 N N . ASP B 1 140 ? 1.194 18.344 12.648 1 95.88 140 ASP B N 1
ATOM 3471 C CA . ASP B 1 140 ? -0.158 18.609 12.164 1 95.88 140 ASP B CA 1
ATOM 3472 C C . ASP B 1 140 ? -0.551 17.609 11.078 1 95.88 140 ASP B C 1
ATOM 3474 O O . ASP B 1 140 ? -1.685 17.625 10.594 1 95.88 140 ASP B O 1
ATOM 3478 N N . ARG B 1 141 ? 0.342 16.797 10.586 1 96.31 141 ARG B N 1
ATOM 3479 C CA . ARG B 1 141 ? 0.116 15.688 9.656 1 96.31 141 ARG B CA 1
ATOM 3480 C C . ARG B 1 141 ? -0.186 16.203 8.25 1 96.31 141 ARG B C 1
ATOM 3482 O O . ARG B 1 141 ? -0.658 15.461 7.395 1 96.31 141 ARG B O 1
ATOM 3489 N N . ARG B 1 142 ? 0.07 17.438 8.031 1 97.38 142 ARG B N 1
ATOM 3490 C CA . ARG B 1 142 ? -0.123 17.984 6.688 1 97.38 142 ARG B CA 1
ATOM 3491 C C . ARG B 1 142 ? 0.927 17.438 5.723 1 97.38 142 ARG B C 1
ATOM 3493 O O . ARG B 1 142 ? 2.094 17.281 6.09 1 97.38 142 ARG B O 1
ATOM 3500 N N . ILE B 1 143 ? 0.465 17.156 4.543 1 98.38 143 ILE B N 1
ATOM 3501 C CA . ILE B 1 143 ? 1.426 16.984 3.461 1 98.38 143 ILE B CA 1
ATOM 3502 C C . ILE B 1 143 ? 1.92 18.344 2.986 1 98.38 143 ILE B C 1
ATOM 3504 O O . ILE B 1 143 ? 1.188 19.078 2.316 1 98.38 143 ILE B O 1
ATOM 3508 N N . VAL B 1 144 ? 3.176 18.641 3.34 1 98.06 144 VAL B N 1
ATOM 3509 C CA . VAL B 1 144 ? 3.729 19.969 3.129 1 98.06 144 VAL B CA 1
ATOM 3510 C C . VAL B 1 144 ? 4.047 20.172 1.649 1 98.06 144 VAL B C 1
ATOM 3512 O O . VAL B 1 144 ? 3.838 21.266 1.104 1 98.06 144 VAL B O 1
ATOM 3515 N N . ALA B 1 145 ? 4.582 19.156 1.075 1 98.44 145 ALA B N 1
ATOM 3516 C CA . ALA B 1 145 ? 4.918 19.188 -0.346 1 98.44 145 ALA B CA 1
ATOM 3517 C C . ALA B 1 145 ? 4.973 17.766 -0.917 1 98.44 145 ALA B C 1
ATOM 3519 O O . ALA B 1 145 ? 5.09 16.797 -0.169 1 98.44 145 ALA B O 1
ATOM 3520 N N . TRP B 1 146 ? 4.84 17.688 -2.211 1 98.44 146 TRP B N 1
ATOM 3521 C CA . TRP B 1 146 ? 4.914 16.422 -2.918 1 98.44 146 TRP B CA 1
ATOM 3522 C C . TRP B 1 146 ? 5.203 16.625 -4.398 1 98.44 146 TRP B C 1
ATOM 3524 O O . TRP B 1 146 ? 5.039 17.734 -4.918 1 98.44 146 TRP B O 1
ATOM 3534 N N . SER B 1 147 ? 5.711 15.594 -4.98 1 98.12 147 SER B N 1
ATOM 3535 C CA . SER B 1 147 ? 5.855 15.562 -6.434 1 98.12 147 SER B CA 1
ATOM 3536 C C . SER B 1 147 ? 5.746 14.133 -6.965 1 98.12 147 SER B C 1
ATOM 3538 O O . SER B 1 147 ? 6.168 13.188 -6.301 1 98.12 147 SER B O 1
ATOM 3540 N N . LEU B 1 148 ? 5.094 13.984 -8.055 1 97.88 148 LEU B N 1
ATOM 3541 C CA . LEU B 1 148 ? 5.02 12.727 -8.789 1 97.88 148 LEU B CA 1
ATOM 3542 C C . LEU B 1 148 ? 5.781 12.812 -10.109 1 97.88 148 LEU B C 1
ATOM 3544 O O . LEU B 1 148 ? 5.477 13.664 -10.945 1 97.88 148 LEU B O 1
ATOM 3548 N N . ASP B 1 149 ? 6.723 11.883 -10.242 1 95.81 149 ASP B N 1
ATOM 3549 C CA . ASP B 1 149 ? 7.633 12.039 -11.375 1 95.81 149 ASP B CA 1
ATOM 3550 C C . ASP B 1 149 ? 7.93 10.695 -12.031 1 95.81 149 ASP B C 1
ATOM 3552 O O . ASP B 1 149 ? 7.605 9.641 -11.477 1 95.81 149 ASP B O 1
ATOM 3556 N N . ASN B 1 150 ? 8.578 10.766 -13.211 1 91.56 150 ASN B N 1
ATOM 3557 C CA . ASN B 1 150 ? 8.984 9.578 -13.953 1 91.56 150 ASN B CA 1
ATOM 3558 C C . ASN B 1 150 ? 10.219 8.93 -13.336 1 91.56 150 ASN B C 1
ATOM 3560 O O . ASN B 1 150 ? 10.453 7.734 -13.523 1 91.56 150 ASN B O 1
ATOM 3564 N N . TYR B 1 151 ? 10.961 9.773 -12.594 1 87.75 151 TYR B N 1
ATOM 3565 C CA . TYR B 1 151 ? 12.242 9.305 -12.086 1 87.75 151 TYR B CA 1
ATOM 3566 C C . TYR B 1 151 ? 12.32 9.453 -10.57 1 87.75 151 TYR B C 1
ATOM 3568 O O . TYR B 1 151 ? 11.539 10.203 -9.977 1 87.75 151 TYR B O 1
ATOM 3576 N N . CYS B 1 152 ? 13.164 8.648 -10.016 1 86.38 152 CYS B N 1
ATOM 3577 C CA . CYS B 1 152 ? 13.367 8.664 -8.578 1 86.38 152 CYS B CA 1
ATOM 3578 C C . CYS B 1 152 ? 14.773 9.133 -8.227 1 86.38 152 CYS B C 1
ATOM 3580 O O . CYS B 1 152 ? 15.484 8.469 -7.473 1 86.38 152 CYS B O 1
ATOM 3582 N N . ARG B 1 153 ? 15.141 10.227 -8.773 1 88.56 153 ARG B N 1
ATOM 3583 C CA . ARG B 1 153 ? 16.484 10.75 -8.555 1 88.56 153 ARG B CA 1
ATOM 3584 C C . ARG B 1 153 ? 16.516 11.727 -7.387 1 88.56 153 ARG B C 1
ATOM 3586 O O . ARG B 1 153 ? 15.461 12.094 -6.855 1 88.56 153 ARG B O 1
ATOM 3593 N N . ASP B 1 154 ? 17.672 12.008 -6.938 1 93.38 154 ASP B N 1
ATOM 3594 C CA . ASP B 1 154 ? 17.812 12.984 -5.863 1 93.38 154 ASP B CA 1
ATOM 3595 C C . ASP B 1 154 ? 17.281 14.352 -6.293 1 93.38 154 ASP B C 1
ATOM 3597 O O . ASP B 1 154 ? 16.797 15.125 -5.465 1 93.38 154 ASP B O 1
ATOM 3601 N N . ASP B 1 155 ? 17.297 14.648 -7.582 1 95.44 155 ASP B N 1
ATOM 3602 C CA . ASP B 1 155 ? 16.797 15.914 -8.094 1 95.44 155 ASP B CA 1
ATOM 3603 C C . ASP B 1 155 ? 15.32 16.109 -7.73 1 95.44 155 ASP B C 1
ATOM 3605 O O . ASP B 1 155 ? 14.914 17.203 -7.332 1 95.44 155 ASP B O 1
ATOM 3609 N N . GLU B 1 156 ? 14.531 15.086 -7.922 1 95.12 156 GLU B N 1
ATOM 3610 C CA . GLU B 1 156 ? 13.117 15.164 -7.59 1 95.12 156 GLU B CA 1
ATOM 3611 C C . GLU B 1 156 ? 12.906 15.367 -6.09 1 95.12 156 GLU B C 1
ATOM 3613 O O . GLU B 1 156 ? 12.039 16.141 -5.68 1 95.12 156 GLU B O 1
ATOM 3618 N N . ALA B 1 157 ? 13.656 14.695 -5.312 1 96.25 157 ALA B N 1
ATOM 3619 C CA . ALA B 1 157 ? 13.578 14.828 -3.859 1 96.25 157 ALA B CA 1
ATOM 3620 C C . ALA B 1 157 ? 13.945 16.25 -3.424 1 96.25 157 ALA B C 1
ATOM 3622 O O . ALA B 1 157 ? 13.273 16.828 -2.574 1 96.25 157 ALA B O 1
ATOM 3623 N N . ILE B 1 158 ? 15 16.781 -3.994 1 97.75 158 ILE B N 1
ATOM 3624 C CA . ILE B 1 158 ? 15.461 18.125 -3.666 1 97.75 158 ILE B CA 1
ATOM 3625 C C . ILE B 1 158 ? 14.398 19.141 -4.055 1 97.75 158 ILE B C 1
ATOM 3627 O O . ILE B 1 158 ? 14.125 20.078 -3.301 1 97.75 158 ILE B O 1
ATOM 3631 N N . SER B 1 159 ? 13.828 18.953 -5.184 1 97.44 159 SER B N 1
ATOM 3632 C CA . SER B 1 159 ? 12.781 19.859 -5.637 1 97.44 159 SER B CA 1
ATOM 3633 C C . SER B 1 159 ? 11.617 19.906 -4.652 1 97.44 159 SER B C 1
ATOM 3635 O O . SER B 1 159 ? 11.086 20.969 -4.359 1 97.44 159 SER B O 1
ATOM 3637 N N . VAL B 1 160 ? 11.211 18.781 -4.164 1 98 160 VAL B N 1
ATOM 3638 C CA . VAL B 1 160 ? 10.117 18.688 -3.201 1 98 160 VAL B CA 1
ATOM 3639 C C . VAL B 1 160 ? 10.516 19.391 -1.905 1 98 160 VAL B C 1
ATOM 3641 O O . VAL B 1 160 ? 9.711 20.109 -1.309 1 98 160 VAL B O 1
ATOM 3644 N N . LEU B 1 161 ? 11.703 19.172 -1.477 1 97.62 161 LEU B N 1
ATOM 3645 C CA . LEU B 1 161 ? 12.219 19.828 -0.277 1 97.62 161 LEU B CA 1
ATOM 3646 C C . LEU B 1 161 ? 12.203 21.344 -0.428 1 97.62 161 LEU B C 1
ATOM 3648 O O . LEU B 1 161 ? 11.75 22.062 0.472 1 97.62 161 LEU B O 1
ATOM 3652 N N . GLU B 1 162 ? 12.688 21.812 -1.528 1 97 162 GLU B N 1
ATOM 3653 C CA . GLU B 1 162 ? 12.727 23.25 -1.783 1 97 162 GLU B CA 1
ATOM 3654 C C . GLU B 1 162 ? 11.32 23.844 -1.812 1 97 162 GLU B C 1
ATOM 3656 O O . GLU B 1 162 ? 11.078 24.922 -1.266 1 97 162 GLU B O 1
ATOM 3661 N N . LYS B 1 163 ? 10.445 23.156 -2.416 1 97.31 163 LYS B N 1
ATOM 3662 C CA . LYS B 1 163 ? 9.055 23.594 -2.438 1 97.31 163 LYS B CA 1
ATOM 3663 C C . LYS B 1 163 ? 8.492 23.703 -1.023 1 97.31 163 LYS B C 1
ATOM 3665 O O . LYS B 1 163 ? 7.82 24.688 -0.692 1 97.31 163 LYS B O 1
ATOM 3670 N N . ALA B 1 164 ? 8.742 22.734 -0.248 1 97.88 164 ALA B N 1
ATOM 3671 C CA . ALA B 1 164 ? 8.258 22.703 1.13 1 97.88 164 ALA B CA 1
ATOM 3672 C C . ALA B 1 164 ? 8.828 23.875 1.932 1 97.88 164 ALA B C 1
ATOM 3674 O O . ALA B 1 164 ? 8.086 24.562 2.643 1 97.88 164 ALA B O 1
ATOM 3675 N N . VAL B 1 165 ? 10.117 24.062 1.804 1 97 165 VAL B N 1
ATOM 3676 C CA . VAL B 1 165 ? 10.805 25.109 2.557 1 97 165 VAL B CA 1
ATOM 3677 C C . VAL B 1 165 ? 10.289 26.484 2.121 1 97 165 VAL B C 1
ATOM 3679 O O . VAL B 1 165 ? 10.039 27.344 2.959 1 97 165 VAL B O 1
ATOM 3682 N N . ASN B 1 166 ? 10.125 26.641 0.842 1 95.12 166 ASN B N 1
ATOM 3683 C CA . ASN B 1 166 ? 9.641 27.906 0.325 1 95.12 166 ASN B CA 1
ATOM 3684 C C . ASN B 1 166 ? 8.234 28.219 0.824 1 95.12 166 ASN B C 1
ATOM 3686 O O . ASN B 1 166 ? 7.906 29.391 1.086 1 95.12 166 ASN B O 1
ATOM 3690 N N . GLU B 1 167 ? 7.473 27.203 0.97 1 92.12 167 GLU B N 1
ATOM 3691 C CA . GLU B 1 167 ? 6.098 27.391 1.42 1 92.12 167 GLU B CA 1
ATOM 3692 C C . GLU B 1 167 ? 6.035 27.625 2.926 1 92.12 167 GLU B C 1
ATOM 3694 O O . GLU B 1 167 ? 5.32 28.516 3.389 1 92.12 167 GLU B O 1
ATOM 3699 N N . ALA B 1 168 ? 6.773 26.953 3.66 1 93.31 168 ALA B N 1
ATOM 3700 C CA . ALA B 1 168 ? 6.664 26.953 5.117 1 93.31 168 ALA B CA 1
ATOM 3701 C C . ALA B 1 168 ? 7.488 28.094 5.723 1 93.31 168 ALA B C 1
ATOM 3703 O O . ALA B 1 168 ? 7.16 28.594 6.801 1 93.31 168 ALA B O 1
ATOM 3704 N N . PHE B 1 169 ? 8.586 28.422 4.988 1 92.94 169 PHE B N 1
ATOM 3705 C CA . PHE B 1 169 ? 9.508 29.422 5.492 1 92.94 169 PHE B CA 1
ATOM 3706 C C . PHE B 1 169 ? 9.789 30.484 4.438 1 92.94 169 PHE B C 1
ATOM 3708 O O . PHE B 1 169 ? 10.906 30.594 3.939 1 92.94 169 PHE B O 1
ATOM 3715 N N . PRO B 1 170 ? 8.898 31.297 4.223 1 87.19 170 PRO B N 1
ATOM 3716 C CA . PRO B 1 170 ? 9.07 32.312 3.172 1 87.19 170 PRO B CA 1
ATOM 3717 C C . PRO B 1 170 ? 10.242 33.25 3.436 1 87.19 170 PRO B C 1
ATOM 3719 O O . PRO B 1 170 ? 10.812 33.812 2.494 1 87.19 170 PRO B O 1
ATOM 3722 N N . TYR B 1 171 ? 10.602 33.375 4.645 1 87.31 171 TYR B N 1
ATOM 3723 C CA . TYR B 1 171 ? 11.695 34.281 4.965 1 87.31 171 TYR B CA 1
ATOM 3724 C C . TYR B 1 171 ? 12.977 33.5 5.262 1 87.31 171 TYR B C 1
ATOM 3726 O O . TYR B 1 171 ? 13.93 34.062 5.82 1 87.31 171 TYR B O 1
ATOM 3734 N N . GLY B 1 172 ? 12.969 32.25 5.02 1 86.06 172 GLY B N 1
ATOM 3735 C CA . GLY B 1 172 ? 14.164 31.422 5.207 1 86.06 172 GLY B CA 1
ATOM 3736 C C . GLY B 1 172 ? 14.016 30.391 6.305 1 86.06 172 GLY B C 1
ATOM 3737 O O . GLY B 1 172 ? 13.375 30.656 7.328 1 86.06 172 GLY B O 1
ATOM 3738 N N . VAL B 1 173 ? 14.633 29.359 6.137 1 87.75 173 VAL B N 1
ATOM 3739 C CA . VAL B 1 173 ? 14.492 28.219 7.047 1 87.75 173 VAL B CA 1
ATOM 3740 C C . VAL B 1 173 ? 15.695 28.156 7.98 1 87.75 173 VAL B C 1
ATOM 3742 O O . VAL B 1 173 ? 15.633 27.547 9.047 1 87.75 173 VAL B O 1
ATOM 3745 N N . ARG B 1 174 ? 16.656 28.844 7.664 1 83.62 174 ARG B N 1
ATOM 3746 C CA . ARG B 1 174 ? 17.875 28.766 8.453 1 83.62 174 ARG B CA 1
ATOM 3747 C C . ARG B 1 174 ? 17.625 29.203 9.898 1 83.62 174 ARG B C 1
ATOM 3749 O O . ARG B 1 174 ? 16.906 30.172 10.141 1 83.62 174 ARG B O 1
ATOM 3756 N N . GLU B 1 175 ? 18.188 28.453 10.797 1 77.88 175 GLU B N 1
ATOM 3757 C CA . GLU B 1 175 ? 18.172 28.75 12.219 1 77.88 175 GLU B CA 1
ATOM 3758 C C . GLU B 1 175 ? 16.781 28.5 12.812 1 77.88 175 GLU B C 1
ATOM 3760 O O . GLU B 1 175 ? 16.516 28.859 13.961 1 77.88 175 GLU B O 1
ATOM 3765 N N . GLN B 1 176 ? 15.875 27.859 12.062 1 84.06 176 GLN B N 1
ATOM 3766 C CA . GLN B 1 176 ? 14.539 27.562 12.57 1 84.06 176 GLN B CA 1
ATOM 3767 C C . GLN B 1 176 ? 14.508 26.219 13.281 1 84.06 176 GLN B C 1
ATOM 3769 O O . GLN B 1 176 ? 13.539 25.906 13.977 1 84.06 176 GLN B O 1
ATOM 3774 N N . GLY B 1 177 ? 15.57 25.438 13.078 1 90.69 177 GLY B N 1
ATOM 3775 C CA . GLY B 1 177 ? 15.695 24.188 13.797 1 90.69 177 GLY B CA 1
ATOM 3776 C C . GLY B 1 177 ? 14.875 23.062 13.195 1 90.69 177 GLY B C 1
ATOM 3777 O O . GLY B 1 177 ? 14.484 22.125 13.898 1 90.69 177 GLY B O 1
ATOM 3778 N N . LEU B 1 178 ? 14.562 23.172 11.977 1 94.62 178 LEU B N 1
ATOM 3779 C CA . LEU B 1 178 ? 13.797 22.156 11.281 1 94.62 178 LEU B CA 1
ATOM 3780 C C . LEU B 1 178 ? 14.594 20.844 11.188 1 94.62 178 LEU B C 1
ATOM 3782 O O . LEU B 1 178 ? 15.781 20.875 10.859 1 94.62 178 LEU B O 1
ATOM 3786 N N . LYS B 1 179 ? 13.93 19.766 11.547 1 93.75 179 LYS B N 1
ATOM 3787 C CA . LYS B 1 179 ? 14.5 18.438 11.398 1 93.75 179 LYS B CA 1
ATOM 3788 C C . LYS B 1 179 ? 13.797 17.656 10.289 1 93.75 179 LYS B C 1
ATOM 3790 O O . LYS B 1 179 ? 12.578 17.734 10.141 1 93.75 179 LYS B O 1
ATOM 3795 N N . LEU B 1 180 ? 14.562 16.906 9.555 1 93.81 180 LEU B N 1
ATOM 3796 C CA . LEU B 1 180 ? 14.023 16.078 8.492 1 93.81 180 LEU B CA 1
ATOM 3797 C C . LEU B 1 180 ? 14.344 14.602 8.727 1 93.81 180 LEU B C 1
ATOM 3799 O O . LEU B 1 180 ? 15.516 14.219 8.781 1 93.81 180 LEU B O 1
ATOM 3803 N N . VAL B 1 181 ? 13.312 13.883 8.891 1 91.56 181 VAL B N 1
ATOM 3804 C CA . VAL B 1 181 ? 13.461 12.445 9.094 1 91.56 181 VAL B CA 1
ATOM 3805 C C . VAL B 1 181 ? 13.352 11.719 7.75 1 91.56 181 VAL B C 1
ATOM 3807 O O . VAL B 1 181 ? 12.414 11.945 6.988 1 91.56 181 VAL B O 1
ATOM 3810 N N . GLN B 1 182 ? 14.328 10.891 7.48 1 89.06 182 GLN B N 1
ATOM 3811 C CA . GLN B 1 182 ? 14.336 10.156 6.219 1 89.06 182 GLN B CA 1
ATOM 3812 C C . GLN B 1 182 ? 14.93 8.766 6.402 1 89.06 182 GLN B C 1
ATOM 3814 O O . GLN B 1 182 ? 15.625 8.508 7.387 1 89.06 182 GLN B O 1
ATOM 3819 N N . ASP B 1 183 ? 14.656 7.902 5.441 1 83.06 183 ASP B N 1
ATOM 3820 C CA . ASP B 1 183 ? 15.32 6.602 5.43 1 83.06 183 ASP B CA 1
ATOM 3821 C C . ASP B 1 183 ? 16.625 6.656 4.648 1 83.06 183 ASP B C 1
ATOM 3823 O O . ASP B 1 183 ? 17.125 7.738 4.316 1 83.06 183 ASP B O 1
ATOM 3827 N N . ASN B 1 184 ? 17.281 5.523 4.406 1 79 184 ASN B N 1
ATOM 3828 C CA . ASN B 1 184 ? 18.578 5.465 3.752 1 79 184 ASN B CA 1
ATOM 3829 C C . ASN B 1 184 ? 18.453 5.168 2.262 1 79 184 ASN B C 1
ATOM 3831 O O . ASN B 1 184 ? 19.312 4.512 1.676 1 79 184 ASN B O 1
ATOM 3835 N N . GLY B 1 185 ? 17.359 5.586 1.734 1 79.38 185 GLY B N 1
ATOM 3836 C CA . GLY B 1 185 ? 17.25 5.484 0.287 1 79.38 185 GLY B CA 1
ATOM 3837 C C . GLY B 1 185 ? 18.328 6.27 -0.444 1 79.38 185 GLY B C 1
ATOM 3838 O O . GLY B 1 185 ? 18.766 7.32 0.025 1 79.38 185 GLY B O 1
ATOM 3839 N N . SER B 1 186 ? 18.703 5.797 -1.561 1 81.25 186 SER B N 1
ATOM 3840 C CA . SER B 1 186 ? 19.812 6.402 -2.305 1 81.25 186 SER B CA 1
ATOM 3841 C C . SER B 1 186 ? 19.516 7.863 -2.627 1 81.25 186 SER B C 1
ATOM 3843 O O . SER B 1 186 ? 20.438 8.688 -2.686 1 81.25 186 SER B O 1
ATOM 3845 N N . GLN B 1 187 ? 18.281 8.203 -2.865 1 85.75 187 GLN B N 1
ATOM 3846 C CA . GLN B 1 187 ? 17.906 9.57 -3.178 1 85.75 187 GLN B CA 1
ATOM 3847 C C . GLN B 1 187 ? 18.156 10.492 -1.984 1 85.75 187 GLN B C 1
ATOM 3849 O O . GLN B 1 187 ? 18.438 11.68 -2.158 1 85.75 187 GLN B O 1
ATOM 3854 N N . PHE B 1 188 ? 18.047 9.953 -0.83 1 88.75 188 PHE B N 1
ATOM 3855 C CA . PHE B 1 188 ? 18.094 10.766 0.379 1 88.75 188 PHE B CA 1
ATOM 3856 C C . PHE B 1 188 ? 19.5 10.758 0.977 1 88.75 188 PHE B C 1
ATOM 3858 O O . PHE B 1 188 ? 19.781 11.5 1.92 1 88.75 188 PHE B O 1
ATOM 3865 N N . THR B 1 189 ? 20.359 9.93 0.398 1 87.25 189 THR B N 1
ATOM 3866 C CA . THR B 1 189 ? 21.719 9.852 0.91 1 87.25 189 THR B CA 1
ATOM 3867 C C . THR B 1 189 ? 22.703 10.398 -0.111 1 87.25 189 THR B C 1
ATOM 3869 O O . THR B 1 189 ? 23.922 10.445 0.15 1 87.25 189 THR B O 1
ATOM 3872 N N . SER B 1 190 ? 22.25 10.773 -1.203 1 91.5 190 SER B N 1
ATOM 3873 C CA . SER B 1 190 ? 23.125 11.328 -2.229 1 91.5 190 SER B CA 1
ATOM 3874 C C . SER B 1 190 ? 23.859 12.562 -1.714 1 91.5 190 SER B C 1
ATOM 3876 O O . SER B 1 190 ? 23.375 13.266 -0.831 1 91.5 190 SER B O 1
ATOM 3878 N N . ARG B 1 191 ? 25 12.797 -2.291 1 94.94 191 ARG B N 1
ATOM 3879 C CA . ARG B 1 191 ? 25.797 13.953 -1.907 1 94.94 191 ARG B CA 1
ATOM 3880 C C . ARG B 1 191 ? 25.016 15.25 -2.125 1 94.94 191 ARG B C 1
ATOM 3882 O O . ARG B 1 191 ? 25.047 16.141 -1.281 1 94.94 191 ARG B O 1
ATOM 3889 N N . ASP B 1 192 ? 24.359 15.312 -3.236 1 96 192 ASP B N 1
ATOM 3890 C CA . ASP B 1 192 ? 23.609 16.516 -3.578 1 96 192 ASP B CA 1
ATOM 3891 C C . ASP B 1 192 ? 22.484 16.766 -2.574 1 96 192 ASP B C 1
ATOM 3893 O O . ASP B 1 192 ? 22.266 17.906 -2.156 1 96 192 ASP B O 1
ATOM 3897 N N . PHE B 1 193 ? 21.844 15.82 -2.189 1 96.94 193 PHE B N 1
ATOM 3898 C CA . PHE B 1 193 ? 20.734 15.961 -1.24 1 96.94 193 PHE B CA 1
ATOM 3899 C C . PHE B 1 193 ? 21.25 16.391 0.125 1 96.94 193 PHE B C 1
ATOM 3901 O O . PHE B 1 193 ? 20.734 17.344 0.715 1 96.94 193 PHE B O 1
ATOM 3908 N N . VAL B 1 194 ? 22.297 15.789 0.574 1 95.69 194 VAL B N 1
ATOM 3909 C CA . VAL B 1 194 ? 22.875 16.094 1.879 1 95.69 194 VAL B CA 1
ATOM 3910 C C . VAL B 1 194 ? 23.453 17.5 1.875 1 95.69 194 VAL B C 1
ATOM 3912 O O . VAL B 1 194 ? 23.297 18.25 2.852 1 95.69 194 VAL B O 1
ATOM 3915 N N . SER B 1 195 ? 24.078 17.844 0.835 1 97.19 195 SER B N 1
ATOM 3916 C CA . SER B 1 195 ? 24.609 19.203 0.708 1 97.19 195 SER B CA 1
ATOM 3917 C C . SER B 1 195 ? 23.5 20.234 0.765 1 97.19 195 SER B C 1
ATOM 3919 O O . SER B 1 195 ? 23.672 21.297 1.362 1 97.19 195 SER B O 1
ATOM 3921 N N . THR B 1 196 ? 22.406 19.906 0.117 1 96.5 196 THR B N 1
ATOM 3922 C CA . THR B 1 196 ? 21.266 20.828 0.121 1 96.5 196 THR B CA 1
ATOM 3923 C C . THR B 1 196 ? 20.734 21.016 1.539 1 96.5 196 THR B C 1
ATOM 3925 O O . THR B 1 196 ? 20.422 22.141 1.939 1 96.5 196 THR B O 1
ATOM 3928 N N . LEU B 1 197 ? 20.656 20 2.305 1 96.75 197 LEU B N 1
ATOM 3929 C CA . LEU B 1 197 ? 20.219 20.094 3.691 1 96.75 197 LEU B CA 1
ATOM 3930 C C . LEU B 1 197 ? 21.141 21 4.496 1 96.75 197 LEU B C 1
ATOM 3932 O O . LEU B 1 197 ? 20.688 21.844 5.277 1 96.75 197 LEU B O 1
ATOM 3936 N N . LYS B 1 198 ? 22.391 20.859 4.289 1 95.75 198 LYS B N 1
ATOM 3937 C CA . LYS B 1 198 ? 23.391 21.656 4.996 1 95.75 198 LYS B CA 1
ATOM 3938 C C . LYS B 1 198 ? 23.25 23.141 4.648 1 95.75 198 LYS B C 1
ATOM 3940 O O . LYS B 1 198 ? 23.281 24 5.531 1 95.75 198 LYS B O 1
ATOM 3945 N N . ILE B 1 199 ? 23.094 23.375 3.418 1 95.06 199 ILE B N 1
ATOM 3946 C CA . ILE B 1 199 ? 22.953 24.75 2.936 1 95.06 199 ILE B CA 1
ATOM 3947 C C . ILE B 1 199 ? 21.719 25.391 3.545 1 95.06 199 ILE B C 1
ATOM 3949 O O . ILE B 1 199 ? 21.75 26.562 3.936 1 95.06 199 ILE B O 1
ATOM 3953 N N . LEU B 1 200 ? 20.656 24.609 3.701 1 95.19 200 LEU B N 1
ATOM 3954 C CA . LEU B 1 200 ? 19.391 25.125 4.195 1 95.19 200 LEU B CA 1
ATOM 3955 C C . LEU B 1 200 ? 19.359 25.141 5.719 1 95.19 200 LEU B C 1
ATOM 3957 O O . LEU B 1 200 ? 18.438 25.688 6.324 1 95.19 200 LEU B O 1
ATOM 3961 N N . GLY B 1 201 ? 20.359 24.5 6.289 1 95.12 201 GLY B N 1
ATOM 3962 C CA . GLY B 1 201 ? 20.422 24.453 7.742 1 95.12 201 GLY B CA 1
ATOM 3963 C C . GLY B 1 201 ? 19.438 23.469 8.344 1 95.12 201 GLY B C 1
ATOM 3964 O O . GLY B 1 201 ? 18.922 23.688 9.445 1 95.12 201 GLY B O 1
ATOM 3965 N N . ILE B 1 202 ? 19.031 22.484 7.66 1 96.12 202 ILE B N 1
ATOM 3966 C CA . ILE B 1 202 ? 18.094 21.469 8.117 1 96.12 202 ILE B CA 1
ATOM 3967 C C . ILE B 1 202 ? 18.859 20.297 8.719 1 96.12 202 ILE B C 1
ATOM 3969 O O . ILE B 1 202 ? 19.812 19.797 8.125 1 96.12 202 ILE B O 1
ATOM 3973 N N . GLU B 1 203 ? 18.469 19.859 9.898 1 93.56 203 GLU B N 1
ATOM 3974 C CA . GLU B 1 203 ? 19.109 18.719 10.539 1 93.56 203 GLU B CA 1
ATOM 3975 C C . GLU B 1 203 ? 18.531 17.406 10.016 1 93.56 203 GLU B C 1
ATOM 3977 O O . GLU B 1 203 ? 17.312 17.188 10.055 1 93.56 203 GLU B O 1
ATOM 3982 N N . GLN B 1 204 ? 19.406 16.562 9.609 1 91.44 204 GLN B N 1
ATOM 3983 C CA . GLN B 1 204 ? 19 15.273 9.055 1 91.44 204 GLN B CA 1
ATOM 3984 C C . GLN B 1 204 ? 18.938 14.203 10.141 1 91.44 204 GLN B C 1
ATOM 3986 O O . GLN B 1 204 ? 19.891 14.047 10.914 1 91.44 204 GLN B O 1
ATOM 3991 N N . ILE B 1 205 ? 17.797 13.531 10.148 1 87.19 205 ILE B N 1
ATOM 3992 C CA . ILE B 1 205 ? 17.625 12.391 11.047 1 87.19 205 ILE B CA 1
ATOM 3993 C C . ILE B 1 205 ? 17.359 11.125 10.234 1 87.19 205 ILE B C 1
ATOM 3995 O O . ILE B 1 205 ? 16.344 11.031 9.547 1 87.19 205 ILE B O 1
ATOM 3999 N N . ARG B 1 206 ? 18.234 10.195 10.289 1 83.06 206 ARG B N 1
ATOM 4000 C CA . ARG B 1 206 ? 18.047 8.945 9.547 1 83.06 206 ARG B CA 1
ATOM 4001 C C . ARG B 1 206 ? 17.344 7.898 10.406 1 83.06 206 ARG B C 1
ATOM 4003 O O . ARG B 1 206 ? 17.609 7.785 11.602 1 83.06 206 ARG B O 1
ATOM 4010 N N . THR B 1 207 ? 16.328 7.309 9.844 1 74.56 207 THR B N 1
ATOM 4011 C CA . THR B 1 207 ? 15.539 6.328 10.578 1 74.56 207 THR B CA 1
ATOM 4012 C C . THR B 1 207 ? 16.344 5.066 10.844 1 74.56 207 THR B C 1
ATOM 4014 O O . THR B 1 207 ? 16.594 4.27 9.93 1 74.56 207 THR B O 1
ATOM 4017 N N . SER B 1 208 ? 17.609 5.207 11.289 1 61.03 208 SER B N 1
ATOM 4018 C CA . SER B 1 208 ? 18.453 4.047 11.586 1 61.03 208 SER B CA 1
ATOM 4019 C C . SER B 1 208 ? 17.812 3.168 12.656 1 61.03 208 SER B C 1
ATOM 4021 O O . SER B 1 208 ? 16.781 3.521 13.219 1 61.03 208 SER B O 1
ATOM 4023 N N . TYR B 1 209 ? 18.438 1.924 12.898 1 52.88 209 TYR B N 1
ATOM 4024 C CA . TYR B 1 209 ? 18.109 0.825 13.805 1 52.88 209 TYR B CA 1
ATOM 4025 C C . TYR B 1 209 ? 17.734 1.347 15.188 1 52.88 209 TYR B C 1
ATOM 4027 O O . TYR B 1 209 ? 16.844 0.802 15.836 1 52.88 209 TYR B O 1
ATOM 4035 N N . LYS B 1 210 ? 18.234 2.414 15.484 1 51.09 210 LYS B N 1
ATOM 4036 C CA . LYS B 1 210 ? 18.094 2.766 16.891 1 51.09 210 LYS B CA 1
ATOM 4037 C C . LYS B 1 210 ? 16.844 3.613 17.125 1 51.09 210 LYS B C 1
ATOM 4039 O O . LYS B 1 210 ? 16.375 3.73 18.266 1 51.09 210 LYS B O 1
ATOM 4044 N N . HIS B 1 211 ? 16.281 4.184 16.094 1 56.72 211 HIS B N 1
ATOM 4045 C CA . HIS B 1 211 ? 15.133 5.059 16.312 1 56.72 211 HIS B CA 1
ATOM 4046 C C . HIS B 1 211 ? 14.07 4.863 15.227 1 56.72 211 HIS B C 1
ATOM 4048 O O . HIS B 1 211 ? 13.742 5.801 14.5 1 56.72 211 HIS B O 1
ATOM 4054 N N . PRO B 1 212 ? 13.711 3.562 14.961 1 53.28 212 PRO B N 1
ATOM 4055 C CA . PRO B 1 212 ? 12.898 3.137 13.828 1 53.28 212 PRO B CA 1
ATOM 4056 C C . PRO B 1 212 ? 11.531 3.818 13.797 1 53.28 212 PRO B C 1
ATOM 4058 O O . PRO B 1 212 ? 10.953 4.008 12.719 1 53.28 212 PRO B O 1
ATOM 4061 N N . GLN B 1 213 ? 11.016 4.211 15.016 1 54.16 213 GLN B N 1
ATOM 4062 C CA . GLN B 1 213 ? 9.633 4.676 15.125 1 54.16 213 GLN B CA 1
ATOM 4063 C C . GLN B 1 213 ? 9.43 5.98 14.367 1 54.16 213 GLN B C 1
ATOM 4065 O O . GLN B 1 213 ? 8.297 6.43 14.18 1 54.16 213 GLN B O 1
ATOM 4070 N N . SER B 1 214 ? 10.531 6.453 13.742 1 61.28 214 SER B N 1
ATOM 4071 C CA . SER B 1 214 ? 10.555 7.844 13.305 1 61.28 214 SER B CA 1
ATOM 4072 C C . SER B 1 214 ? 9.812 8.023 11.984 1 61.28 214 SER B C 1
ATOM 4074 O O . SER B 1 214 ? 9.273 9.102 11.711 1 61.28 214 SER B O 1
ATOM 4076 N N . ASN B 1 215 ? 9.492 6.883 11.281 1 75.88 215 ASN B N 1
ATOM 4077 C CA . ASN B 1 215 ? 8.844 7.16 10.008 1 75.88 215 ASN B CA 1
ATOM 4078 C C . ASN B 1 215 ? 7.461 6.52 9.922 1 75.88 215 ASN B C 1
ATOM 4080 O O . ASN B 1 215 ? 6.922 6.336 8.836 1 75.88 215 ASN B O 1
ATOM 4084 N N . GLY B 1 216 ? 6.938 6.211 11.062 1 82.19 216 GLY B N 1
ATOM 4085 C CA . GLY B 1 216 ? 5.613 5.625 11.156 1 82.19 216 GLY B CA 1
ATOM 4086 C C . GLY B 1 216 ? 4.523 6.516 10.594 1 82.19 216 GLY B C 1
ATOM 4087 O O . GLY B 1 216 ? 3.553 6.027 10.008 1 82.19 216 GLY B O 1
ATOM 4088 N N . LYS B 1 217 ? 4.742 7.781 10.688 1 88.94 217 LYS B N 1
ATOM 4089 C CA . LYS B 1 217 ? 3.773 8.742 10.172 1 88.94 217 LYS B CA 1
ATOM 4090 C C . LYS B 1 217 ? 3.684 8.672 8.648 1 88.94 217 LYS B C 1
ATOM 4092 O O . LYS B 1 217 ? 2.592 8.758 8.078 1 88.94 217 LYS B O 1
ATOM 4097 N N . MET B 1 218 ? 4.832 8.477 8.078 1 91.81 218 MET B N 1
ATOM 4098 C CA . MET B 1 218 ? 4.871 8.359 6.621 1 91.81 218 MET B CA 1
ATOM 4099 C C . MET B 1 218 ? 4.219 7.059 6.164 1 91.81 218 MET B C 1
ATOM 4101 O O . MET B 1 218 ? 3.494 7.043 5.168 1 91.81 218 MET B O 1
ATOM 4105 N N . GLU B 1 219 ? 4.484 6.035 6.852 1 87.5 219 GLU B N 1
ATOM 4106 C CA . GLU B 1 219 ? 3.865 4.758 6.527 1 87.5 219 GLU B CA 1
ATOM 4107 C C . GLU B 1 219 ? 2.344 4.848 6.602 1 87.5 219 GLU B C 1
ATOM 4109 O O . GLU B 1 219 ? 1.645 4.355 5.711 1 87.5 219 GLU B O 1
ATOM 4114 N N . ARG B 1 220 ? 1.897 5.438 7.617 1 90.94 220 ARG B N 1
ATOM 4115 C CA . ARG B 1 220 ? 0.456 5.598 7.781 1 90.94 220 ARG B CA 1
ATOM 4116 C C . ARG B 1 220 ? -0.13 6.445 6.656 1 90.94 220 ARG B C 1
ATOM 4118 O O . ARG B 1 220 ? -1.205 6.141 6.137 1 90.94 220 ARG B O 1
ATOM 4125 N N . TRP B 1 221 ? 0.554 7.434 6.324 1 94.75 221 TRP B N 1
ATOM 4126 C CA . TRP B 1 221 ? 0.096 8.297 5.238 1 94.75 221 TRP B CA 1
ATOM 4127 C C . TRP B 1 221 ? 0.028 7.531 3.924 1 94.75 221 TRP B C 1
ATOM 4129 O O . TRP B 1 221 ? -0.974 7.602 3.207 1 94.75 221 TRP B O 1
ATOM 4139 N N . TYR B 1 222 ? 1.075 6.801 3.59 1 94.88 222 TYR B N 1
ATOM 4140 C CA . TYR B 1 222 ? 1.096 6.066 2.33 1 94.88 222 TYR B CA 1
ATOM 4141 C C . TYR B 1 222 ? 0.017 4.992 2.309 1 94.88 222 TYR B C 1
ATOM 4143 O O . TYR B 1 222 ? -0.596 4.738 1.269 1 94.88 222 TYR B O 1
ATOM 4151 N N . ARG B 1 223 ? -0.157 4.383 3.434 1 92.19 223 ARG B N 1
ATOM 4152 C CA . ARG B 1 223 ? -1.263 3.434 3.52 1 92.19 223 ARG B CA 1
ATOM 4153 C C . ARG B 1 223 ? -2.59 4.109 3.191 1 92.19 223 ARG B C 1
ATOM 4155 O O . ARG B 1 223 ? -3.359 3.607 2.367 1 92.19 223 ARG B O 1
ATOM 4162 N N . THR B 1 224 ? -2.867 5.242 3.83 1 93.56 224 THR B N 1
ATOM 4163 C CA . THR B 1 224 ? -4.094 6 3.615 1 93.56 224 THR B CA 1
ATOM 4164 C C . THR B 1 224 ? -4.238 6.395 2.148 1 93.56 224 THR B C 1
ATOM 4166 O O . THR B 1 224 ? -5.293 6.188 1.545 1 93.56 224 THR B O 1
ATOM 4169 N N . LEU B 1 225 ? -3.184 6.879 1.562 1 96.12 225 LEU B N 1
ATOM 4170 C CA . LEU B 1 225 ? -3.178 7.301 0.166 1 96.12 225 LEU B CA 1
ATOM 4171 C C . LEU B 1 225 ? -3.508 6.137 -0.759 1 96.12 225 LEU B C 1
ATOM 4173 O O . LEU B 1 225 ? -4.34 6.27 -1.661 1 96.12 225 LEU B O 1
ATOM 4177 N N . LYS B 1 226 ? -2.865 5.047 -0.548 1 93.38 226 LYS B N 1
ATOM 4178 C CA . LYS B 1 226 ? -3.043 3.895 -1.424 1 93.38 226 LYS B CA 1
ATOM 4179 C C . LYS B 1 226 ? -4.453 3.326 -1.306 1 93.38 226 LYS B C 1
ATOM 4181 O O . LYS B 1 226 ? -5.109 3.062 -2.316 1 93.38 226 LYS B O 1
ATOM 4186 N N . GLU B 1 227 ? -4.926 3.248 -0.135 1 88.38 227 GLU B N 1
ATOM 4187 C CA . GLU B 1 227 ? -6.242 2.66 0.105 1 88.38 227 GLU B CA 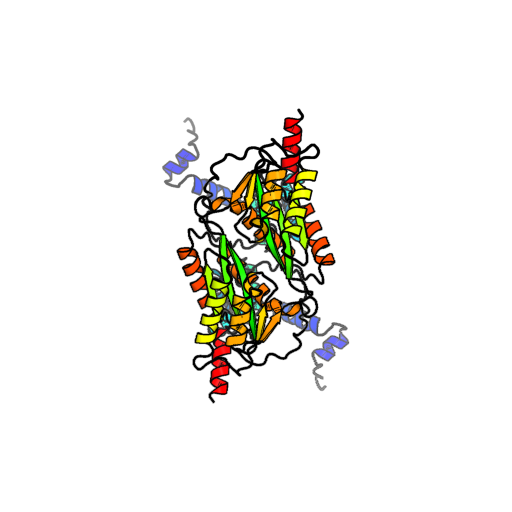1
ATOM 4188 C C . GLU B 1 227 ? -7.355 3.576 -0.393 1 88.38 227 GLU B C 1
ATOM 4190 O O . GLU B 1 227 ? -8.367 3.104 -0.919 1 88.38 227 GLU B O 1
ATOM 4195 N N . GLU B 1 228 ? -7.184 4.828 -0.178 1 90.06 228 GLU B N 1
ATOM 4196 C CA . GLU B 1 228 ? -8.297 5.742 -0.416 1 90.06 228 GLU B CA 1
ATOM 4197 C C . GLU B 1 228 ? -8.258 6.312 -1.831 1 90.06 228 GLU B C 1
ATOM 4199 O O . GLU B 1 228 ? -9.266 6.785 -2.348 1 90.06 228 GLU B O 1
ATOM 4204 N N . GLU B 1 229 ? -7.113 6.262 -2.447 1 92.62 229 GLU B N 1
ATOM 4205 C CA . GLU B 1 229 ? -7.008 6.965 -3.725 1 92.62 229 GLU B CA 1
ATOM 4206 C C . GLU B 1 229 ? -6.363 6.078 -4.789 1 92.62 229 GLU B C 1
ATOM 4208 O O . GLU B 1 229 ? -6.961 5.824 -5.836 1 92.62 229 GLU B O 1
ATOM 4213 N N . VAL B 1 230 ? -5.262 5.5 -4.559 1 93.31 230 VAL B N 1
ATOM 4214 C CA . VAL B 1 230 ? -4.414 4.918 -5.594 1 93.31 230 VAL B CA 1
ATOM 4215 C C . VAL B 1 230 ? -5.031 3.611 -6.086 1 93.31 230 VAL B C 1
ATOM 4217 O O . VAL B 1 230 ? -5.156 3.395 -7.293 1 93.31 230 VAL B O 1
ATOM 4220 N N . TRP B 1 231 ? -5.379 2.779 -5.199 1 87.19 231 TRP B N 1
ATOM 4221 C CA . TRP B 1 231 ? -5.812 1.44 -5.582 1 87.19 231 TRP B CA 1
ATOM 4222 C C . TRP B 1 231 ? -7.242 1.464 -6.121 1 87.19 231 TRP B C 1
ATOM 4224 O O . TRP B 1 231 ? -7.695 0.495 -6.73 1 87.19 231 TRP B O 1
ATOM 4234 N N . ALA B 1 232 ? -7.898 2.605 -5.969 1 81.62 232 ALA B N 1
ATOM 4235 C CA . ALA B 1 232 ? -9.25 2.764 -6.492 1 81.62 232 ALA B CA 1
ATOM 4236 C C . ALA B 1 232 ? -9.227 3.336 -7.906 1 81.62 232 ALA B C 1
ATOM 4238 O O . ALA B 1 232 ? -10.273 3.461 -8.547 1 81.62 232 ALA B O 1
ATOM 4239 N N . ASN B 1 233 ? -8.023 3.627 -8.367 1 86.75 233 ASN B N 1
ATOM 4240 C CA . ASN B 1 233 ? -7.926 4.32 -9.648 1 86.75 233 ASN B CA 1
ATOM 4241 C C . ASN B 1 233 ? -6.973 3.604 -10.602 1 86.75 233 ASN B C 1
ATOM 4243 O O . ASN B 1 233 ? -6.055 2.906 -10.164 1 86.75 233 ASN B O 1
ATOM 4247 N N . GLU B 1 234 ? -7.301 3.715 -11.852 1 87.06 234 GLU B N 1
ATOM 4248 C CA . GLU B 1 234 ? -6.402 3.32 -12.93 1 87.06 234 GLU B CA 1
ATOM 4249 C C . GLU B 1 234 ? -5.926 4.535 -13.727 1 87.06 234 GLU B C 1
ATOM 4251 O O . GLU B 1 234 ? -6.598 4.969 -14.664 1 87.06 234 GLU B O 1
ATOM 4256 N N . TYR B 1 235 ? -4.777 4.906 -13.398 1 90.88 235 TYR B N 1
ATOM 4257 C CA . TYR B 1 235 ? -4.246 6.098 -14.055 1 90.88 235 TYR B CA 1
ATOM 4258 C C . TYR B 1 235 ? -3.711 5.766 -15.438 1 90.88 235 TYR B C 1
ATOM 4260 O O . TYR B 1 235 ? -2.996 4.777 -15.617 1 90.88 235 TYR B O 1
ATOM 4268 N N . GLN B 1 236 ? -4.012 6.598 -16.375 1 88.06 236 GLN B N 1
ATOM 4269 C CA . GLN B 1 236 ? -3.545 6.359 -17.734 1 88.06 236 GLN B CA 1
ATOM 4270 C C . GLN B 1 236 ? -2.105 6.832 -17.922 1 88.06 236 GLN B C 1
ATOM 4272 O O . GLN B 1 236 ? -1.326 6.207 -18.641 1 88.06 236 GLN B O 1
ATOM 4277 N N . ASN B 1 237 ? -1.858 7.961 -17.344 1 92.31 237 ASN B N 1
ATOM 4278 C CA . ASN B 1 237 ? -0.537 8.555 -17.5 1 92.31 237 ASN B CA 1
ATOM 4279 C C . ASN B 1 237 ? -0.161 9.422 -16.297 1 92.31 237 ASN B C 1
ATOM 4281 O O . ASN B 1 237 ? -0.939 9.547 -15.359 1 92.31 237 ASN B O 1
ATOM 4285 N N . LEU B 1 238 ? 1.042 9.969 -16.406 1 94.94 238 LEU B N 1
ATOM 4286 C CA . LEU B 1 238 ? 1.592 10.766 -15.312 1 94.94 238 LEU B CA 1
ATOM 4287 C C . LEU B 1 238 ? 0.702 11.969 -15.016 1 94.94 238 LEU B C 1
ATOM 4289 O O . LEU B 1 238 ? 0.415 12.258 -13.852 1 94.94 238 LEU B O 1
ATOM 4293 N N . GLU B 1 239 ? 0.274 12.672 -16.016 1 96.94 239 GLU B N 1
ATOM 4294 C CA . GLU B 1 239 ? -0.517 13.891 -15.844 1 96.94 239 GLU B CA 1
ATOM 4295 C C . GLU B 1 239 ? -1.832 13.594 -15.125 1 96.94 239 GLU B C 1
ATOM 4297 O O . GLU B 1 239 ? -2.219 14.32 -14.203 1 96.94 239 GLU B O 1
ATOM 4302 N N . GLU B 1 240 ? -2.438 12.57 -15.562 1 96.31 240 GLU B N 1
ATOM 4303 C CA . GLU B 1 240 ? -3.695 12.18 -14.938 1 96.31 240 GLU B CA 1
ATOM 4304 C C . GLU B 1 240 ? -3.484 11.789 -13.477 1 96.31 240 GLU B C 1
ATOM 4306 O O . GLU B 1 240 ? -4.25 12.195 -12.602 1 96.31 240 GLU B O 1
ATOM 4311 N N . ALA B 1 241 ? -2.49 10.969 -13.266 1 97.12 241 ALA B N 1
ATOM 4312 C CA . ALA B 1 241 ? -2.18 10.555 -11.898 1 97.12 241 ALA B CA 1
ATOM 4313 C C . ALA B 1 241 ? -1.859 11.758 -11.016 1 97.12 241 ALA B C 1
ATOM 4315 O O . ALA B 1 241 ? -2.34 11.852 -9.883 1 97.12 241 ALA B O 1
ATOM 4316 N N . ARG B 1 242 ? -1.073 12.648 -11.547 1 98.19 242 ARG B N 1
ATOM 4317 C CA . ARG B 1 242 ? -0.676 13.844 -10.82 1 98.19 242 ARG B CA 1
ATOM 4318 C C . ARG B 1 242 ? -1.893 14.68 -10.43 1 98.19 242 ARG B C 1
ATOM 4320 O O . ARG B 1 242 ? -1.99 15.148 -9.289 1 98.19 242 ARG B O 1
ATOM 4327 N N . ALA B 1 243 ? -2.73 14.891 -11.336 1 97.94 243 ALA B N 1
ATOM 4328 C CA . ALA B 1 243 ? -3.93 15.688 -11.086 1 97.94 243 ALA B CA 1
ATOM 4329 C C . ALA B 1 243 ? -4.812 15.031 -10.031 1 97.94 243 ALA B C 1
ATOM 4331 O O . ALA B 1 243 ? -5.277 15.688 -9.102 1 97.94 243 ALA B O 1
ATOM 4332 N N . SER B 1 244 ? -5.023 13.742 -10.203 1 97 244 SER B N 1
ATOM 4333 C CA . SER B 1 244 ? -5.898 13.008 -9.297 1 97 244 SER B CA 1
ATOM 4334 C C . SER B 1 244 ? -5.316 12.953 -7.883 1 97 244 SER B C 1
ATOM 4336 O O . SER B 1 244 ? -6.008 13.258 -6.91 1 97 244 SER B O 1
ATOM 4338 N N . ILE B 1 245 ? -4.094 12.609 -7.793 1 98.19 245 ILE B N 1
ATOM 4339 C CA . ILE B 1 245 ? -3.412 12.508 -6.508 1 98.19 245 ILE B CA 1
ATOM 4340 C C . ILE B 1 245 ? -3.307 13.891 -5.863 1 98.19 245 ILE B C 1
ATOM 4342 O O . ILE B 1 245 ? -3.473 14.031 -4.652 1 98.19 245 ILE B O 1
ATOM 4346 N N . GLY B 1 246 ? -3.031 14.875 -6.676 1 98.38 246 GLY B N 1
ATOM 4347 C CA . GLY B 1 246 ? -3.016 16.234 -6.172 1 98.38 246 GLY B CA 1
ATOM 4348 C C . GLY B 1 246 ? -4.328 16.656 -5.543 1 98.38 246 GLY B C 1
ATOM 4349 O O . GLY B 1 246 ? -4.344 17.266 -4.465 1 98.38 246 GLY B O 1
ATOM 4350 N N . THR B 1 247 ? -5.355 16.375 -6.242 1 97.25 247 THR B N 1
ATOM 4351 C CA . THR B 1 247 ? -6.684 16.672 -5.719 1 97.25 247 THR B CA 1
ATOM 4352 C C . THR B 1 247 ? -6.926 15.945 -4.402 1 97.25 247 THR B C 1
ATOM 4354 O O . THR B 1 247 ? -7.43 16.531 -3.441 1 97.25 247 THR B O 1
ATOM 4357 N N . TYR B 1 248 ? -6.57 14.727 -4.344 1 97.12 248 TYR B N 1
ATOM 4358 C CA . TYR B 1 248 ? -6.742 13.945 -3.123 1 97.12 248 TYR B CA 1
ATOM 4359 C C . TYR B 1 248 ? -5.941 14.555 -1.976 1 97.12 248 TYR B C 1
ATOM 4361 O O . TYR B 1 248 ? -6.441 14.672 -0.854 1 97.12 248 TYR B O 1
ATOM 4369 N N . ILE B 1 249 ? -4.719 14.914 -2.262 1 98.25 249 ILE B N 1
ATOM 4370 C CA . ILE B 1 249 ? -3.857 15.445 -1.213 1 98.25 249 ILE B CA 1
ATOM 4371 C C . ILE B 1 249 ? -4.422 16.766 -0.697 1 98.25 249 ILE B C 1
ATOM 4373 O O . ILE B 1 249 ? -4.379 17.047 0.504 1 98.25 249 ILE B O 1
ATOM 4377 N N . THR B 1 250 ? -4.941 17.562 -1.581 1 97.62 250 THR B N 1
ATOM 4378 C CA . THR B 1 250 ? -5.598 18.797 -1.168 1 97.62 250 THR B CA 1
ATOM 4379 C C . THR B 1 250 ? -6.762 18.5 -0.227 1 97.62 250 THR B C 1
ATOM 4381 O O . THR B 1 250 ? -6.879 19.125 0.835 1 97.62 250 THR B O 1
ATOM 4384 N N . LEU B 1 251 ? -7.559 17.578 -0.601 1 94.94 251 LEU B N 1
ATOM 4385 C CA . LEU B 1 251 ? -8.703 17.203 0.224 1 94.94 251 LEU B CA 1
ATOM 4386 C C . LEU B 1 251 ? -8.242 16.625 1.557 1 94.94 251 LEU B C 1
ATOM 4388 O O . LEU B 1 251 ? -8.836 16.906 2.6 1 94.94 251 LEU B O 1
ATOM 4392 N N . TYR B 1 252 ? -7.25 15.828 1.501 1 96.88 252 TYR B N 1
ATOM 4393 C CA . TYR B 1 252 ? -6.656 15.266 2.711 1 96.88 252 TYR B CA 1
ATOM 4394 C C . TYR B 1 252 ? -6.258 16.375 3.682 1 96.88 252 TYR B C 1
ATOM 4396 O O . TYR B 1 252 ? -6.594 16.312 4.867 1 96.88 252 TYR B O 1
ATOM 4404 N N . ASN B 1 253 ? -5.566 17.359 3.197 1 97.69 253 ASN B N 1
ATOM 4405 C CA . ASN B 1 253 ? -5.074 18.438 4.039 1 97.69 253 ASN B CA 1
ATOM 4406 C C . ASN B 1 253 ? -6.215 19.312 4.562 1 97.69 253 ASN B C 1
ATOM 4408 O O . ASN B 1 253 ? -6.199 19.734 5.719 1 97.69 253 ASN B O 1
ATOM 4412 N N . GLU B 1 254 ? -7.199 19.484 3.768 1 95.75 254 GLU B N 1
ATOM 4413 C CA . GLU B 1 254 ? -8.18 20.516 4.062 1 95.75 254 GLU B CA 1
ATOM 4414 C C . GLU B 1 254 ? -9.406 19.938 4.75 1 95.75 254 GLU B C 1
ATOM 4416 O O . GLU B 1 254 ? -10.07 20.625 5.531 1 95.75 254 GLU B O 1
ATOM 4421 N N . GLN B 1 255 ? -9.688 18.688 4.457 1 92.5 255 GLN B N 1
ATOM 4422 C CA . GLN B 1 255 ? -11.031 18.25 4.832 1 92.5 255 GLN B CA 1
ATOM 4423 C C . GLN B 1 255 ? -10.992 16.922 5.578 1 92.5 255 GLN B C 1
ATOM 4425 O O . GLN B 1 255 ? -11.93 16.578 6.301 1 92.5 255 GLN B O 1
ATOM 4430 N N . ARG B 1 256 ? -10.039 16.125 5.438 1 93.06 256 ARG B N 1
ATOM 4431 C CA . ARG B 1 256 ? -10.055 14.773 5.984 1 93.06 256 ARG B CA 1
ATOM 4432 C C . ARG B 1 256 ? -9.852 14.789 7.496 1 93.06 256 ARG B C 1
ATOM 4434 O O . ARG B 1 256 ? -8.805 15.219 7.984 1 93.06 256 ARG B O 1
ATOM 4441 N N . PRO B 1 257 ? -10.812 14.234 8.211 1 92.75 257 PRO B N 1
ATOM 4442 C CA . PRO B 1 257 ? -10.617 14.148 9.664 1 92.75 257 PRO B CA 1
ATOM 4443 C C . PRO B 1 257 ? -9.531 13.156 10.047 1 92.75 257 PRO B C 1
ATOM 4445 O O . PRO B 1 257 ? -9.453 12.062 9.484 1 92.75 257 PRO B O 1
ATOM 4448 N N . HIS B 1 258 ? -8.758 13.617 10.977 1 92.75 258 HIS B N 1
ATOM 4449 C CA . HIS B 1 258 ? -7.648 12.797 11.453 1 92.75 258 HIS B CA 1
ATOM 4450 C C . HIS B 1 258 ? -7.777 12.508 12.938 1 92.75 258 HIS B C 1
ATOM 4452 O O . HIS B 1 258 ? -7.809 13.43 13.758 1 92.75 258 HIS B O 1
ATOM 4458 N N . SER B 1 259 ? -7.766 11.25 13.297 1 90.19 259 SER B N 1
ATOM 4459 C CA . SER B 1 259 ? -8.008 10.859 14.68 1 90.19 259 SER B CA 1
ATOM 4460 C C . SER B 1 259 ? -6.91 11.383 15.602 1 90.19 259 SER B C 1
ATOM 4462 O O . SER B 1 259 ? -7.188 11.82 16.719 1 90.19 259 SER B O 1
ATOM 4464 N N . ALA B 1 260 ? -5.66 11.383 15.164 1 89.56 260 ALA B N 1
ATOM 4465 C CA . ALA B 1 260 ? -4.543 11.859 15.969 1 89.56 260 ALA B CA 1
ATOM 4466 C C . ALA B 1 260 ? -4.645 13.359 16.234 1 89.56 260 ALA B C 1
ATOM 4468 O O . ALA B 1 260 ? -3.959 13.891 17.109 1 89.56 260 ALA B O 1
ATOM 4469 N N . LEU B 1 261 ? -5.492 14.062 15.508 1 93.19 261 LEU B N 1
ATOM 4470 C CA . LEU B 1 261 ? -5.66 15.508 15.617 1 93.19 261 LEU B CA 1
ATOM 4471 C C . LEU B 1 261 ? -7.027 15.852 16.203 1 93.19 261 LEU B C 1
ATOM 4473 O O . LEU B 1 261 ? -7.559 16.938 15.938 1 93.19 261 LEU B O 1
ATOM 4477 N N . GLY B 1 262 ? -7.641 14.867 16.828 1 90.81 262 GLY B N 1
ATOM 4478 C CA . GLY B 1 262 ? -8.977 15.094 17.359 1 90.81 262 GLY B CA 1
ATOM 4479 C C . GLY B 1 262 ? -10.023 15.25 16.266 1 90.81 262 GLY B C 1
ATOM 4480 O O . GLY B 1 262 ? -10.969 16.031 16.422 1 90.81 262 GLY B O 1
ATOM 4481 N N . TYR B 1 263 ? -9.688 14.734 15.156 1 92.25 263 TYR B N 1
ATOM 4482 C CA . TYR B 1 263 ? -10.562 14.656 13.992 1 92.25 263 TYR B CA 1
ATOM 4483 C C . TYR B 1 263 ? -10.68 16.016 13.297 1 92.25 263 TYR B C 1
ATOM 4485 O O . TYR B 1 263 ? -11.68 16.297 12.641 1 92.25 263 TYR B O 1
ATOM 4493 N N . ARG B 1 264 ? -9.758 16.781 13.562 1 92.25 264 ARG B N 1
ATOM 4494 C CA . ARG B 1 264 ? -9.57 17.969 12.727 1 92.25 264 ARG B CA 1
ATOM 4495 C C . ARG B 1 264 ? -8.742 17.641 11.492 1 92.25 264 ARG B C 1
ATOM 4497 O O . ARG B 1 264 ? -7.953 16.688 11.5 1 92.25 264 ARG B O 1
ATOM 4504 N N . ALA B 1 265 ? -8.969 18.453 10.508 1 94.12 265 ALA B N 1
ATOM 4505 C CA . ALA B 1 265 ? -8.156 18.281 9.305 1 94.12 265 ALA B CA 1
ATOM 4506 C C . ALA B 1 265 ? -6.75 18.844 9.508 1 94.12 265 ALA B C 1
ATOM 4508 O O . ALA B 1 265 ? -6.555 19.781 10.281 1 94.12 265 ALA B O 1
ATOM 4509 N N . PRO B 1 266 ? -5.777 18.328 8.797 1 96.81 266 PRO B N 1
ATOM 4510 C CA . PRO B 1 266 ? -4.387 18.75 8.984 1 96.81 266 PRO B CA 1
ATOM 4511 C C . PRO B 1 266 ? -4.211 20.266 8.828 1 96.81 266 PRO B C 1
ATOM 4513 O O . PRO B 1 266 ? -3.57 20.906 9.664 1 96.81 266 PRO B O 1
ATOM 4516 N N . LEU B 1 267 ? -4.785 20.844 7.844 1 95.69 267 LEU B N 1
ATOM 4517 C CA . LEU B 1 267 ? -4.621 22.266 7.59 1 95.69 267 LEU B CA 1
ATOM 4518 C C . LEU B 1 267 ? -5.277 23.094 8.695 1 95.69 267 LEU B C 1
ATOM 4520 O O . LEU B 1 267 ? -4.789 24.172 9.039 1 95.69 267 LEU B O 1
ATOM 4524 N N . GLU B 1 268 ? -6.363 22.609 9.273 1 93.75 268 GLU B N 1
ATOM 4525 C CA . GLU B 1 268 ? -7.016 23.281 10.391 1 93.75 268 GLU B CA 1
ATOM 4526 C C . GLU B 1 268 ? -6.078 23.406 11.586 1 93.75 268 GLU B C 1
ATOM 4528 O O . GLU B 1 268 ? -6.016 24.453 12.227 1 93.75 268 GLU B O 1
ATOM 4533 N N . VAL B 1 269 ? -5.418 22.375 11.836 1 94.38 269 VAL B N 1
ATOM 4534 C CA . VAL B 1 269 ? -4.48 22.359 12.953 1 94.38 269 VAL B CA 1
ATOM 4535 C C . VAL B 1 269 ? -3.33 23.328 12.672 1 94.38 269 VAL B C 1
ATOM 4537 O O . VAL B 1 269 ? -2.936 24.109 13.547 1 94.38 269 VAL B O 1
ATOM 4540 N N . TYR B 1 270 ? -2.832 23.297 11.523 1 94.5 270 TYR B N 1
ATOM 4541 C CA . TYR B 1 270 ? -1.749 24.188 11.125 1 94.5 270 TYR B CA 1
ATOM 4542 C C . TYR B 1 270 ? -2.164 25.656 11.266 1 94.5 270 TYR B C 1
ATOM 4544 O O . TYR B 1 270 ? -1.417 26.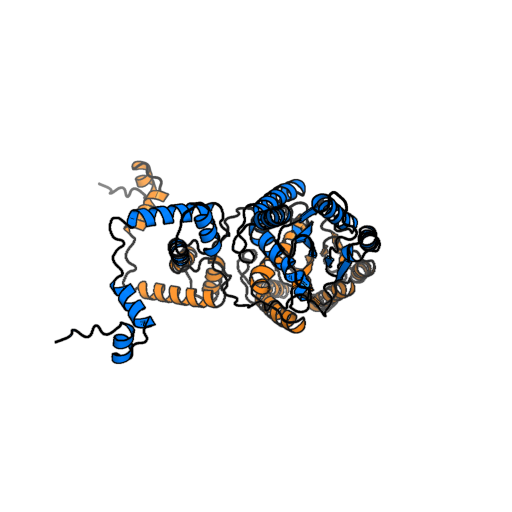469 11.812 1 94.5 270 TYR B O 1
ATOM 4552 N N . MET B 1 271 ? -3.359 25.969 10.828 1 91.75 271 MET B N 1
ATOM 4553 C CA . MET B 1 271 ? -3.852 27.344 10.852 1 91.75 271 MET B CA 1
ATOM 4554 C C . MET B 1 271 ? -4.168 27.797 12.273 1 91.75 271 MET B C 1
ATOM 4556 O O . MET B 1 271 ? -4.047 28.969 12.602 1 91.75 271 MET B O 1
ATOM 4560 N N . GLY B 1 272 ? -4.68 26.828 12.984 1 84.38 272 GLY B N 1
ATOM 4561 C CA . GLY B 1 272 ? -4.961 27.141 14.375 1 84.38 272 GLY B CA 1
ATOM 4562 C C . GLY B 1 272 ? -3.719 27.484 15.172 1 84.38 272 GLY B C 1
ATOM 4563 O O . GLY B 1 272 ? -3.752 28.375 16.047 1 84.38 272 GLY B O 1
ATOM 4564 N N . GLU B 1 273 ? -2.709 26.859 14.953 1 72.88 273 GLU B N 1
ATOM 4565 C CA . GLU B 1 273 ? -1.437 27.141 15.609 1 72.88 273 GLU B CA 1
ATOM 4566 C C . GLU B 1 273 ? -0.913 28.531 15.227 1 72.88 273 GLU B C 1
ATOM 4568 O O . GLU B 1 273 ? -0.394 29.25 16.078 1 72.88 273 GLU B O 1
ATOM 4573 N N . TYR B 1 274 ? -1.031 28.75 14.031 1 66.81 274 TYR B N 1
ATOM 4574 C CA . TYR B 1 274 ? -0.565 30.031 13.547 1 66.81 274 TYR B CA 1
ATOM 4575 C C . TYR B 1 274 ? -1.431 31.172 14.086 1 66.81 274 TYR B C 1
ATOM 4577 O O . TYR B 1 274 ? -0.935 32.281 14.352 1 66.81 274 TYR B O 1
ATOM 4585 N N . SER B 1 275 ? -2.67 30.797 14.18 1 57.75 275 SER B N 1
ATOM 4586 C CA . SER B 1 275 ? -3.549 31.812 14.75 1 57.75 275 SER B CA 1
ATOM 4587 C C . SER B 1 275 ? -3.238 32.062 16.219 1 57.75 275 SER B C 1
ATOM 4589 O O . SER B 1 275 ? -3.303 33.188 16.703 1 57.75 275 SER B O 1
ATOM 4591 N N . THR B 1 276 ? -2.869 31.016 16.781 1 54.31 276 THR B N 1
ATOM 4592 C CA . THR B 1 276 ? -2.551 31.172 18.203 1 54.31 276 THR B CA 1
ATOM 4593 C C . THR B 1 276 ? -1.192 31.844 18.375 1 54.31 276 THR B C 1
ATOM 4595 O O . THR B 1 276 ? -0.998 32.625 19.312 1 54.31 276 THR B O 1
ATOM 4598 N N . LYS B 1 277 ? -0.293 31.625 17.5 1 54.16 277 LYS B N 1
ATOM 4599 C CA . LYS B 1 277 ? 1.012 32.281 17.609 1 54.16 277 LYS B CA 1
ATOM 4600 C C . LYS B 1 277 ? 0.928 33.75 17.219 1 54.16 277 LYS B C 1
ATOM 4602 O O . LYS B 1 277 ? 1.639 34.594 17.781 1 54.16 277 LYS B O 1
ATOM 4607 N N . ALA B 1 278 ? 0.119 34.094 16.297 1 48.56 278 ALA B N 1
ATOM 4608 C CA . ALA B 1 278 ? -0.063 35.469 15.914 1 48.56 278 ALA B CA 1
ATOM 4609 C C . ALA B 1 278 ? -0.87 36.219 16.969 1 48.56 278 ALA B C 1
ATOM 4611 O O . ALA B 1 278 ? -0.784 37.469 17.062 1 48.56 278 ALA B O 1
ATOM 4612 N N . ALA B 1 279 ? -1.52 35.594 17.828 1 43.75 279 ALA B N 1
ATOM 4613 C CA . ALA B 1 279 ? -2.246 36.344 18.859 1 43.75 279 ALA B CA 1
ATOM 4614 C C . ALA B 1 279 ? -1.348 36.625 20.047 1 43.75 279 ALA B C 1
ATOM 4616 O O . ALA B 1 279 ? -0.496 35.812 20.422 1 43.75 279 ALA B O 1
#